Protein AF-A0A370D945-F1 (afdb_monomer)

Organism: NCBI:txid2200906

Radius of gyration: 26.47 Å; Cα contacts (8 Å, |Δi|>4): 921; chains: 1; bounding box: 64×105×71 Å

Mean predicted aligned error: 8.1 Å

pLDDT: mean 86.52, std 18.36, range [23.94, 98.56]

Solvent-accessible surface area (backbone atoms only — not comparable to full-atom values): 26646 Å² total; per-residue (Å²): 134,84,90,85,82,87,83,89,90,79,89,89,83,92,82,91,87,86,90,79,92,74,93,73,85,80,77,80,84,80,73,84,70,80,74,53,65,52,58,65,53,104,85,43,61,47,65,43,26,48,28,29,34,43,33,38,36,79,53,39,66,58,96,86,39,76,36,43,64,59,27,46,49,49,36,52,50,51,46,45,44,42,41,45,41,39,39,52,52,56,52,33,82,76,65,30,61,91,58,27,84,80,59,52,55,34,46,40,56,52,54,69,62,21,68,76,68,33,65,63,54,71,67,48,44,51,62,27,47,36,70,46,42,39,64,58,45,47,44,74,79,36,66,62,35,65,75,67,73,51,65,45,87,92,30,14,57,46,35,34,38,37,37,41,39,39,63,64,62,43,16,31,56,31,35,64,36,44,65,31,72,37,75,90,80,71,59,40,40,56,44,80,71,16,60,74,49,44,38,76,51,59,49,46,39,30,30,28,67,50,102,76,34,29,42,30,36,30,49,26,39,49,37,45,47,47,65,62,42,35,32,63,38,61,34,77,64,52,77,37,64,67,41,36,57,45,56,65,52,44,32,57,50,54,40,52,38,52,50,51,52,51,50,58,30,41,42,72,76,37,76,77,47,41,82,54,77,43,76,38,73,27,76,41,67,47,68,66,56,48,51,48,48,33,62,70,17,96,66,35,25,53,47,47,36,32,35,30,37,41,69,87,70,51,65,60,48,72,67,53,43,53,46,49,38,39,32,36,41,67,52,31,14,46,86,51,92,93,56,61,65,37,53,45,92,51,65,78,33,84,90,83,63,42,35,51,64,75,76,36,61,89,77,29,39,44,20,26,67,48,96,54,55,36,74,48,54,81,64,34,29,33,40,42,40,38,30,54,47,58,46,16,53,54,26,68,78,38,68,78,47,49,68,73,53,61,47,33,34,25,30,33,67,41,81,95,15,49,28,44,34,42,32,33,42,28,49,50,25,49,46,57,60,60,47,61,67,54,53,72,71,53,51,63,70,44,66,62,48,30,62,51,52,54,50,35,54,49,50,46,46,48,46,12,43,77,68,65,51,85,54,68,58,44,83,67,41,79,54,84,72,73,40,65,127

Foldseek 3Di:
DDDDDDDDDDDDDDDDDDDDDDDDPPPPPPDPDLQFQALDDVPHHDKAFQKWFFWKDWADDDPNHGPLVRRLVLLLVLQLLLLLLLQQHACCVVVHCVQPVPFGKHWFQADPCSRVPSDGDSVSSSLSWFFAFALDFSDCVPPCCVVPVDHDPVTGGFKIKIFIDGQVLLCQQCFNAALDDHPVVPPGHGLVNSVLLCQLDDWMWMWGDDPGIIIIMTRQQSLSCCQAVLCSSVDPCCVDPSSSVSVSVRRVSVNSNVSVSSCVSNCVSPVRMGTDTDGDFDMDRDSVLSQVLLCPFPQSHQKWKWKWAFPVLDFDDLVLLQLLLLLLQLQFAEPDPPGDQLDGPFQPDPVVSRGLQNQADPQQSKHWSHNGFGAHPQSKTKTFIHGSVVSNLQCVQPVSSCNLDDWIWIWHADPRRRIIMIMTRQLRSSCCRRVVVGDPVSCVVCVCVRVSVVSSSVSSSCSSVVPPSPTHIDDIDIDGDNSHD

Structure (mmCIF, N/CA/C/O backbone):
data_AF-A0A370D945-F1
#
_entry.id   AF-A0A370D945-F1
#
loop_
_atom_site.group_PDB
_atom_site.id
_atom_site.type_symbol
_atom_site.label_atom_id
_atom_site.label_alt_id
_atom_site.label_comp_id
_atom_site.label_asym_id
_atom_site.label_entity_id
_atom_site.label_seq_id
_atom_site.pdbx_PDB_ins_code
_atom_site.Cartn_x
_atom_site.Cartn_y
_atom_site.Cartn_z
_atom_site.occupancy
_atom_site.B_iso_or_equiv
_atom_site.auth_seq_id
_atom_site.auth_comp_id
_atom_site.auth_asym_id
_atom_site.auth_atom_id
_atom_site.pdbx_PDB_model_num
ATOM 1 N N . MET A 1 1 ? 19.484 -76.991 -4.078 1.00 32.69 1 MET A N 1
ATOM 2 C CA . MET A 1 1 ? 20.561 -77.921 -3.680 1.00 32.69 1 MET A CA 1
ATOM 3 C C . MET A 1 1 ? 21.602 -77.105 -2.918 1.00 32.69 1 MET A C 1
ATOM 5 O O . MET A 1 1 ? 22.149 -76.195 -3.512 1.00 32.69 1 MET A O 1
ATOM 9 N N . LYS A 1 2 ? 21.769 -77.413 -1.619 1.00 30.77 2 LYS A N 1
ATOM 10 C CA . LYS A 1 2 ? 22.811 -76.998 -0.643 1.00 30.77 2 LYS A CA 1
ATOM 11 C C . LYS A 1 2 ? 23.024 -75.483 -0.358 1.00 30.77 2 LYS A C 1
ATOM 13 O O . LYS A 1 2 ? 23.512 -74.782 -1.223 1.00 30.77 2 LYS A O 1
ATOM 18 N N . VAL A 1 3 ? 22.549 -74.922 0.779 1.00 27.91 3 VAL A N 1
ATOM 19 C CA . VAL A 1 3 ? 23.022 -75.041 2.206 1.00 27.91 3 VAL A CA 1
ATOM 20 C C . VAL A 1 3 ? 24.174 -74.054 2.462 1.00 27.91 3 VAL A C 1
ATOM 22 O O . VAL A 1 3 ? 25.086 -74.037 1.654 1.00 27.91 3 VAL A O 1
ATOM 25 N N . LYS A 1 4 ? 24.308 -73.270 3.543 1.00 29.72 4 LYS A N 1
ATOM 26 C CA . LYS A 1 4 ? 23.587 -72.899 4.790 1.00 29.72 4 LYS A CA 1
ATOM 27 C C . LYS A 1 4 ? 24.489 -71.835 5.465 1.00 29.72 4 LYS A C 1
ATOM 29 O O . LYS A 1 4 ? 25.694 -71.887 5.253 1.00 29.72 4 LYS A O 1
ATOM 34 N N . SER A 1 5 ? 23.947 -71.024 6.376 1.00 28.62 5 SER A N 1
ATOM 35 C CA . SER A 1 5 ? 24.459 -70.870 7.763 1.00 28.62 5 SER A CA 1
ATOM 36 C C . SER A 1 5 ? 23.546 -69.872 8.503 1.00 28.62 5 SER A C 1
ATOM 38 O O . SER A 1 5 ? 23.487 -68.721 8.096 1.00 28.62 5 SER A O 1
ATOM 40 N N . THR A 1 6 ? 22.560 -70.306 9.308 1.00 29.97 6 THR A N 1
ATOM 41 C CA . THR A 1 6 ? 22.585 -70.522 10.787 1.00 29.97 6 THR A CA 1
ATOM 42 C C . THR A 1 6 ? 23.001 -69.276 11.594 1.00 29.97 6 THR A C 1
ATOM 44 O O . THR A 1 6 ? 23.994 -68.662 11.250 1.00 29.97 6 THR A O 1
ATOM 47 N N . SER A 1 7 ? 22.327 -68.845 12.670 1.00 27.31 7 SER A N 1
ATOM 48 C CA . SER A 1 7 ? 21.519 -69.588 13.648 1.00 27.31 7 SER A CA 1
ATOM 49 C C . SER A 1 7 ? 20.488 -68.725 14.405 1.00 27.31 7 SER A C 1
ATOM 51 O O . SER A 1 7 ? 20.727 -67.569 14.731 1.00 27.31 7 SER A O 1
ATOM 53 N N . THR A 1 8 ? 19.381 -69.385 14.738 1.00 32.84 8 THR A N 1
ATOM 54 C CA . THR A 1 8 ? 18.352 -69.140 15.769 1.00 32.84 8 THR A CA 1
ATOM 55 C C . THR A 1 8 ? 18.872 -69.144 17.217 1.00 32.84 8 THR A C 1
ATOM 57 O O . THR A 1 8 ? 20.020 -69.531 17.421 1.00 32.84 8 THR A O 1
ATOM 60 N N . VAL A 1 9 ? 17.942 -68.886 18.172 1.00 30.09 9 VAL A N 1
ATOM 61 C 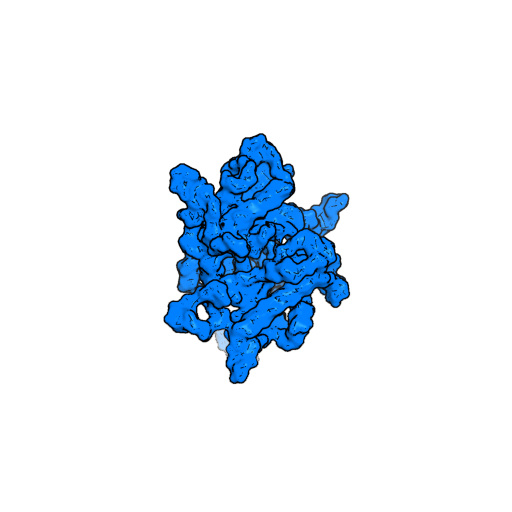CA . VAL A 1 9 ? 17.847 -69.316 19.607 1.00 30.09 9 VAL A CA 1
ATOM 62 C C . VAL A 1 9 ? 17.808 -68.088 20.538 1.00 30.09 9 VAL A C 1
ATOM 64 O O . VAL A 1 9 ? 18.641 -67.212 20.381 1.00 30.09 9 VAL A O 1
ATOM 67 N N . ASN A 1 10 ? 16.947 -67.891 21.545 1.00 25.19 10 ASN A N 1
ATOM 68 C CA . ASN A 1 10 ? 15.762 -68.518 22.166 1.00 25.19 10 ASN A CA 1
ATOM 69 C C . ASN A 1 10 ? 15.122 -67.376 23.014 1.00 25.19 10 ASN A C 1
ATOM 71 O O . ASN A 1 10 ? 15.846 -66.498 23.463 1.00 25.19 10 ASN A O 1
ATOM 75 N N . GLN A 1 11 ? 13.807 -67.189 23.159 1.00 27.64 11 GLN A N 1
ATOM 76 C CA . GLN A 1 11 ? 12.793 -68.003 23.848 1.00 27.64 11 GLN A CA 1
ATOM 77 C C . GLN A 1 11 ? 12.902 -67.966 25.401 1.00 27.64 11 GLN A C 1
ATOM 79 O O . GLN A 1 11 ? 13.972 -68.229 25.934 1.00 27.64 11 GLN A O 1
ATOM 84 N N . TRP A 1 12 ? 11.737 -67.780 26.064 1.00 25.83 12 TRP A N 1
ATOM 85 C CA . TRP A 1 12 ? 11.372 -68.006 27.495 1.00 25.83 12 TRP A CA 1
ATOM 86 C C . TRP A 1 12 ? 11.443 -66.796 28.457 1.00 25.83 12 TRP A C 1
ATOM 88 O O . TRP A 1 12 ? 12.347 -65.990 28.350 1.00 25.83 12 TRP A O 1
ATOM 98 N N . VAL A 1 13 ? 10.564 -66.588 29.456 1.00 30.17 13 VAL A N 1
ATOM 99 C CA . VAL A 1 13 ? 9.297 -67.218 29.889 1.00 30.17 13 VAL A CA 1
ATOM 100 C C . VAL A 1 13 ? 8.555 -66.279 30.872 1.00 30.17 13 VAL A C 1
ATOM 102 O O . VAL A 1 13 ? 9.160 -65.531 31.629 1.00 30.17 13 VAL A O 1
ATOM 105 N N . LYS A 1 14 ? 7.223 -66.402 30.846 1.00 29.66 14 LYS A N 1
ATOM 106 C CA . LYS A 1 14 ? 6.145 -65.990 31.775 1.00 29.66 14 LYS A CA 1
ATOM 107 C C . LYS A 1 14 ? 6.438 -65.917 33.293 1.00 29.66 14 LYS A C 1
ATOM 109 O O . LYS A 1 14 ? 7.054 -66.834 33.830 1.00 29.66 14 LYS A O 1
ATOM 114 N N . LYS A 1 15 ? 5.757 -64.970 33.975 1.00 27.83 15 LYS A N 1
ATOM 115 C CA . LYS A 1 15 ? 4.809 -65.119 35.133 1.00 27.83 15 LYS A CA 1
ATOM 116 C C . LYS A 1 15 ? 4.415 -63.711 35.657 1.00 27.83 15 LYS A C 1
ATOM 118 O O . LYS A 1 15 ? 5.305 -62.925 35.936 1.00 27.83 15 LYS A O 1
ATOM 123 N N . SER A 1 16 ? 3.161 -63.242 35.537 1.00 27.28 16 SER A N 1
ATOM 124 C CA . SER A 1 16 ? 1.999 -63.372 36.465 1.00 27.28 16 SER A CA 1
ATOM 125 C C . SER A 1 16 ? 2.267 -62.893 37.901 1.00 27.28 16 SER A C 1
ATOM 127 O O . SER A 1 16 ? 3.279 -63.294 38.451 1.00 27.28 16 SER A O 1
ATOM 129 N N . VAL A 1 17 ? 1.416 -62.175 38.648 1.00 26.61 17 VAL A N 1
ATOM 130 C CA . VAL A 1 17 ? 0.108 -61.482 38.527 1.00 26.61 17 VAL A CA 1
ATOM 131 C C . VAL A 1 17 ? -0.040 -60.709 39.870 1.00 26.61 17 VAL A C 1
ATOM 133 O O . VAL A 1 17 ? 0.394 -61.255 40.882 1.00 26.61 17 VAL A O 1
ATOM 136 N N . CYS A 1 18 ? -0.643 -59.505 39.872 1.00 23.98 18 CYS A N 1
ATOM 137 C CA . CYS A 1 18 ? -1.476 -58.867 40.931 1.00 23.98 18 CYS A CA 1
ATOM 138 C C . CYS A 1 18 ? -1.174 -57.380 41.208 1.00 23.98 18 CYS A C 1
ATOM 140 O O . CYS A 1 18 ? -0.149 -57.044 41.788 1.00 23.98 18 CYS A O 1
ATOM 142 N N . GLY A 1 19 ? -2.189 -56.542 40.953 1.00 23.94 19 GLY A N 1
ATOM 143 C CA . GLY A 1 19 ? -2.583 -55.455 41.857 1.00 23.94 19 GLY A CA 1
ATOM 144 C C . GLY A 1 19 ? -2.144 -54.043 41.478 1.00 23.94 19 GLY A C 1
ATOM 145 O O . GLY A 1 19 ? -1.075 -53.605 41.877 1.00 23.94 19 GLY A O 1
ATOM 146 N N . GLY A 1 20 ? -3.020 -53.294 40.804 1.00 25.78 20 GLY A N 1
ATOM 147 C CA . GLY A 1 20 ? -2.867 -51.844 40.669 1.00 25.78 20 GLY A CA 1
ATOM 148 C C . GLY A 1 20 ? -3.734 -51.259 39.566 1.00 25.78 20 GLY A C 1
ATOM 149 O O . GLY A 1 20 ? -3.288 -51.103 38.438 1.00 25.78 20 GLY A O 1
ATOM 150 N N . VAL A 1 21 ? -4.989 -50.969 39.896 1.00 26.50 21 VAL A N 1
ATOM 151 C CA . VAL A 1 21 ? -5.912 -50.181 39.074 1.00 26.50 21 VAL A CA 1
ATOM 152 C C . VAL A 1 21 ? -5.294 -48.811 38.794 1.00 26.50 21 VAL A C 1
ATOM 154 O O . VAL A 1 21 ? -5.031 -48.080 39.740 1.00 26.50 21 VAL A O 1
ATOM 157 N N . LEU A 1 22 ? -5.125 -48.459 37.519 1.00 24.84 22 LEU A N 1
ATOM 158 C CA . LEU A 1 22 ? -5.218 -47.087 37.013 1.00 24.84 22 LEU A CA 1
ATOM 159 C C . LEU A 1 22 ? -5.551 -47.154 35.516 1.00 24.84 22 LEU A C 1
ATOM 161 O O . LEU A 1 22 ? -4.718 -47.461 34.667 1.00 24.84 22 LEU A O 1
ATOM 165 N N . LEU A 1 23 ? -6.829 -46.918 35.226 1.00 26.38 23 LEU A N 1
ATOM 166 C CA . LEU A 1 23 ? -7.332 -46.561 33.908 1.00 26.38 23 LEU A CA 1
ATOM 167 C C . LEU A 1 23 ? -6.712 -45.219 33.508 1.00 26.38 23 LEU A C 1
ATOM 169 O O . LEU A 1 23 ? -7.059 -44.188 34.073 1.00 26.38 23 LEU A O 1
ATOM 173 N N . ALA A 1 24 ? -5.840 -45.236 32.509 1.00 24.67 24 ALA A N 1
ATOM 174 C CA . ALA A 1 24 ? -5.570 -44.076 31.675 1.00 24.67 24 ALA A CA 1
ATOM 175 C C . ALA A 1 24 ? -5.595 -44.559 30.223 1.00 24.67 24 ALA A C 1
ATOM 177 O O . ALA A 1 24 ? -4.615 -45.092 29.704 1.00 24.67 24 ALA A O 1
ATOM 178 N N . LEU A 1 25 ? -6.766 -44.437 29.591 1.00 26.16 25 LEU A N 1
ATOM 179 C CA . LEU A 1 25 ? -6.863 -44.435 28.138 1.00 26.16 25 LEU A CA 1
ATOM 180 C C . LEU A 1 25 ? -6.056 -43.232 27.642 1.00 26.16 25 LEU A C 1
ATOM 182 O O . LEU A 1 25 ? -6.512 -42.095 27.724 1.00 26.16 25 LEU A O 1
ATOM 186 N N . GLY A 1 26 ? -4.852 -43.491 27.140 1.00 24.55 26 GLY A N 1
ATOM 187 C CA . GLY A 1 26 ? -4.154 -42.554 26.273 1.00 24.55 26 GLY A CA 1
ATOM 188 C C . GLY A 1 26 ? -4.913 -42.468 24.956 1.00 24.55 26 GLY A C 1
ATOM 189 O O . GLY A 1 26 ? -4.700 -43.284 24.062 1.00 24.55 26 GLY A O 1
ATOM 190 N N . LEU A 1 27 ? -5.830 -41.508 24.859 1.00 26.75 27 LEU A N 1
ATOM 191 C CA . LEU A 1 27 ? -6.331 -41.025 23.581 1.00 26.75 27 LEU A CA 1
ATOM 192 C C . LEU A 1 27 ? -5.160 -40.348 22.869 1.00 26.75 27 LEU A C 1
ATOM 194 O O . LEU A 1 27 ? -4.758 -39.239 23.210 1.00 26.75 27 LEU A O 1
ATOM 198 N N . THR A 1 28 ? -4.596 -41.034 21.884 1.00 28.39 28 THR A N 1
ATOM 199 C CA . THR A 1 28 ? -3.753 -40.421 20.864 1.00 28.39 28 THR A CA 1
ATOM 200 C C . THR A 1 28 ? -4.635 -39.506 20.014 1.00 28.39 28 THR A C 1
ATOM 202 O O . THR A 1 28 ? -5.221 -39.949 19.028 1.00 28.39 28 THR A O 1
ATOM 205 N N . MET A 1 29 ? -4.766 -38.237 20.406 1.00 26.16 29 MET A N 1
ATOM 206 C CA . MET A 1 29 ? -5.229 -37.181 19.505 1.00 26.16 29 MET A CA 1
ATOM 207 C C . MET A 1 29 ? -4.068 -36.797 18.589 1.00 26.16 29 MET A C 1
ATOM 209 O O . MET A 1 29 ? -3.300 -35.885 18.865 1.00 26.16 29 MET A O 1
ATOM 213 N N . GLY A 1 30 ? -3.902 -37.582 17.528 1.00 30.22 30 GLY A N 1
ATOM 214 C CA . GLY A 1 30 ? -3.069 -37.255 16.380 1.00 30.22 30 GLY A CA 1
ATOM 215 C C . GLY A 1 30 ? -3.976 -36.943 15.201 1.00 30.22 30 GLY A C 1
ATOM 216 O O . GLY A 1 30 ? -4.177 -37.791 14.339 1.00 30.22 30 GLY A O 1
ATOM 217 N N . SER A 1 31 ? -4.557 -35.750 15.195 1.00 27.88 31 SER A N 1
ATOM 218 C CA . SER A 1 31 ? -5.142 -35.146 14.003 1.00 27.88 31 SER A CA 1
ATOM 219 C C . SER A 1 31 ? -4.344 -33.884 13.723 1.00 27.88 31 SER A C 1
ATOM 221 O O . SER A 1 31 ? -4.599 -32.841 14.316 1.00 27.88 31 SER A O 1
ATOM 223 N N . THR A 1 32 ? -3.346 -33.998 12.847 1.00 30.86 32 THR A N 1
ATOM 224 C CA . THR A 1 32 ? -2.859 -32.862 12.065 1.00 30.86 32 THR A CA 1
ATOM 225 C C . THR A 1 32 ? -4.069 -32.319 11.316 1.00 30.86 32 THR A C 1
ATOM 227 O O . THR A 1 32 ? -4.517 -32.931 10.343 1.00 30.86 32 THR A O 1
ATOM 230 N N . ALA A 1 33 ? -4.673 -31.250 11.832 1.00 32.34 33 ALA A N 1
ATOM 231 C CA . ALA A 1 33 ? -5.637 -30.484 11.068 1.00 32.34 33 ALA A CA 1
ATOM 232 C C . ALA A 1 33 ? -4.898 -30.004 9.816 1.00 32.34 33 ALA A C 1
ATOM 234 O O . ALA A 1 33 ? -3.855 -29.364 9.923 1.00 32.34 33 ALA A O 1
ATOM 235 N N . ALA A 1 34 ? -5.382 -30.398 8.640 1.00 35.91 34 ALA A N 1
ATOM 236 C CA . ALA A 1 34 ? -4.967 -29.761 7.403 1.00 35.91 34 ALA A CA 1
ATOM 237 C C . ALA A 1 34 ? -5.336 -28.284 7.550 1.00 35.91 34 ALA A C 1
ATOM 239 O O . ALA A 1 34 ? -6.516 -27.962 7.706 1.00 35.91 34 ALA A O 1
ATOM 240 N N . VAL A 1 35 ? -4.325 -27.423 7.642 1.00 40.62 35 VAL A N 1
ATOM 241 C CA . VAL A 1 35 ? -4.559 -26.005 7.874 1.00 40.62 35 VAL A CA 1
ATOM 242 C C . VAL A 1 35 ? -4.967 -25.367 6.561 1.00 40.62 35 VAL A C 1
ATOM 244 O O . VAL A 1 35 ? -4.315 -25.501 5.526 1.00 40.62 35 VAL A O 1
ATOM 247 N N . ALA A 1 36 ? -6.114 -24.725 6.629 1.00 40.28 36 ALA A N 1
ATOM 248 C CA . ALA A 1 36 ? -6.959 -24.419 5.511 1.00 40.28 36 ALA A CA 1
ATOM 249 C C . ALA A 1 36 ? -6.564 -23.027 4.968 1.00 40.28 36 ALA A C 1
ATOM 251 O O . ALA A 1 36 ? -6.928 -22.040 5.576 1.00 40.28 36 ALA A O 1
ATOM 252 N N . GLY A 1 37 ? -5.890 -22.899 3.812 1.00 40.25 37 GLY A N 1
ATOM 253 C CA . GLY A 1 37 ? -5.558 -21.575 3.227 1.00 40.25 37 GLY A CA 1
ATOM 254 C C . GLY A 1 37 ? -4.310 -21.504 2.374 1.00 40.25 37 GLY A C 1
ATOM 255 O O . GLY A 1 37 ? -4.157 -20.614 1.543 1.00 40.25 37 GLY A O 1
ATOM 256 N N . ALA A 1 38 ? -3.444 -22.492 2.534 1.00 42.44 38 ALA A N 1
ATOM 257 C CA . ALA A 1 38 ? -2.366 -22.740 1.606 1.00 42.44 38 ALA A CA 1
ATOM 258 C C . ALA A 1 38 ? -2.904 -22.936 0.183 1.00 42.44 38 ALA A C 1
ATOM 260 O O . ALA A 1 38 ? -3.992 -23.497 0.035 1.00 42.44 38 ALA A O 1
ATOM 261 N N . PRO A 1 39 ? -2.149 -22.608 -0.880 1.00 45.22 39 PRO A N 1
ATOM 262 C CA . PRO A 1 39 ? -2.529 -23.046 -2.210 1.00 45.22 39 PRO A CA 1
ATOM 263 C C . PRO A 1 39 ? -2.433 -24.578 -2.244 1.00 45.22 39 PRO A C 1
ATOM 265 O O . PRO A 1 39 ? -1.363 -25.144 -2.447 1.00 45.22 39 PRO A O 1
ATOM 268 N N . GLU A 1 40 ? -3.533 -25.272 -1.966 1.00 45.09 40 GLU A N 1
ATOM 269 C CA . GLU A 1 40 ? -3.543 -26.725 -1.888 1.00 45.09 40 GLU A CA 1
ATOM 270 C C . GLU A 1 40 ? -3.558 -27.319 -3.295 1.00 45.09 40 GLU A C 1
ATOM 272 O O . GLU A 1 40 ? -4.409 -27.030 -4.139 1.00 45.09 40 GLU A O 1
ATOM 277 N N . SER A 1 41 ? -2.603 -28.205 -3.556 1.00 44.75 41 SER A N 1
ATOM 278 C CA . SER A 1 41 ? -2.757 -29.205 -4.608 1.00 44.75 41 SER A CA 1
ATOM 279 C C . SER A 1 41 ? -3.345 -30.480 -4.000 1.00 44.75 41 SER A C 1
ATOM 281 O O . SER A 1 41 ? -3.391 -30.635 -2.782 1.00 44.75 41 SER A O 1
ATOM 283 N N . LYS A 1 42 ? -3.657 -31.485 -4.829 1.00 41.12 42 LYS A N 1
ATOM 284 C CA . LYS A 1 42 ? -3.919 -32.863 -4.357 1.00 41.12 42 LYS A CA 1
ATOM 285 C C . LYS A 1 42 ? -2.766 -33.463 -3.503 1.00 41.12 42 LYS A C 1
ATOM 287 O O . LYS A 1 42 ? -2.866 -34.621 -3.110 1.00 41.12 42 LYS A O 1
ATOM 292 N N . GLN A 1 43 ? -1.675 -32.716 -3.271 1.00 37.00 43 GLN A N 1
ATOM 293 C CA . GLN A 1 43 ? -0.451 -33.074 -2.549 1.00 37.00 43 GLN A CA 1
ATOM 294 C C . GLN A 1 43 ? -0.096 -32.135 -1.361 1.00 37.00 43 GLN A C 1
ATOM 296 O O . GLN A 1 43 ? 0.963 -32.340 -0.777 1.00 37.00 43 GLN A O 1
ATOM 301 N N . GLY A 1 44 ? -0.928 -31.150 -0.971 1.00 56.84 44 GLY A N 1
ATOM 302 C CA . GLY A 1 44 ? -0.674 -30.259 0.189 1.00 56.84 44 GLY A CA 1
ATOM 303 C C . GLY A 1 44 ? -0.287 -28.807 -0.154 1.00 56.84 44 GLY A C 1
ATOM 304 O O . GLY A 1 44 ? -0.475 -28.389 -1.303 1.00 56.84 44 GLY A O 1
ATOM 305 N N . PHE A 1 45 ? 0.217 -28.062 0.851 1.00 67.81 45 PHE A N 1
ATOM 306 C CA . PHE A 1 45 ? 0.637 -26.644 0.796 1.00 67.81 45 PHE A CA 1
ATOM 307 C C . PHE A 1 45 ? 1.597 -26.394 -0.374 1.00 67.81 45 PHE A C 1
ATOM 309 O O . PHE A 1 45 ? 2.618 -27.071 -0.504 1.00 67.81 45 PHE A O 1
ATOM 316 N N . LYS A 1 46 ? 1.289 -25.426 -1.244 1.00 77.56 46 LYS A N 1
ATOM 317 C CA . LYS A 1 46 ? 2.180 -25.024 -2.338 1.00 77.56 46 LYS A CA 1
ATOM 318 C C . LYS A 1 46 ? 3.026 -23.828 -1.905 1.00 77.56 46 LYS A C 1
ATOM 320 O O . LYS A 1 46 ? 2.451 -22.790 -1.580 1.00 77.56 46 LYS A O 1
ATOM 325 N N . PRO A 1 47 ? 4.359 -23.914 -2.029 1.00 86.25 47 PRO A N 1
ATOM 326 C CA . PRO A 1 47 ? 5.225 -22.795 -1.707 1.00 86.25 47 PRO A CA 1
ATOM 327 C C . PRO A 1 47 ? 4.861 -21.524 -2.470 1.00 86.25 47 PRO A C 1
ATOM 329 O O . PRO A 1 47 ? 4.589 -21.581 -3.682 1.00 86.25 47 PRO A O 1
ATOM 332 N N . PHE A 1 48 ? 4.920 -20.373 -1.812 1.00 89.75 48 PHE A N 1
ATOM 333 C CA . PHE A 1 48 ? 4.641 -19.073 -2.422 1.00 89.75 48 PHE A CA 1
ATOM 334 C C . PHE A 1 48 ? 5.663 -18.016 -2.010 1.00 89.75 48 PHE A C 1
ATOM 336 O O . PHE A 1 48 ? 6.421 -18.201 -1.064 1.00 89.75 48 PHE A O 1
ATOM 343 N N . THR A 1 49 ? 5.680 -16.915 -2.759 1.00 92.69 49 THR A N 1
ATOM 344 C CA . THR A 1 49 ? 6.405 -15.697 -2.396 1.00 92.69 49 THR A CA 1
ATOM 345 C C . THR A 1 49 ? 5.416 -14.534 -2.348 1.00 92.69 49 THR A C 1
ATOM 347 O O . THR A 1 49 ? 4.501 -14.515 -3.177 1.00 92.69 49 THR A O 1
ATOM 350 N N . PRO A 1 50 ? 5.580 -13.563 -1.436 1.00 92.50 50 PRO A N 1
ATOM 351 C CA . PRO A 1 50 ? 4.674 -12.418 -1.330 1.00 92.50 50 PRO A CA 1
ATOM 352 C C . PRO A 1 50 ? 4.639 -11.517 -2.563 1.00 92.50 50 PRO A C 1
ATOM 354 O O . PRO A 1 50 ? 3.668 -10.799 -2.771 1.00 92.50 50 PRO A O 1
ATOM 357 N N . VAL A 1 51 ? 5.685 -11.554 -3.393 1.00 94.00 51 VAL A N 1
ATOM 358 C CA . VAL A 1 51 ? 5.805 -10.714 -4.583 1.00 94.00 51 VAL A CA 1
ATOM 359 C C . VAL A 1 51 ? 5.988 -11.583 -5.826 1.00 94.00 51 VAL A C 1
ATOM 361 O O . VAL A 1 51 ? 6.694 -12.598 -5.822 1.00 94.00 51 VAL A O 1
ATOM 364 N N . SER A 1 52 ? 5.348 -11.170 -6.918 1.00 94.94 52 SER A N 1
ATOM 365 C CA . SER A 1 52 ? 5.494 -11.773 -8.240 1.00 94.94 52 SER A CA 1
ATOM 366 C C . SER A 1 52 ? 5.959 -10.736 -9.256 1.00 94.94 52 SER A C 1
ATOM 368 O O . SER A 1 52 ? 5.336 -9.692 -9.428 1.00 94.94 52 SER A O 1
ATOM 370 N N . ARG A 1 53 ? 7.017 -11.058 -10.001 1.00 96.75 53 ARG A N 1
ATOM 371 C CA . ARG A 1 53 ? 7.443 -10.313 -11.186 1.00 96.75 53 ARG A CA 1
ATOM 372 C C . ARG A 1 53 ? 6.619 -10.730 -12.389 1.00 96.75 53 ARG A C 1
ATOM 374 O O . ARG A 1 53 ? 6.792 -11.831 -12.921 1.00 96.75 53 ARG A O 1
ATOM 381 N N . ILE A 1 54 ? 5.745 -9.832 -12.818 1.00 97.50 54 ILE A N 1
ATOM 382 C CA . ILE A 1 54 ? 4.699 -10.087 -13.808 1.00 97.50 54 ILE A CA 1
ATOM 383 C C . ILE A 1 54 ? 5.153 -9.721 -15.217 1.00 97.50 54 ILE A C 1
ATOM 385 O O . ILE A 1 54 ? 4.794 -10.404 -16.174 1.00 97.50 54 ILE A O 1
ATOM 389 N N . ALA A 1 55 ? 5.984 -8.694 -15.374 1.00 97.94 55 ALA A N 1
ATOM 390 C CA . ALA A 1 55 ? 6.516 -8.331 -16.681 1.00 97.94 55 ALA A CA 1
ATOM 391 C C . ALA A 1 55 ? 7.898 -7.678 -16.594 1.00 97.94 55 ALA A C 1
ATOM 393 O O . ALA A 1 55 ? 8.378 -7.285 -15.530 1.00 97.94 55 ALA A O 1
ATOM 394 N N . SER A 1 56 ? 8.559 -7.578 -17.747 1.00 97.75 56 SER A N 1
ATOM 395 C CA . SER A 1 56 ? 9.764 -6.767 -17.905 1.00 97.75 56 SER A CA 1
ATOM 396 C C . SER A 1 56 ? 9.812 -6.095 -19.273 1.00 97.75 56 SER A C 1
ATOM 398 O O . SER A 1 56 ? 9.397 -6.673 -20.278 1.00 97.75 56 SER A O 1
ATOM 400 N N . MET A 1 57 ? 10.371 -4.891 -19.319 1.00 98.06 57 MET A N 1
ATOM 401 C CA . MET A 1 57 ? 10.603 -4.120 -20.539 1.00 98.06 57 MET A CA 1
ATOM 402 C C . MET A 1 57 ? 12.092 -3.823 -20.710 1.00 98.06 57 MET A C 1
ATOM 404 O O . MET A 1 57 ? 12.883 -3.825 -19.762 1.00 98.06 57 MET A O 1
ATOM 408 N N . ASN A 1 58 ? 12.492 -3.554 -21.952 1.00 97.19 58 ASN A N 1
ATOM 409 C CA . ASN A 1 58 ? 13.856 -3.129 -22.240 1.00 97.19 58 ASN A CA 1
ATOM 410 C C . ASN A 1 58 ? 14.061 -1.657 -21.868 1.00 97.19 58 ASN A C 1
ATOM 412 O O . ASN A 1 58 ? 13.231 -0.804 -22.197 1.00 97.19 58 ASN A O 1
ATOM 416 N N . VAL A 1 59 ? 15.215 -1.379 -21.264 1.00 96.06 59 VAL A N 1
ATOM 417 C CA . VAL A 1 59 ? 15.749 -0.026 -21.069 1.00 96.06 59 VAL A CA 1
ATOM 418 C C . VAL A 1 59 ? 16.040 0.668 -22.398 1.00 96.06 59 VAL A C 1
ATOM 420 O O . VAL A 1 59 ? 16.262 0.020 -23.428 1.00 96.06 59 VAL A O 1
ATOM 423 N N . VAL A 1 60 ? 16.072 1.997 -22.368 1.00 96.50 60 VAL A N 1
ATOM 424 C CA . VAL A 1 60 ? 16.453 2.826 -23.512 1.00 96.50 60 VAL A CA 1
ATOM 425 C C . VAL A 1 60 ? 17.975 2.832 -23.632 1.00 96.50 60 VAL A C 1
ATOM 427 O O . VAL A 1 60 ? 18.692 3.011 -22.646 1.00 96.50 60 VAL A O 1
ATOM 430 N N . ARG A 1 61 ? 18.490 2.621 -24.849 1.00 95.56 61 ARG A N 1
ATOM 431 C CA . ARG A 1 61 ? 19.932 2.612 -25.124 1.00 95.56 61 ARG A CA 1
ATOM 432 C C . ARG A 1 61 ? 20.306 3.603 -26.215 1.00 95.56 61 ARG A C 1
ATOM 434 O O . ARG A 1 61 ? 19.687 3.625 -27.275 1.00 95.56 61 ARG A O 1
ATOM 441 N N . VAL A 1 62 ? 21.391 4.342 -25.993 1.00 94.56 62 VAL A N 1
ATOM 442 C CA . VAL A 1 62 ? 22.002 5.254 -26.967 1.00 94.56 62 VAL A CA 1
ATOM 443 C C . VAL A 1 62 ? 23.446 4.816 -27.187 1.00 94.56 62 VAL A C 1
ATOM 445 O O . VAL A 1 62 ? 24.247 4.766 -26.258 1.00 94.56 62 VAL A O 1
ATOM 448 N N . LYS A 1 63 ? 23.790 4.452 -28.432 1.00 93.06 63 LYS A N 1
ATOM 449 C CA . LYS A 1 63 ? 25.125 3.930 -28.804 1.00 93.06 63 LYS A CA 1
ATOM 450 C C . LYS A 1 63 ? 25.579 2.734 -27.939 1.00 93.06 63 LYS A C 1
ATOM 452 O O . LYS A 1 63 ? 26.747 2.622 -27.584 1.00 93.06 63 LYS A O 1
ATOM 457 N N . GLY A 1 64 ? 24.645 1.848 -27.585 1.00 91.31 64 GLY A N 1
ATOM 458 C CA . GLY A 1 64 ? 24.901 0.640 -26.786 1.00 91.31 64 GLY A CA 1
ATOM 459 C C . GLY A 1 64 ? 24.932 0.855 -25.267 1.00 91.31 64 GLY A C 1
ATOM 460 O O . GLY A 1 64 ? 24.763 -0.112 -24.524 1.00 91.31 64 GLY A O 1
ATOM 461 N N . GLN A 1 65 ? 25.058 2.100 -24.803 1.00 92.31 65 GLN A N 1
ATOM 462 C CA . GLN A 1 65 ? 24.998 2.464 -23.386 1.00 92.31 65 GLN A CA 1
ATOM 463 C C . GLN A 1 65 ? 23.557 2.719 -22.947 1.00 92.31 65 GLN A C 1
ATOM 465 O O . GLN A 1 65 ? 22.718 3.089 -23.768 1.00 92.31 65 GLN A O 1
ATOM 470 N N . ILE A 1 66 ? 23.269 2.502 -21.666 1.00 92.88 66 ILE A N 1
ATOM 471 C CA . ILE A 1 66 ? 21.950 2.781 -21.091 1.00 92.88 66 ILE A CA 1
ATOM 472 C C . ILE A 1 66 ? 21.780 4.292 -20.968 1.00 92.88 66 ILE A C 1
ATOM 474 O O . ILE A 1 66 ? 22.637 4.980 -20.415 1.00 92.88 66 ILE A O 1
ATOM 478 N N . ASP A 1 67 ? 20.661 4.794 -21.474 1.00 94.25 67 ASP A N 1
ATOM 479 C CA . ASP A 1 67 ? 20.197 6.137 -21.163 1.00 94.25 67 ASP A CA 1
ATOM 480 C C . ASP A 1 67 ? 19.297 6.041 -19.930 1.00 94.25 67 ASP A C 1
ATOM 482 O O . ASP A 1 67 ? 18.127 5.667 -20.023 1.00 94.25 67 ASP A O 1
ATOM 486 N N . TYR A 1 68 ? 19.871 6.295 -18.755 1.00 91.06 68 TYR A N 1
ATOM 487 C CA . TYR A 1 68 ? 19.174 6.142 -17.479 1.00 91.06 68 TYR A CA 1
ATOM 488 C C . TYR A 1 68 ? 17.981 7.089 -17.344 1.00 91.06 68 TYR A C 1
ATOM 490 O O . TYR A 1 68 ? 16.911 6.673 -16.899 1.00 91.06 68 TYR A O 1
ATOM 498 N N . THR A 1 69 ? 18.135 8.339 -17.783 1.00 90.44 69 THR A N 1
ATOM 499 C CA . THR A 1 69 ? 17.065 9.340 -17.737 1.00 90.44 69 THR A CA 1
ATOM 500 C C . THR A 1 69 ? 15.908 8.931 -18.645 1.00 90.44 69 THR A C 1
ATOM 502 O O . THR A 1 69 ? 14.761 8.926 -18.201 1.00 90.44 69 THR A O 1
ATOM 505 N N . ALA A 1 70 ? 16.193 8.518 -19.885 1.00 94.31 70 ALA A N 1
ATOM 506 C CA . ALA A 1 70 ? 15.155 8.058 -20.807 1.00 94.31 70 ALA A CA 1
ATOM 507 C C . ALA A 1 70 ? 14.531 6.721 -20.373 1.00 94.31 70 ALA A C 1
ATOM 509 O O . ALA A 1 70 ? 13.336 6.507 -20.555 1.00 94.31 70 ALA A O 1
ATOM 510 N N . SER A 1 71 ? 15.308 5.822 -19.763 1.00 94.75 71 SER A N 1
ATOM 511 C CA . SER A 1 71 ? 14.795 4.550 -19.235 1.00 94.75 71 SER A CA 1
ATOM 512 C C . SER A 1 71 ? 13.852 4.764 -18.057 1.00 94.75 71 SER A C 1
ATOM 514 O O . SER A 1 71 ? 12.821 4.104 -17.967 1.00 94.75 71 SER A O 1
ATOM 516 N N . TYR A 1 72 ? 14.165 5.720 -17.183 1.00 91.31 72 TYR A N 1
ATOM 517 C CA . TYR A 1 72 ? 13.260 6.108 -16.111 1.00 91.31 72 TYR A CA 1
ATOM 518 C C . TYR A 1 72 ? 12.004 6.813 -16.641 1.00 91.31 72 TYR A C 1
ATOM 520 O O . TYR A 1 72 ? 10.902 6.486 -16.206 1.00 91.31 72 TYR A O 1
ATOM 528 N N . ALA A 1 73 ? 12.142 7.718 -17.616 1.00 93.56 73 ALA A N 1
ATOM 529 C CA . ALA A 1 73 ? 10.990 8.333 -18.277 1.00 93.56 73 ALA A CA 1
ATOM 530 C C . ALA A 1 73 ? 10.064 7.265 -18.881 1.00 93.56 73 ALA A C 1
ATOM 532 O O . ALA A 1 73 ? 8.865 7.290 -18.629 1.00 93.56 73 ALA A O 1
ATOM 533 N N . LYS A 1 74 ? 10.628 6.250 -19.546 1.00 96.75 74 LYS A N 1
ATOM 534 C CA . LYS A 1 74 ? 9.873 5.098 -20.051 1.00 96.75 74 LYS A CA 1
ATOM 535 C C . LYS A 1 74 ? 9.176 4.307 -18.938 1.00 96.75 74 LYS A C 1
ATOM 537 O O . LYS A 1 74 ? 8.026 3.920 -19.106 1.00 96.75 74 LYS A O 1
ATOM 542 N N . ALA A 1 75 ? 9.837 4.058 -17.804 1.00 96.19 75 ALA A N 1
ATOM 543 C CA . ALA A 1 75 ? 9.209 3.380 -16.663 1.00 96.19 75 ALA A CA 1
ATOM 544 C C . ALA A 1 75 ? 8.024 4.189 -16.107 1.00 96.19 75 ALA A C 1
ATOM 546 O O . ALA A 1 75 ? 6.969 3.632 -15.792 1.00 96.19 75 ALA A O 1
ATOM 547 N N . ARG A 1 76 ? 8.173 5.518 -16.043 1.00 95.50 76 ARG A N 1
ATOM 548 C CA . ARG A 1 76 ? 7.096 6.429 -15.653 1.00 95.50 76 ARG A CA 1
ATOM 549 C C . ARG A 1 76 ? 5.947 6.410 -16.662 1.00 95.50 76 ARG A C 1
ATOM 551 O O . ARG A 1 76 ? 4.801 6.282 -16.248 1.00 95.50 76 ARG A O 1
ATOM 558 N N . GLU A 1 77 ? 6.233 6.493 -17.956 1.00 97.50 77 GLU A N 1
ATOM 559 C CA . GLU A 1 77 ? 5.228 6.422 -19.024 1.00 97.50 77 GLU A CA 1
ATOM 560 C C . GLU A 1 77 ? 4.474 5.088 -19.010 1.00 97.50 77 GLU A C 1
ATOM 562 O O . GLU A 1 77 ? 3.251 5.091 -19.099 1.00 97.50 77 GLU A O 1
ATOM 567 N N . ALA A 1 78 ? 5.167 3.965 -18.792 1.00 98.31 78 ALA A N 1
ATOM 568 C CA . ALA A 1 78 ? 4.538 2.653 -18.634 1.00 98.31 78 ALA A CA 1
ATOM 569 C C . ALA A 1 78 ? 3.580 2.613 -17.432 1.00 98.31 78 ALA A C 1
ATOM 571 O O . ALA A 1 78 ? 2.487 2.055 -17.515 1.00 98.31 78 ALA A O 1
ATOM 572 N N . SER A 1 79 ? 3.973 3.247 -16.323 1.00 98.25 79 SER A N 1
ATOM 573 C CA . SER A 1 79 ? 3.126 3.372 -15.130 1.00 98.25 79 SER A CA 1
ATOM 574 C C . SER A 1 79 ? 1.876 4.190 -15.431 1.00 98.25 79 SER A C 1
ATOM 576 O O . SER A 1 79 ? 0.771 3.780 -15.099 1.00 98.25 79 SER A O 1
ATOM 578 N N . VAL A 1 80 ? 2.027 5.322 -16.118 1.00 98.06 80 VAL A N 1
ATOM 579 C CA . VAL A 1 80 ? 0.896 6.165 -16.523 1.00 98.06 80 VAL A CA 1
ATOM 580 C C . VAL A 1 80 ? 0.004 5.450 -17.539 1.00 98.06 80 VAL A C 1
ATOM 582 O O . VAL A 1 80 ? -1.213 5.587 -17.459 1.00 98.06 80 VAL A O 1
ATOM 585 N N . ALA A 1 81 ? 0.561 4.649 -18.449 1.00 98.19 81 ALA A N 1
ATOM 586 C CA . ALA A 1 81 ? -0.207 3.842 -19.394 1.00 98.19 81 ALA A CA 1
ATOM 587 C C . ALA A 1 81 ? -1.068 2.796 -18.669 1.00 98.19 81 ALA A C 1
ATOM 589 O O . ALA A 1 81 ? -2.272 2.716 -18.914 1.00 98.19 81 ALA A O 1
ATOM 590 N N . LEU A 1 82 ? -0.484 2.066 -17.713 1.00 98.44 82 LEU A N 1
ATOM 591 C CA . LEU A 1 82 ? -1.218 1.118 -16.877 1.00 98.44 82 LEU A CA 1
ATOM 592 C C . LEU A 1 82 ? -2.298 1.816 -16.035 1.00 98.44 82 LEU A C 1
ATOM 594 O O . LEU A 1 82 ? -3.449 1.385 -16.037 1.00 98.44 82 LEU A O 1
ATOM 598 N N . ALA A 1 83 ? -1.964 2.932 -15.385 1.00 97.75 83 ALA A N 1
ATOM 599 C CA . ALA A 1 83 ? -2.927 3.739 -14.637 1.00 97.75 83 ALA A CA 1
ATOM 600 C C . ALA A 1 83 ? -4.079 4.222 -15.530 1.00 97.75 83 ALA A C 1
ATOM 602 O O . ALA A 1 83 ? -5.242 4.150 -15.148 1.00 97.75 83 ALA A O 1
ATOM 603 N N . THR A 1 84 ? -3.767 4.680 -16.743 1.00 97.44 84 THR A N 1
ATOM 604 C CA . THR A 1 84 ? -4.757 5.154 -17.717 1.00 97.44 84 THR A CA 1
ATOM 605 C C . THR A 1 84 ? -5.695 4.033 -18.136 1.00 97.44 84 THR A C 1
ATOM 607 O O . THR A 1 84 ? -6.907 4.253 -18.187 1.00 97.44 84 THR A O 1
ATOM 610 N N . TYR A 1 85 ? -5.151 2.841 -18.394 1.00 96.44 85 TYR A N 1
ATOM 611 C CA . TYR A 1 85 ? -5.939 1.659 -18.720 1.00 96.44 85 TYR A CA 1
ATOM 612 C C . TYR A 1 85 ? -6.926 1.350 -17.590 1.00 96.44 85 TYR A C 1
ATOM 614 O O . TYR A 1 85 ? -8.133 1.376 -17.821 1.00 96.44 85 TYR A O 1
ATOM 622 N N . VAL A 1 86 ? -6.433 1.199 -16.357 1.00 95.75 86 VAL A N 1
ATOM 623 C CA . VAL A 1 86 ? -7.274 0.896 -15.185 1.00 95.75 86 VAL A CA 1
ATOM 624 C C . VAL A 1 86 ? -8.257 2.021 -14.872 1.00 95.75 86 VAL A C 1
ATOM 626 O O . VAL A 1 86 ? -9.338 1.766 -14.362 1.00 95.75 86 VAL A O 1
ATOM 629 N N . ALA A 1 87 ? -7.933 3.283 -15.152 1.00 95.00 87 ALA 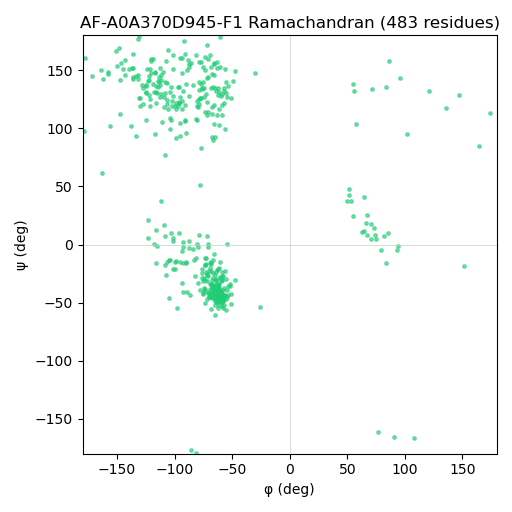A N 1
ATOM 630 C CA . ALA A 1 87 ? -8.824 4.405 -14.871 1.00 95.00 87 ALA A CA 1
ATOM 631 C C . ALA A 1 87 ? -9.986 4.504 -15.870 1.00 95.00 87 ALA A C 1
ATOM 633 O O . ALA A 1 87 ? -11.118 4.777 -15.463 1.00 95.00 87 ALA A O 1
ATOM 634 N N . ARG A 1 88 ? -9.715 4.294 -17.165 1.00 93.94 88 ARG A N 1
ATOM 635 C CA . ARG A 1 88 ? -10.638 4.638 -18.263 1.00 93.94 88 ARG A CA 1
ATOM 636 C C . ARG A 1 88 ? -11.292 3.435 -18.932 1.00 93.94 88 ARG A C 1
ATOM 638 O O . ARG A 1 88 ? -12.379 3.583 -19.491 1.00 93.94 88 ARG A O 1
ATOM 645 N N . MET A 1 89 ? -10.660 2.267 -18.895 1.00 90.38 89 MET A N 1
ATOM 646 C CA . MET A 1 89 ? -11.173 1.083 -19.576 1.00 90.38 89 MET A CA 1
ATOM 647 C C . MET A 1 89 ? -12.174 0.326 -18.701 1.00 90.38 89 MET A C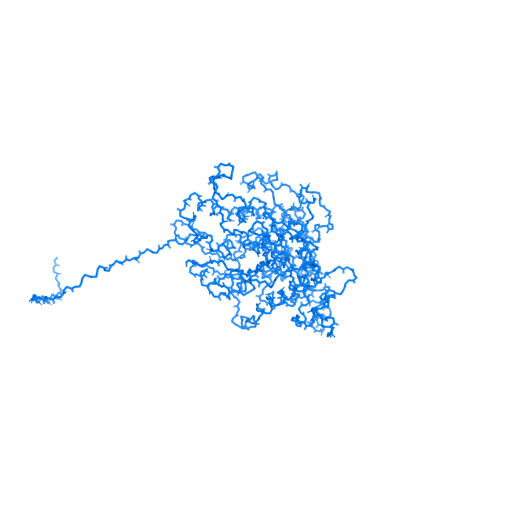 1
ATOM 649 O O . MET A 1 89 ? -12.199 0.440 -17.476 1.00 90.38 89 MET A O 1
ATOM 653 N N . LYS A 1 90 ? -13.044 -0.429 -19.370 1.00 87.81 90 LYS A N 1
ATOM 654 C CA . LYS A 1 90 ? -13.880 -1.460 -18.757 1.00 87.81 90 LYS A CA 1
ATOM 655 C C . LYS A 1 90 ? -13.272 -2.801 -19.116 1.00 87.81 90 LYS A C 1
ATOM 657 O O . LYS A 1 90 ? -13.410 -3.260 -20.249 1.00 87.81 90 LYS A O 1
ATOM 662 N N . GLU A 1 91 ? -12.515 -3.377 -18.198 1.00 87.00 91 GLU A N 1
ATOM 663 C CA . GLU A 1 91 ? -11.730 -4.577 -18.447 1.00 87.00 91 GLU A CA 1
ATOM 664 C C . GLU A 1 91 ? -12.620 -5.763 -18.821 1.00 87.00 91 GLU A C 1
ATOM 666 O O . GLU A 1 91 ? -12.234 -6.541 -19.689 1.00 87.00 91 GLU A O 1
ATOM 671 N N . ALA A 1 92 ? -13.835 -5.861 -18.270 1.00 85.88 92 ALA A N 1
ATOM 672 C CA . ALA A 1 92 ? -14.786 -6.901 -18.662 1.00 85.88 92 ALA A CA 1
ATOM 673 C C . ALA A 1 92 ? -15.208 -6.803 -20.141 1.00 85.88 92 ALA A C 1
ATOM 675 O O . ALA A 1 92 ? -15.365 -7.833 -20.798 1.00 85.88 92 ALA A O 1
ATOM 676 N N . ASP A 1 93 ? -15.322 -5.588 -20.690 1.00 86.44 93 ASP A N 1
ATOM 677 C CA . ASP A 1 93 ? -15.666 -5.371 -22.104 1.00 86.44 93 ASP A CA 1
ATOM 678 C C . ASP A 1 93 ? -14.485 -5.699 -23.038 1.00 86.44 93 ASP A C 1
ATOM 680 O O . ASP A 1 93 ? -14.693 -6.106 -24.180 1.00 86.44 93 ASP A O 1
ATOM 684 N N . GLN A 1 94 ? -13.246 -5.505 -22.569 1.00 86.06 94 GLN A N 1
ATOM 685 C CA . GLN A 1 94 ? -12.029 -5.708 -23.370 1.00 86.06 94 GLN A CA 1
ATOM 686 C C . GLN A 1 94 ? -11.494 -7.142 -23.301 1.00 86.06 94 GLN A C 1
ATOM 688 O O . GLN A 1 94 ? -11.038 -7.686 -24.305 1.00 86.06 94 GLN A O 1
ATOM 693 N N . LEU A 1 95 ? -11.523 -7.744 -22.112 1.00 89.75 95 LEU A N 1
ATOM 694 C CA . LEU A 1 95 ? -10.907 -9.040 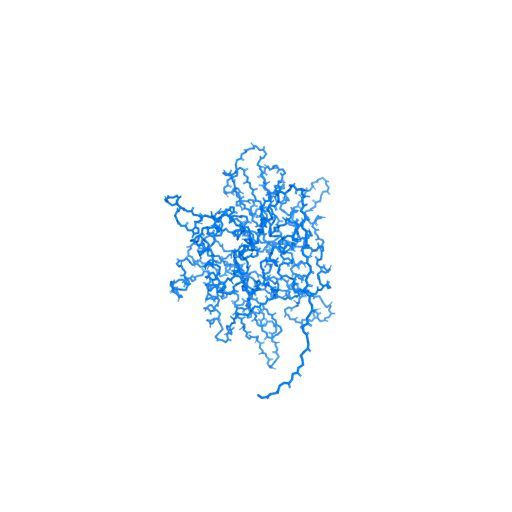-21.812 1.00 89.75 95 LEU A CA 1
ATOM 695 C C . LEU A 1 95 ? -11.936 -10.173 -21.718 1.00 89.75 95 LEU A C 1
ATOM 697 O O . LEU A 1 95 ? -11.563 -11.343 -21.768 1.00 89.75 95 LEU A O 1
ATOM 701 N N . GLY A 1 96 ? -13.225 -9.834 -21.638 1.00 87.12 96 GLY A N 1
ATOM 702 C CA . GLY A 1 96 ? -14.328 -10.783 -21.545 1.00 87.12 96 GLY A CA 1
ATOM 703 C C . GLY A 1 96 ? -14.638 -11.224 -20.113 1.00 87.12 96 GLY A C 1
ATOM 704 O O . GLY A 1 96 ? -13.796 -11.181 -19.213 1.00 87.12 96 GLY A O 1
ATOM 705 N N . SER A 1 97 ? -15.870 -11.699 -19.917 1.00 84.62 97 SER A N 1
ATOM 706 C CA . SER A 1 97 ? -16.392 -12.141 -18.616 1.00 84.62 97 SER A CA 1
ATOM 707 C C . SER A 1 97 ? -15.751 -13.422 -18.076 1.00 84.62 97 SER A C 1
ATOM 709 O O . SER A 1 97 ? -15.886 -13.724 -16.894 1.00 84.62 97 SER A O 1
ATOM 711 N N . ASP A 1 98 ? -15.074 -14.180 -18.941 1.00 84.25 98 ASP A N 1
ATOM 712 C CA . ASP A 1 98 ? -14.326 -15.381 -18.556 1.00 84.25 98 ASP A CA 1
ATOM 713 C C . ASP A 1 98 ? -12.994 -15.027 -17.876 1.00 84.25 98 ASP A C 1
ATOM 715 O O . ASP A 1 98 ? -12.427 -15.852 -17.164 1.00 84.25 98 ASP A O 1
ATOM 719 N N . VAL A 1 99 ? -12.497 -13.804 -18.100 1.00 86.69 99 VAL A N 1
ATOM 720 C CA . VAL A 1 99 ? -11.288 -13.271 -17.463 1.00 86.69 99 VAL A CA 1
ATOM 721 C C . VAL A 1 99 ? -11.675 -12.392 -16.282 1.00 86.69 99 VAL A C 1
ATOM 723 O O . VAL A 1 99 ? -11.231 -12.658 -15.174 1.00 86.69 99 VAL A O 1
ATOM 726 N N . ILE A 1 100 ? -12.529 -11.385 -16.498 1.00 89.81 100 ILE A N 1
ATOM 727 C CA . ILE A 1 100 ? -12.969 -10.437 -15.464 1.00 89.81 100 ILE A CA 1
ATOM 728 C C . ILE A 1 100 ? -14.379 -10.807 -15.003 1.00 89.81 100 ILE A C 1
ATOM 730 O O . ILE A 1 100 ? -15.318 -10.740 -15.796 1.00 89.81 100 ILE A O 1
ATOM 734 N N . GLN A 1 101 ? -14.577 -11.132 -13.720 1.00 85.50 101 GLN A N 1
ATOM 735 C CA . GLN A 1 101 ? -15.883 -11.588 -13.208 1.00 85.50 101 GLN A CA 1
ATOM 736 C C . GLN A 1 101 ? -16.917 -10.461 -12.984 1.00 85.50 101 GLN A C 1
ATOM 738 O O . GLN A 1 101 ? -17.536 -10.362 -11.918 1.00 85.50 101 GLN A O 1
ATOM 743 N N . GLY A 1 102 ? -17.130 -9.628 -14.006 1.00 66.88 102 GLY A N 1
ATOM 744 C CA . GLY A 1 102 ? -18.265 -8.707 -14.142 1.00 66.88 102 GLY A CA 1
ATOM 745 C C . GLY A 1 102 ? -18.190 -7.401 -13.347 1.00 66.88 102 GLY A C 1
ATOM 746 O O . GLY A 1 102 ? -19.070 -6.558 -13.508 1.00 66.88 102 GLY A O 1
ATOM 747 N N . ILE A 1 103 ? -17.164 -7.206 -12.516 1.00 82.56 103 ILE A N 1
ATOM 748 C CA . ILE A 1 103 ? -16.879 -5.928 -11.855 1.00 82.56 103 ILE A CA 1
ATOM 749 C C . ILE A 1 103 ? -15.477 -5.499 -12.256 1.00 82.56 103 ILE A C 1
ATOM 751 O O . ILE A 1 103 ? -14.523 -6.254 -12.098 1.00 82.56 103 ILE A O 1
ATOM 755 N N . ASP A 1 104 ? -15.381 -4.288 -12.789 1.00 84.50 104 ASP A N 1
ATOM 756 C CA . ASP A 1 104 ? -14.134 -3.745 -13.299 1.00 84.50 104 ASP A CA 1
ATOM 757 C C . ASP A 1 104 ? -13.206 -3.222 -12.181 1.00 84.50 104 ASP A C 1
ATOM 759 O O . ASP A 1 104 ? -13.654 -2.803 -11.106 1.00 84.50 104 ASP A O 1
ATOM 763 N N . TRP A 1 105 ? -11.907 -3.163 -12.479 1.00 92.44 105 TRP A N 1
ATOM 764 C CA . TRP A 1 105 ? -10.865 -2.681 -11.572 1.00 92.44 105 TRP A CA 1
ATOM 765 C C . TRP A 1 105 ? -10.812 -1.153 -11.517 1.00 92.44 105 TRP A C 1
ATOM 767 O O . TRP A 1 105 ? -10.956 -0.471 -12.529 1.00 92.44 105 TRP A O 1
ATOM 777 N N . LYS A 1 106 ? -10.613 -0.579 -10.330 1.00 91.69 106 LYS A N 1
ATOM 778 C CA . LYS A 1 106 ? -10.568 0.874 -10.113 1.00 91.69 106 LYS A CA 1
ATOM 779 C C . LYS A 1 106 ? -9.180 1.317 -9.680 1.00 91.69 106 LYS A C 1
ATOM 781 O O . LYS A 1 106 ? -8.555 0.664 -8.848 1.00 91.69 106 LYS A O 1
ATOM 786 N N . LEU A 1 107 ? -8.741 2.456 -10.217 1.00 93.44 107 LEU A N 1
ATOM 787 C CA . LEU A 1 107 ? -7.475 3.085 -9.859 1.00 93.44 107 LEU A CA 1
ATOM 788 C C . LEU A 1 107 ? -7.620 3.856 -8.539 1.00 93.44 107 LEU A C 1
ATOM 790 O O . LEU A 1 107 ? -8.401 4.809 -8.445 1.00 93.44 107 LEU A O 1
ATOM 794 N N . GLY A 1 108 ? -6.849 3.450 -7.536 1.00 90.50 108 GLY A N 1
ATOM 795 C CA . GLY A 1 108 ? -6.728 4.113 -6.246 1.00 90.50 108 GLY A CA 1
ATOM 796 C C . GLY A 1 108 ? -6.195 5.542 -6.365 1.00 90.50 108 GLY A C 1
ATOM 797 O O . GLY A 1 108 ? -5.502 5.905 -7.314 1.00 90.50 108 GLY A O 1
ATOM 798 N N . GLY A 1 109 ? -6.568 6.389 -5.406 1.00 86.06 109 GLY A N 1
ATOM 799 C CA . GLY A 1 109 ? -6.144 7.792 -5.358 1.00 86.06 109 GLY A CA 1
ATOM 800 C C . GLY A 1 109 ? -6.826 8.722 -6.366 1.00 86.06 109 GLY A C 1
ATOM 801 O O . GLY A 1 109 ? -6.481 9.902 -6.419 1.00 86.06 109 GLY A O 1
ATOM 802 N N . THR A 1 110 ? -7.801 8.227 -7.133 1.00 89.81 110 THR A N 1
ATOM 803 C CA . THR A 1 110 ? -8.647 9.047 -8.009 1.00 89.81 110 THR A CA 1
ATOM 804 C C . THR A 1 110 ? -9.948 9.468 -7.314 1.00 89.81 110 THR A C 1
ATOM 806 O O . THR A 1 110 ? -10.370 8.908 -6.300 1.00 89.81 110 THR A O 1
ATOM 809 N N . SER A 1 111 ? -10.588 10.514 -7.827 1.00 88.25 111 SER A N 1
ATOM 810 C CA . SER A 1 111 ? -11.851 11.047 -7.331 1.00 88.25 111 SER A CA 1
ATOM 811 C C . SER A 1 111 ? -13.000 10.060 -7.520 1.00 88.25 111 SER A C 1
ATOM 813 O O . SER A 1 111 ? -13.025 9.241 -8.440 1.00 88.25 111 SER A O 1
ATOM 815 N N . LYS A 1 112 ? -14.038 10.213 -6.690 1.00 86.12 112 LYS A N 1
ATOM 816 C CA . LYS A 1 112 ? -15.275 9.437 -6.827 1.00 86.12 112 LYS A CA 1
ATOM 817 C C . LYS A 1 112 ? -15.882 9.555 -8.230 1.00 86.12 112 LYS A C 1
ATOM 819 O O . LYS A 1 112 ? -16.353 8.561 -8.768 1.00 86.12 112 LYS A O 1
ATOM 824 N N . THR A 1 113 ? -15.843 10.743 -8.834 1.00 89.81 113 THR A N 1
ATOM 825 C CA . THR A 1 113 ? -16.366 10.958 -10.188 1.00 89.81 113 THR A CA 1
ATOM 826 C C . THR A 1 113 ? -15.595 10.138 -11.220 1.00 89.81 113 THR A C 1
ATOM 828 O O . THR A 1 113 ? -16.228 9.473 -12.039 1.00 89.81 113 THR A O 1
ATOM 831 N N . CYS A 1 114 ? -14.260 10.128 -11.162 1.00 91.00 114 CYS A N 1
ATOM 832 C CA . CYS A 1 114 ? -13.428 9.287 -12.026 1.00 91.00 114 CYS A CA 1
ATOM 833 C C . CYS A 1 114 ? -13.762 7.799 -11.839 1.00 91.00 114 CYS A C 1
ATOM 835 O O . CYS A 1 114 ? -14.067 7.110 -12.813 1.00 91.00 114 CYS A O 1
ATOM 837 N N . ILE A 1 115 ? -13.813 7.320 -10.592 1.00 88.44 115 ILE A N 1
ATOM 838 C CA . ILE A 1 115 ? -14.127 5.921 -10.264 1.00 88.44 115 ILE A CA 1
ATOM 839 C C . ILE A 1 115 ? -15.504 5.509 -10.805 1.00 88.44 115 ILE A C 1
ATOM 841 O O . ILE A 1 115 ? -15.625 4.464 -11.452 1.00 88.44 115 ILE A O 1
ATOM 845 N N . ASP A 1 116 ? -16.535 6.322 -10.565 1.00 87.50 116 ASP A N 1
ATOM 846 C CA . ASP A 1 116 ? -17.921 5.998 -10.915 1.00 87.50 116 ASP A CA 1
ATOM 847 C C . ASP A 1 116 ? -18.172 6.090 -12.431 1.00 87.50 116 ASP A C 1
ATOM 849 O O . ASP A 1 116 ? -18.910 5.278 -12.988 1.00 87.50 116 ASP A O 1
ATOM 853 N N . THR A 1 117 ? -17.566 7.071 -13.111 1.00 90.06 117 THR A N 1
ATOM 854 C CA . THR A 1 117 ? -17.885 7.388 -14.518 1.00 90.06 117 THR A CA 1
ATOM 855 C C . THR A 1 117 ? -16.842 6.924 -15.528 1.00 90.06 117 THR A C 1
ATOM 857 O O . THR A 1 117 ? -17.140 6.928 -16.720 1.00 90.06 117 THR A O 1
ATOM 860 N N . ARG A 1 118 ? -15.636 6.541 -15.081 1.00 89.56 118 ARG A N 1
ATOM 861 C CA . ARG A 1 118 ? -14.448 6.295 -15.925 1.00 89.56 118 ARG A CA 1
ATOM 862 C C . ARG A 1 118 ? -13.941 7.531 -16.682 1.00 89.56 118 ARG A C 1
ATOM 864 O O . ARG A 1 118 ? -13.081 7.418 -17.554 1.00 89.56 118 ARG A O 1
ATOM 871 N N . VAL A 1 119 ? -14.448 8.720 -16.355 1.00 92.62 119 VAL A N 1
ATOM 872 C CA . VAL A 1 119 ? -14.003 9.991 -16.938 1.00 92.62 119 VAL A CA 1
ATOM 873 C C . VAL A 1 119 ? -13.021 10.651 -15.974 1.00 92.62 119 VAL A C 1
ATOM 875 O O . VAL A 1 119 ? -13.413 11.378 -15.067 1.00 92.62 119 VAL A O 1
ATOM 878 N N . CYS A 1 120 ? -11.737 10.362 -16.176 1.00 93.75 120 CYS A N 1
ATOM 879 C CA . CYS A 1 120 ? -10.632 10.824 -15.333 1.00 93.75 120 CYS A CA 1
ATOM 880 C C . CYS A 1 120 ? -9.728 11.771 -16.124 1.00 93.75 120 CYS A C 1
ATOM 882 O O . CYS A 1 120 ? -9.459 11.515 -17.306 1.00 93.75 120 CYS A O 1
ATOM 884 N N . THR A 1 121 ? -9.235 12.841 -15.500 1.00 94.94 121 THR A N 1
ATOM 885 C CA . THR A 1 121 ? -8.282 13.749 -16.162 1.00 94.94 121 THR A CA 1
ATOM 886 C C . THR A 1 121 ? -6.881 13.138 -16.195 1.00 94.94 121 THR A C 1
ATOM 888 O O . THR A 1 121 ? -6.551 12.269 -15.387 1.00 94.94 121 THR A O 1
ATOM 891 N N . ASP A 1 122 ? -6.036 13.580 -17.130 1.00 95.12 122 ASP A N 1
ATOM 892 C CA . ASP A 1 122 ? -4.641 13.121 -17.170 1.00 95.12 122 ASP A CA 1
ATOM 893 C C . ASP A 1 122 ? -3.878 13.531 -15.901 1.00 95.12 122 ASP A C 1
ATOM 895 O O . ASP A 1 122 ? -3.061 12.760 -15.407 1.00 95.12 122 ASP A O 1
ATOM 899 N N . ASP A 1 123 ? -4.168 14.706 -15.333 1.00 92.38 123 ASP A N 1
ATOM 900 C CA . ASP A 1 123 ? -3.556 15.165 -14.079 1.00 92.38 123 ASP A CA 1
ATOM 901 C C . ASP A 1 123 ? -3.936 14.265 -12.901 1.00 92.38 123 ASP A C 1
ATOM 903 O O . ASP A 1 123 ? -3.094 13.918 -12.076 1.00 92.38 123 ASP A O 1
ATOM 907 N N . GLU A 1 124 ? -5.201 13.860 -12.822 1.00 91.69 124 GLU A N 1
ATOM 908 C CA . GLU A 1 124 ? -5.693 12.957 -11.785 1.00 91.69 124 GLU A CA 1
ATOM 909 C C . GLU A 1 124 ? -5.037 11.574 -11.886 1.00 91.69 124 GLU A C 1
ATOM 911 O O . GLU A 1 124 ? -4.550 11.052 -10.88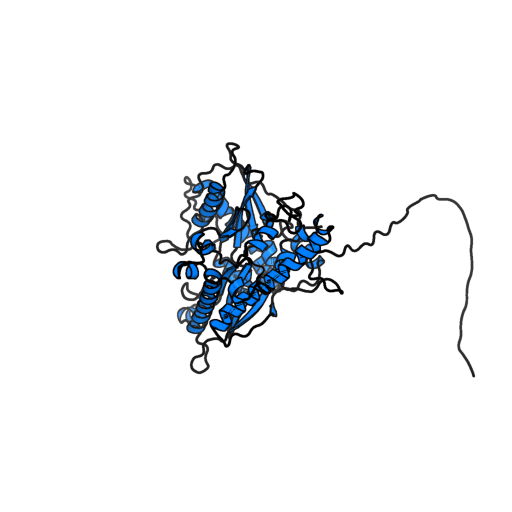6 1.00 91.69 124 GLU A O 1
ATOM 916 N N . ILE A 1 125 ? -4.937 11.016 -13.097 1.00 95.00 125 ILE A N 1
ATOM 917 C CA . ILE A 1 125 ? -4.253 9.738 -13.345 1.00 95.00 125 ILE A CA 1
ATOM 918 C C . ILE A 1 125 ? -2.756 9.847 -13.025 1.00 95.00 125 ILE A C 1
ATOM 920 O O . ILE A 1 125 ? -2.187 8.961 -12.390 1.00 95.00 125 ILE A O 1
ATOM 924 N N . ASN A 1 126 ? -2.100 10.937 -13.426 1.00 92.88 126 ASN A N 1
ATOM 925 C CA . ASN A 1 126 ? -0.679 11.141 -13.152 1.00 92.88 126 ASN A CA 1
ATOM 926 C C . ASN A 1 126 ? -0.387 11.253 -11.652 1.00 92.88 126 ASN A C 1
ATOM 928 O O . ASN A 1 126 ? 0.585 10.660 -11.180 1.00 92.88 126 ASN A O 1
ATOM 932 N N . HIS A 1 127 ? -1.218 11.979 -10.900 1.00 89.38 127 HIS A N 1
ATOM 933 C CA . HIS A 1 127 ? -1.108 12.039 -9.441 1.00 89.38 127 HIS A CA 1
ATOM 934 C C . HIS A 1 127 ? -1.430 10.700 -8.775 1.00 89.38 127 HIS A C 1
ATOM 936 O O . HIS A 1 127 ? -0.934 10.433 -7.682 1.00 89.38 127 HIS A O 1
ATOM 942 N N . ALA A 1 128 ? -2.218 9.846 -9.433 1.00 91.62 128 ALA A N 1
ATOM 943 C CA . ALA A 1 128 ? -2.515 8.519 -8.929 1.00 91.62 128 ALA A CA 1
ATOM 944 C C . ALA A 1 128 ? -1.328 7.534 -9.028 1.00 91.62 128 ALA A C 1
ATOM 946 O O . ALA A 1 128 ? -1.329 6.516 -8.338 1.00 91.62 128 ALA A O 1
ATOM 947 N N . VAL A 1 129 ? -0.303 7.837 -9.832 1.00 94.44 129 VAL A N 1
ATOM 948 C CA . VAL A 1 129 ? 0.939 7.051 -9.891 1.00 94.44 129 VAL A CA 1
ATOM 949 C C . VAL A 1 129 ? 1.954 7.610 -8.896 1.00 94.44 129 VAL A C 1
ATOM 951 O O . VAL A 1 129 ? 2.572 8.657 -9.136 1.00 94.44 129 VAL A O 1
ATOM 954 N N . LEU A 1 130 ? 2.174 6.882 -7.805 1.00 91.50 130 LEU A N 1
ATOM 955 C CA . LEU A 1 130 ? 3.046 7.289 -6.709 1.00 91.50 130 LEU A CA 1
ATOM 956 C C . LEU A 1 130 ? 4.507 7.094 -7.078 1.00 91.50 130 LEU A C 1
ATOM 958 O O . LEU A 1 130 ? 4.912 5.996 -7.425 1.00 91.50 130 LEU A O 1
ATOM 962 N N . ALA A 1 131 ? 5.321 8.139 -6.967 1.00 90.06 131 ALA A N 1
ATOM 963 C CA . ALA A 1 131 ? 6.754 8.051 -7.227 1.00 90.06 131 ALA A CA 1
ATOM 964 C C . ALA A 1 131 ? 7.536 8.027 -5.903 1.00 90.06 131 ALA A C 1
ATOM 966 O O . ALA A 1 131 ? 7.655 9.060 -5.229 1.00 90.06 131 ALA A O 1
ATOM 967 N N . ILE A 1 132 ? 8.078 6.860 -5.546 1.00 90.56 132 ILE A N 1
ATOM 968 C CA . ILE A 1 132 ? 8.740 6.616 -4.258 1.00 90.56 132 ILE A CA 1
ATOM 969 C C . ILE A 1 132 ? 10.256 6.871 -4.381 1.00 90.56 132 ILE A C 1
ATOM 971 O O . ILE A 1 132 ? 10.894 6.425 -5.341 1.00 90.56 132 ILE A O 1
ATOM 975 N N . PRO A 1 133 ? 10.866 7.623 -3.442 1.00 88.75 133 PRO A N 1
ATOM 976 C CA . PRO A 1 133 ? 12.298 7.907 -3.464 1.00 88.75 133 PRO A CA 1
ATOM 9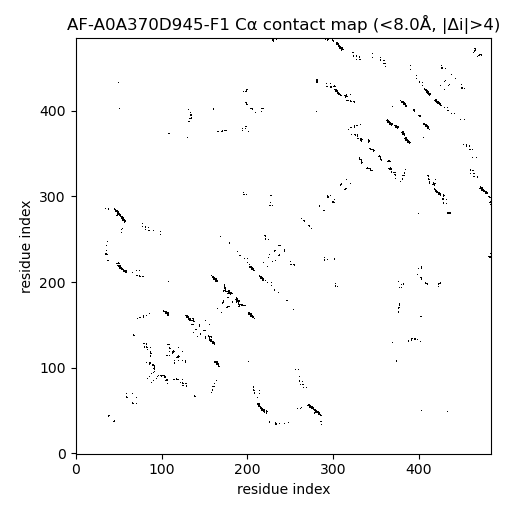77 C C . PRO A 1 133 ? 13.143 6.670 -3.111 1.00 88.75 133 PRO A C 1
ATOM 979 O O . PRO A 1 133 ? 13.032 6.141 -2.011 1.00 88.75 133 PRO A O 1
ATOM 982 N N . SER A 1 134 ? 14.040 6.268 -4.010 1.00 88.69 134 SER A N 1
ATOM 983 C CA . SER A 1 134 ? 15.017 5.186 -3.866 1.00 88.69 134 SER A CA 1
ATOM 984 C C . SER A 1 134 ? 16.342 5.647 -3.245 1.00 88.69 134 SER A C 1
ATOM 986 O O . SER A 1 134 ? 16.660 6.848 -3.271 1.00 88.69 134 SER A O 1
ATOM 988 N N . PRO A 1 135 ? 17.127 4.709 -2.676 1.00 87.25 135 PRO A N 1
ATOM 989 C CA . PRO A 1 135 ? 18.486 4.985 -2.212 1.00 87.25 135 PRO A CA 1
ATOM 990 C C . PRO A 1 135 ? 19.436 5.289 -3.376 1.00 87.25 135 PRO A C 1
ATOM 992 O O . PRO A 1 135 ? 20.342 6.101 -3.213 1.00 87.25 135 PRO A O 1
ATOM 995 N N . ASP A 1 136 ? 19.184 4.705 -4.550 1.00 86.44 136 ASP A N 1
ATOM 996 C CA . ASP A 1 136 ? 19.993 4.910 -5.750 1.00 86.44 136 ASP A CA 1
ATOM 997 C C . ASP A 1 136 ? 19.502 6.095 -6.584 1.00 86.44 136 ASP A C 1
ATOM 999 O O . ASP A 1 136 ? 18.294 6.370 -6.616 1.00 86.44 136 ASP A O 1
ATOM 1003 N N . PRO A 1 137 ? 20.403 6.771 -7.317 1.00 86.25 137 PRO A N 1
ATOM 1004 C CA . PRO A 1 137 ? 20.026 7.832 -8.236 1.00 86.25 137 PRO A CA 1
ATOM 1005 C C . PRO A 1 137 ? 19.359 7.294 -9.509 1.00 86.25 137 PRO A C 1
ATOM 1007 O O . PRO A 1 137 ? 19.704 6.208 -9.988 1.00 86.25 137 PRO A O 1
ATOM 1010 N N . ILE A 1 138 ? 18.456 8.079 -10.109 1.00 85.38 138 ILE A N 1
ATOM 1011 C CA . ILE A 1 138 ? 17.911 7.831 -11.454 1.00 85.38 138 ILE A CA 1
ATOM 1012 C C . ILE A 1 138 ? 19.070 7.717 -12.446 1.00 85.38 138 ILE A C 1
ATOM 1014 O O . ILE A 1 138 ? 19.212 6.684 -13.091 1.00 85.38 138 ILE A O 1
ATOM 1018 N N . ASN A 1 139 ? 19.922 8.742 -12.513 1.00 87.38 139 ASN A N 1
ATOM 1019 C CA . ASN A 1 139 ? 21.152 8.749 -13.291 1.00 87.38 139 ASN A CA 1
ATOM 1020 C C . ASN A 1 139 ? 22.372 8.572 -12.365 1.00 87.38 139 ASN A C 1
ATOM 1022 O O . ASN A 1 139 ? 22.728 9.522 -11.658 1.00 87.38 139 ASN A O 1
ATOM 1026 N N . PRO A 1 140 ? 23.054 7.411 -12.391 1.00 87.81 140 PRO A N 1
ATOM 1027 C CA . PRO A 1 140 ? 24.272 7.184 -11.611 1.00 87.81 140 PRO A CA 1
ATOM 1028 C C . PRO A 1 140 ? 25.467 8.015 -12.098 1.00 87.81 140 PRO A C 1
ATOM 1030 O O . PRO A 1 140 ? 26.441 8.160 -11.371 1.00 87.81 140 PRO A O 1
ATOM 1033 N N . ASN A 1 141 ? 25.384 8.594 -13.300 1.00 89.00 141 ASN A N 1
ATOM 1034 C CA . ASN A 1 141 ? 26.399 9.489 -13.857 1.00 89.00 141 ASN A CA 1
ATOM 1035 C C . ASN A 1 141 ? 26.068 10.974 -13.634 1.00 89.00 141 ASN A C 1
ATOM 1037 O O . ASN A 1 141 ? 26.687 11.839 -14.255 1.00 89.00 141 ASN A O 1
ATOM 1041 N N . ASP A 1 142 ? 25.055 11.288 -12.823 1.00 88.62 142 ASP A N 1
ATOM 1042 C CA . ASP A 1 142 ? 24.759 12.666 -12.443 1.00 88.62 142 ASP A CA 1
ATOM 1043 C C . ASP A 1 142 ? 25.976 13.296 -11.752 1.00 88.62 142 ASP A C 1
ATOM 1045 O O . ASP A 1 142 ? 26.542 12.710 -10.831 1.00 88.62 142 ASP A O 1
ATOM 1049 N N . ALA A 1 143 ? 26.390 14.484 -12.200 1.00 89.00 143 ALA A N 1
ATOM 1050 C CA . ALA A 1 143 ? 27.645 15.089 -11.756 1.00 89.00 143 ALA A CA 1
ATOM 1051 C C . ALA A 1 143 ? 27.673 15.319 -10.239 1.00 89.00 143 ALA A C 1
ATOM 1053 O O . ALA A 1 143 ? 28.681 15.033 -9.598 1.00 89.00 143 ALA A O 1
ATOM 1054 N N . THR A 1 144 ? 26.556 15.767 -9.656 1.00 88.06 144 THR A N 1
ATOM 1055 C CA . THR A 1 144 ? 26.453 15.979 -8.209 1.00 88.06 144 THR A CA 1
ATOM 1056 C C . THR A 1 144 ? 26.549 14.659 -7.455 1.00 88.06 144 THR A C 1
ATOM 1058 O O . THR A 1 144 ? 27.270 14.586 -6.459 1.00 88.06 144 THR A O 1
ATOM 1061 N N . TYR A 1 145 ? 25.875 13.607 -7.924 1.00 88.44 145 TYR A N 1
ATOM 1062 C CA . TYR A 1 145 ? 25.988 12.286 -7.306 1.00 88.44 145 TYR A CA 1
ATOM 1063 C C . TYR A 1 145 ? 27.409 11.716 -7.409 1.00 88.44 145 TYR A C 1
ATOM 1065 O O . TYR A 1 145 ? 27.939 11.234 -6.415 1.00 88.44 145 TYR A O 1
ATOM 1073 N N . VAL A 1 146 ? 28.059 11.822 -8.570 1.00 91.06 146 VAL A N 1
ATOM 1074 C CA . VAL A 1 146 ? 29.438 11.344 -8.769 1.00 91.06 146 VAL A CA 1
ATOM 1075 C C . VAL A 1 146 ? 30.433 12.106 -7.888 1.00 91.06 146 VAL A C 1
ATOM 1077 O O . VAL A 1 146 ? 31.357 11.505 -7.347 1.00 91.06 146 VAL A O 1
ATOM 1080 N N . GLU A 1 147 ? 30.250 13.417 -7.723 1.00 92.00 147 GLU A N 1
ATOM 1081 C CA . GLU A 1 147 ? 31.132 14.259 -6.908 1.00 92.00 147 GLU A CA 1
ATOM 1082 C C . GLU A 1 147 ? 30.931 14.046 -5.400 1.00 92.00 147 GLU A C 1
ATOM 1084 O O . GLU A 1 147 ? 31.899 14.034 -4.642 1.00 92.00 147 GLU A O 1
ATOM 1089 N N . THR A 1 148 ? 29.681 13.891 -4.952 1.00 88.81 148 THR A N 1
ATOM 1090 C CA . THR A 1 148 ? 29.330 13.986 -3.521 1.00 88.81 148 THR A CA 1
ATOM 1091 C C . THR A 1 148 ? 28.781 12.699 -2.908 1.00 88.81 148 THR A C 1
ATOM 1093 O O . THR A 1 148 ? 28.691 12.596 -1.687 1.00 88.81 148 THR A O 1
ATOM 1096 N N . GLY A 1 149 ? 28.358 11.735 -3.728 1.00 84.00 149 GLY A N 1
ATOM 1097 C CA . GLY A 1 149 ? 27.586 10.562 -3.305 1.00 84.00 149 GLY A CA 1
ATOM 1098 C C . GLY A 1 149 ? 26.144 10.874 -2.882 1.00 84.00 149 GLY A C 1
ATOM 1099 O O . GLY A 1 149 ? 25.434 9.983 -2.418 1.00 84.00 149 GLY A O 1
ATOM 1100 N N . VAL A 1 150 ? 25.684 12.126 -3.011 1.00 83.38 150 VAL A N 1
ATOM 1101 C CA . VAL A 1 150 ? 24.362 12.558 -2.536 1.00 83.38 150 VAL A CA 1
ATOM 1102 C C . VAL A 1 150 ? 23.324 12.468 -3.651 1.00 83.38 150 VAL A C 1
ATOM 1104 O O . VAL A 1 150 ? 23.446 13.103 -4.697 1.00 83.38 150 VAL A O 1
ATOM 1107 N N . VAL A 1 151 ? 22.244 11.722 -3.404 1.00 81.69 151 VAL A N 1
ATOM 1108 C CA . VAL A 1 151 ? 21.089 11.656 -4.310 1.00 81.69 151 VAL A CA 1
ATOM 1109 C C . VAL A 1 151 ? 20.181 12.872 -4.105 1.00 81.69 151 VAL A C 1
ATOM 1111 O O . VAL A 1 151 ? 19.623 13.077 -3.024 1.00 81.69 151 VAL A O 1
ATOM 1114 N N . THR A 1 152 ? 20.005 13.675 -5.155 1.00 80.12 152 THR A N 1
ATOM 1115 C CA . THR A 1 152 ? 19.186 14.900 -5.129 1.00 80.12 152 THR A CA 1
ATOM 1116 C C . THR A 1 152 ? 17.687 14.610 -5.289 1.00 80.12 152 THR A C 1
ATOM 1118 O O . THR A 1 152 ? 17.293 13.552 -5.778 1.00 80.12 152 THR A O 1
ATOM 1121 N N . LYS A 1 153 ? 16.813 15.573 -4.939 1.00 76.81 153 LYS A N 1
ATOM 1122 C CA . LYS A 1 153 ? 15.347 15.433 -5.103 1.00 76.81 153 LYS A CA 1
ATOM 1123 C C . LYS A 1 153 ? 14.942 15.131 -6.555 1.00 76.81 153 LYS A C 1
ATOM 1125 O O . LYS A 1 153 ? 14.031 14.339 -6.773 1.00 76.81 153 LYS A O 1
ATOM 1130 N N . ALA A 1 154 ? 15.622 15.732 -7.530 1.00 77.81 154 ALA A N 1
ATOM 1131 C CA . ALA A 1 154 ? 15.360 15.506 -8.953 1.00 77.81 154 ALA A CA 1
ATOM 1132 C C . ALA A 1 154 ? 15.855 14.135 -9.448 1.00 77.81 154 ALA A C 1
ATOM 1134 O O . ALA A 1 154 ? 15.414 13.672 -10.493 1.00 77.81 154 ALA A O 1
ATOM 1135 N N . ASN A 1 155 ? 16.744 13.483 -8.693 1.00 79.19 155 ASN A N 1
ATOM 1136 C CA . ASN A 1 155 ? 17.436 12.264 -9.094 1.00 79.19 155 ASN A CA 1
ATOM 1137 C C . ASN A 1 155 ? 17.084 11.059 -8.200 1.00 79.19 155 ASN A C 1
ATOM 1139 O O . ASN A 1 155 ? 17.791 10.068 -8.246 1.00 79.19 155 ASN A O 1
ATOM 1143 N N . THR A 1 156 ? 16.046 11.119 -7.353 1.00 81.06 156 THR A N 1
ATOM 1144 C CA . THR A 1 156 ? 15.817 10.090 -6.312 1.00 81.06 156 THR A CA 1
ATOM 1145 C C . THR A 1 156 ? 14.635 9.164 -6.553 1.00 81.06 156 THR A C 1
ATOM 1147 O O . THR A 1 156 ? 14.555 8.159 -5.873 1.00 81.06 156 THR A O 1
ATOM 1150 N N . LYS A 1 157 ? 13.670 9.485 -7.416 1.00 79.94 157 LYS A N 1
ATOM 1151 C CA . LYS A 1 157 ? 12.422 8.708 -7.516 1.00 79.94 157 LYS A CA 1
ATOM 1152 C C . LYS A 1 157 ? 12.560 7.679 -8.635 1.00 79.94 157 LYS A C 1
ATOM 1154 O O . LYS A 1 157 ? 12.347 8.062 -9.766 1.00 79.94 157 LYS A O 1
ATOM 1159 N N . LYS A 1 158 ? 12.974 6.433 -8.370 1.00 82.81 158 LYS A N 1
ATOM 1160 C CA . LYS A 1 158 ? 13.161 5.396 -9.421 1.00 82.81 158 LYS A CA 1
ATOM 1161 C C . LYS A 1 158 ? 12.009 4.404 -9.550 1.00 82.81 158 LYS A C 1
ATOM 1163 O O . LYS A 1 158 ? 11.948 3.688 -10.549 1.00 82.81 158 LYS A O 1
ATOM 1168 N N . ALA A 1 159 ? 11.129 4.352 -8.557 1.00 91.62 159 ALA A N 1
ATOM 1169 C CA . ALA A 1 159 ? 10.056 3.377 -8.493 1.00 91.62 159 ALA A CA 1
ATOM 1170 C C . ALA A 1 159 ? 8.692 4.068 -8.489 1.00 91.62 159 ALA A C 1
ATOM 1172 O O . ALA A 1 159 ? 8.506 5.099 -7.836 1.00 91.62 159 ALA A O 1
ATOM 1173 N N . ASN A 1 160 ? 7.761 3.495 -9.246 1.00 95.12 160 ASN A N 1
ATOM 1174 C CA . ASN A 1 160 ? 6.378 3.933 -9.321 1.00 95.12 160 ASN A CA 1
ATOM 1175 C C . ASN A 1 160 ? 5.479 2.856 -8.714 1.00 95.12 160 ASN A C 1
ATOM 1177 O O . ASN A 1 160 ? 5.696 1.685 -9.007 1.00 95.12 160 ASN A O 1
ATOM 1181 N N . VAL A 1 161 ? 4.484 3.246 -7.923 1.00 95.75 161 VAL A N 1
ATOM 1182 C CA . VAL A 1 161 ? 3.486 2.349 -7.322 1.00 95.75 161 VAL A CA 1
ATOM 1183 C C . VAL A 1 161 ? 2.088 2.785 -7.749 1.00 95.75 161 VAL A C 1
ATOM 1185 O O . VAL A 1 161 ? 1.808 3.981 -7.902 1.00 95.75 161 VAL A O 1
ATOM 1188 N N . LEU A 1 162 ? 1.242 1.796 -8.008 1.00 95.88 162 LEU A N 1
ATOM 1189 C CA . LEU A 1 162 ? -0.147 1.939 -8.396 1.00 95.88 162 LEU A CA 1
ATOM 1190 C C . LEU A 1 162 ? -1.019 1.025 -7.548 1.00 95.88 162 LEU A C 1
ATOM 1192 O O . LEU A 1 162 ? -0.648 -0.112 -7.274 1.00 95.88 162 LEU A O 1
ATOM 1196 N N . ASP A 1 163 ? -2.223 1.510 -7.279 1.00 94.25 163 ASP A N 1
ATOM 1197 C CA . ASP A 1 163 ? -3.194 0.859 -6.416 1.00 94.25 163 ASP A CA 1
ATOM 1198 C C . ASP A 1 163 ? -4.431 0.465 -7.203 1.00 94.25 163 ASP A C 1
ATOM 1200 O O . ASP A 1 163 ? -5.092 1.324 -7.796 1.00 94.25 163 ASP A O 1
ATOM 1204 N N . PHE A 1 164 ? -4.761 -0.823 -7.210 1.00 92.38 164 PHE A N 1
ATOM 1205 C CA . PHE A 1 164 ? -5.910 -1.369 -7.925 1.00 92.38 164 PHE A CA 1
ATOM 1206 C C . PHE A 1 164 ? -6.897 -1.998 -6.951 1.00 92.38 164 PHE A C 1
ATOM 1208 O O . PHE A 1 164 ? -6.541 -2.819 -6.109 1.00 92.38 164 PHE A O 1
ATOM 1215 N N . CYS A 1 165 ? -8.174 -1.657 -7.091 1.00 93.06 165 CYS A N 1
ATOM 1216 C CA . CYS A 1 165 ? -9.229 -2.228 -6.264 1.00 93.06 165 CYS A CA 1
ATOM 1217 C C . CYS A 1 165 ? -10.389 -2.723 -7.121 1.00 93.06 165 CYS A C 1
ATOM 1219 O O . CYS A 1 165 ? -10.968 -1.968 -7.904 1.00 93.06 165 CYS A O 1
ATOM 1221 N N . ASN A 1 166 ? -10.761 -3.987 -6.938 1.00 93.56 166 ASN A N 1
ATOM 1222 C CA . ASN A 1 166 ? -12.005 -4.531 -7.457 1.00 93.56 166 ASN A CA 1
ATOM 1223 C C . ASN A 1 166 ? -13.061 -4.501 -6.347 1.00 93.56 166 ASN A C 1
ATOM 1225 O O . ASN A 1 166 ? -12.903 -5.152 -5.312 1.00 93.56 166 ASN A O 1
ATOM 1229 N N . GLY A 1 167 ? -14.154 -3.766 -6.570 1.00 91.50 167 GLY A N 1
ATOM 1230 C CA . GLY A 1 167 ? -15.202 -3.579 -5.565 1.00 91.50 167 GLY A CA 1
ATOM 1231 C C . GLY A 1 167 ? -15.840 -4.886 -5.083 1.00 91.50 167 GLY A C 1
ATOM 1232 O O . GLY A 1 167 ? -16.207 -4.965 -3.916 1.00 91.50 167 GLY A O 1
ATOM 1233 N N . LYS A 1 168 ? -15.907 -5.917 -5.939 1.00 93.19 168 LYS A N 1
ATOM 1234 C CA . LYS A 1 168 ? -16.422 -7.246 -5.580 1.00 93.19 168 LYS A CA 1
ATOM 1235 C C . LYS A 1 168 ? -15.535 -7.903 -4.531 1.00 93.19 168 LYS A C 1
ATOM 1237 O O . LYS A 1 168 ? -15.976 -8.189 -3.426 1.00 93.19 168 LYS A O 1
ATOM 1242 N N . TYR A 1 169 ? -14.268 -8.120 -4.878 1.00 95.12 169 TYR A N 1
ATOM 1243 C CA . TYR A 1 169 ? -13.332 -8.849 -4.027 1.00 95.12 169 TYR A CA 1
ATOM 1244 C C . TYR A 1 169 ? -13.031 -8.082 -2.742 1.00 95.12 169 TYR A C 1
ATOM 1246 O O . TYR A 1 169 ? -12.946 -8.687 -1.679 1.00 95.12 169 TYR A O 1
ATOM 1254 N N . ALA A 1 170 ? -12.968 -6.751 -2.807 1.00 94.94 170 ALA A N 1
ATOM 1255 C CA . ALA A 1 170 ? -12.821 -5.938 -1.610 1.00 94.94 170 ALA A CA 1
ATOM 1256 C C . ALA A 1 170 ? -14.068 -6.003 -0.707 1.00 94.94 170 ALA A C 1
ATOM 1258 O O . ALA A 1 170 ? -13.921 -6.054 0.508 1.00 94.94 170 ALA A O 1
ATOM 1259 N N . ALA A 1 171 ? -15.293 -6.054 -1.247 1.00 95.31 171 ALA A N 1
ATOM 1260 C CA . ALA A 1 171 ? -16.496 -6.220 -0.424 1.00 95.31 171 ALA A CA 1
ATOM 1261 C C . ALA A 1 171 ? -16.532 -7.583 0.283 1.00 95.31 171 ALA A C 1
ATOM 1263 O O . ALA A 1 171 ? -16.860 -7.642 1.469 1.00 95.31 171 ALA A O 1
ATOM 1264 N N . LEU A 1 172 ? -16.119 -8.645 -0.412 1.00 95.38 172 LEU A N 1
ATOM 1265 C CA . LEU A 1 172 ? -15.947 -9.980 0.162 1.00 95.38 172 LEU A CA 1
ATOM 1266 C C . LEU A 1 172 ? -14.889 -9.986 1.279 1.00 95.38 172 LEU A C 1
ATOM 1268 O O . LEU A 1 172 ? -15.174 -10.400 2.402 1.00 95.38 172 LEU A O 1
ATOM 1272 N N . ALA A 1 173 ? -13.693 -9.455 0.997 1.00 94.88 173 ALA A N 1
ATOM 1273 C CA . ALA A 1 173 ? -12.577 -9.381 1.941 1.00 94.88 173 ALA A CA 1
ATOM 1274 C C . ALA A 1 173 ? -12.917 -8.561 3.200 1.00 94.88 173 ALA A C 1
ATOM 1276 O O . ALA A 1 173 ? -12.547 -8.927 4.312 1.00 94.88 173 ALA A O 1
ATOM 1277 N N . MET A 1 174 ? -13.658 -7.461 3.036 1.00 95.06 174 MET A N 1
ATOM 1278 C CA . MET A 1 174 ? -14.050 -6.572 4.135 1.00 95.06 174 MET A CA 1
ATOM 1279 C C . MET A 1 174 ? -15.257 -7.073 4.940 1.00 95.06 174 MET A C 1
ATOM 1281 O O . MET A 1 174 ? -15.678 -6.389 5.876 1.00 95.06 174 MET A O 1
ATOM 1285 N N . GLY A 1 175 ? -15.824 -8.238 4.598 1.00 94.62 175 GLY A N 1
ATOM 1286 C CA . GLY A 1 175 ? -17.016 -8.780 5.258 1.00 94.62 175 GLY A CA 1
ATOM 1287 C C . GLY A 1 175 ? -18.276 -7.942 5.014 1.00 94.62 175 GLY A C 1
ATOM 1288 O O . GLY A 1 175 ? -19.179 -7.919 5.847 1.00 94.62 175 GLY A O 1
ATOM 1289 N N . VAL A 1 176 ? -18.316 -7.207 3.901 1.00 95.12 176 VAL A N 1
ATOM 1290 C CA . VAL A 1 176 ? -19.460 -6.384 3.475 1.00 95.12 176 VAL A CA 1
ATOM 1291 C C . VAL A 1 176 ? -20.442 -7.229 2.679 1.00 95.12 176 VAL A C 1
ATOM 1293 O O . VAL A 1 176 ? -21.643 -7.158 2.924 1.00 95.12 176 VAL A O 1
ATOM 1296 N N . ASP A 1 177 ? -19.903 -8.049 1.778 1.00 95.69 177 ASP A N 1
ATOM 1297 C CA . ASP A 1 177 ? -20.653 -9.012 0.983 1.00 95.69 177 ASP A CA 1
ATOM 1298 C C . ASP A 1 177 ? -20.309 -10.439 1.438 1.00 95.69 177 ASP A C 1
ATOM 1300 O O . ASP A 1 177 ? -19.186 -10.694 1.891 1.00 95.69 177 ASP A O 1
ATOM 1304 N N . PRO A 1 178 ? -21.258 -11.385 1.339 1.00 96.31 178 PRO A N 1
ATOM 1305 C CA . PRO A 1 178 ? -21.021 -12.752 1.766 1.00 96.31 178 PRO A CA 1
ATOM 1306 C C . PRO A 1 178 ? -20.147 -13.511 0.758 1.00 96.31 178 PRO A C 1
ATOM 1308 O O . PRO A 1 178 ? -20.352 -13.426 -0.450 1.00 96.31 178 PRO A O 1
ATOM 1311 N N . ILE A 1 179 ? -19.219 -14.326 1.264 1.00 95.81 179 ILE A N 1
ATOM 1312 C CA . ILE A 1 179 ? -18.412 -15.271 0.475 1.00 95.81 179 ILE A CA 1
ATOM 1313 C C . ILE A 1 179 ? -19.308 -16.330 -0.179 1.00 95.81 179 ILE A C 1
ATOM 1315 O O . ILE A 1 179 ? -19.093 -16.712 -1.327 1.00 95.81 179 ILE A O 1
ATOM 1319 N N . THR A 1 180 ? -20.329 -16.793 0.547 1.00 95.38 180 THR A N 1
ATOM 1320 C CA . THR A 1 180 ? -21.354 -17.728 0.059 1.00 95.38 180 THR A CA 1
ATOM 1321 C C . THR A 1 180 ? -22.728 -17.402 0.630 1.00 95.38 180 THR A C 1
ATOM 1323 O O . THR A 1 180 ? -22.840 -16.760 1.672 1.00 95.38 180 THR A O 1
ATOM 1326 N N . GLY A 1 181 ? -23.784 -17.874 -0.036 1.00 92.62 181 GLY A N 1
ATOM 1327 C CA . GLY A 1 181 ? -25.164 -17.540 0.320 1.00 92.62 181 GLY A CA 1
ATOM 1328 C C . GLY A 1 181 ? -25.552 -16.135 -0.142 1.00 92.62 181 GLY A C 1
ATOM 1329 O O . GLY A 1 181 ? -24.911 -15.564 -1.025 1.00 92.62 181 GLY A O 1
ATOM 1330 N N . SER A 1 182 ? -26.618 -15.583 0.435 1.00 92.25 182 SER A N 1
ATOM 1331 C CA . SER A 1 182 ? -27.109 -14.245 0.099 1.00 92.25 182 SER A CA 1
ATOM 1332 C C . SER A 1 182 ? -27.375 -13.405 1.344 1.00 92.25 182 SER A C 1
ATOM 1334 O O . SER A 1 182 ? -27.867 -13.880 2.369 1.00 92.25 182 SER A O 1
ATOM 1336 N N . ALA A 1 183 ? -27.059 -12.115 1.248 1.00 90.31 183 ALA A N 1
ATOM 1337 C CA . ALA A 1 183 ? -27.447 -11.142 2.260 1.00 90.31 183 ALA A CA 1
ATOM 1338 C C . ALA A 1 183 ? -28.976 -10.977 2.319 1.00 90.31 183 ALA A C 1
ATOM 1340 O O . ALA A 1 183 ? -29.535 -10.789 3.397 1.00 90.31 183 ALA A O 1
ATOM 1341 N N . GLU A 1 184 ? -29.655 -11.076 1.172 1.00 91.94 184 GLU A N 1
ATOM 1342 C CA . GLU A 1 184 ? -31.087 -10.781 1.035 1.00 91.94 184 GLU A CA 1
ATOM 1343 C C . GLU A 1 184 ? -31.985 -11.808 1.734 1.00 91.94 184 GLU A C 1
ATOM 1345 O O . GLU A 1 184 ? -33.036 -11.449 2.263 1.00 91.94 184 GLU A O 1
ATOM 1350 N N . ASP A 1 185 ? -31.576 -13.078 1.756 1.00 93.06 185 ASP A N 1
ATOM 1351 C CA . ASP A 1 185 ? -32.332 -14.173 2.377 1.00 93.06 185 ASP A CA 1
ATOM 1352 C C . ASP A 1 185 ? -31.792 -14.583 3.759 1.00 93.06 185 ASP A C 1
ATOM 1354 O O . ASP A 1 185 ? -32.321 -15.502 4.386 1.00 93.06 185 ASP A O 1
ATOM 1358 N N . GLY A 1 186 ? -30.763 -13.885 4.253 1.00 90.62 186 GLY A N 1
ATOM 1359 C CA . GLY A 1 186 ? -30.152 -14.133 5.557 1.00 90.62 186 GLY A CA 1
ATOM 1360 C C . GLY A 1 186 ? -29.287 -15.395 5.628 1.00 90.62 186 GLY A C 1
ATOM 1361 O O . GLY A 1 186 ? -28.956 -15.827 6.731 1.00 90.62 186 GLY A O 1
ATOM 1362 N N . THR A 1 187 ? -28.920 -15.994 4.489 1.00 93.44 187 THR A N 1
ATOM 1363 C CA . THR A 1 187 ? -28.044 -17.182 4.433 1.00 93.44 187 THR A CA 1
ATOM 1364 C C . THR A 1 187 ? -26.562 -16.848 4.256 1.00 93.44 187 THR A C 1
ATOM 1366 O O . THR A 1 187 ? -25.724 -17.750 4.278 1.00 93.44 187 THR A O 1
ATOM 1369 N N . GLY A 1 188 ? -26.239 -15.567 4.066 1.00 94.94 188 GLY A N 1
ATOM 1370 C CA . GLY A 1 188 ? -24.890 -15.086 3.800 1.00 94.94 188 GLY A CA 1
ATOM 1371 C C . GLY A 1 188 ? -23.877 -15.476 4.878 1.00 94.94 188 GLY A C 1
ATOM 1372 O O . GLY A 1 188 ? -24.108 -15.272 6.071 1.00 94.94 188 GLY A O 1
ATOM 1373 N N . LYS A 1 189 ? -22.728 -15.989 4.437 1.00 95.75 189 LYS A N 1
ATOM 1374 C CA . LYS A 1 189 ? -21.552 -16.261 5.269 1.00 95.75 189 LYS A CA 1
ATOM 1375 C C . LYS A 1 189 ? -20.449 -15.273 4.934 1.00 95.75 189 LYS A C 1
ATOM 1377 O O . LYS A 1 189 ? -20.079 -15.139 3.771 1.00 95.75 189 LYS A O 1
ATOM 1382 N N . TYR A 1 190 ? -19.925 -14.597 5.945 1.00 95.69 190 TYR A N 1
ATOM 1383 C CA . TYR A 1 190 ? -19.028 -13.453 5.791 1.00 95.69 190 TYR A CA 1
ATOM 1384 C C . TYR A 1 190 ? -17.674 -13.740 6.424 1.00 95.69 190 TYR A C 1
ATOM 1386 O O . TYR A 1 190 ? -17.569 -14.566 7.327 1.00 95.69 190 TYR A O 1
ATOM 1394 N N . ILE A 1 191 ? -16.659 -12.992 5.999 1.00 94.62 191 ILE A N 1
ATOM 1395 C CA . ILE A 1 191 ? -15.434 -12.861 6.782 1.00 94.62 191 ILE A CA 1
ATOM 1396 C C . ILE A 1 191 ? -15.753 -12.018 8.019 1.00 94.62 191 ILE A C 1
ATOM 1398 O O . ILE A 1 191 ? -16.092 -10.833 7.918 1.00 94.62 191 ILE A O 1
ATOM 1402 N N . VAL A 1 192 ? -15.668 -12.636 9.195 1.00 91.50 192 VAL A N 1
ATOM 1403 C CA . VAL A 1 192 ? -15.908 -11.963 10.474 1.00 91.50 192 VAL A CA 1
ATOM 1404 C C . VAL A 1 192 ? -14.838 -10.898 10.692 1.00 91.50 192 VAL A C 1
ATOM 1406 O O . VAL A 1 192 ? -13.660 -11.133 10.465 1.00 91.50 192 VAL A O 1
ATOM 1409 N N . ASN A 1 193 ? -15.255 -9.704 11.122 1.00 90.81 193 ASN A N 1
ATOM 1410 C CA . ASN A 1 193 ? -14.372 -8.548 11.304 1.00 90.81 193 ASN A CA 1
ATOM 1411 C C . ASN A 1 193 ? -13.550 -8.167 10.061 1.00 90.81 193 ASN A C 1
ATOM 1413 O O . ASN A 1 193 ? -12.553 -7.482 10.220 1.00 90.81 193 ASN A O 1
ATOM 1417 N N . GLY A 1 194 ? -13.981 -8.505 8.837 1.00 93.31 194 GLY A N 1
ATOM 1418 C CA . GLY A 1 194 ? -13.186 -8.303 7.615 1.00 93.31 194 GLY A CA 1
ATOM 1419 C C . GLY A 1 194 ? -12.544 -6.914 7.458 1.00 93.31 194 GLY A C 1
ATOM 1420 O O . GLY A 1 194 ? -11.438 -6.808 6.943 1.00 93.31 194 GLY A O 1
ATOM 1421 N N . TYR A 1 195 ? -13.164 -5.853 7.985 1.00 93.38 195 TYR A N 1
ATOM 1422 C CA . TYR A 1 195 ? -12.591 -4.501 8.029 1.00 93.38 195 TYR A CA 1
ATOM 1423 C C . TYR A 1 195 ? -11.222 -4.382 8.734 1.00 93.38 195 TYR A C 1
ATOM 1425 O O . TYR A 1 195 ? -10.506 -3.414 8.476 1.00 93.38 195 TYR A O 1
ATOM 1433 N N . SER A 1 196 ? -10.849 -5.302 9.634 1.00 94.00 196 SER A N 1
ATOM 1434 C CA . SER A 1 196 ? -9.526 -5.308 10.280 1.00 94.00 196 SER A CA 1
ATOM 1435 C C . SER A 1 196 ? -8.404 -5.452 9.254 1.00 94.00 196 SER A C 1
ATOM 1437 O O . SER A 1 196 ? -7.333 -4.888 9.449 1.00 94.00 196 SER A O 1
ATOM 1439 N N . HIS A 1 197 ? -8.687 -6.103 8.128 1.00 94.75 197 HIS A N 1
ATOM 1440 C CA . HIS A 1 197 ? -7.740 -6.369 7.051 1.00 94.75 197 HIS A CA 1
ATOM 1441 C C . HIS A 1 197 ? -7.583 -5.224 6.054 1.00 94.75 197 HIS A C 1
ATOM 1443 O O . HIS A 1 197 ? -6.783 -5.316 5.127 1.00 94.75 197 HIS A O 1
ATOM 1449 N N . ALA A 1 198 ? -8.364 -4.152 6.211 1.00 95.00 198 ALA A N 1
ATOM 1450 C CA . ALA A 1 198 ? -8.362 -3.021 5.293 1.00 95.00 198 ALA A CA 1
ATOM 1451 C C . ALA A 1 198 ? -6.965 -2.423 5.017 1.00 95.00 198 ALA A C 1
ATOM 1453 O O . ALA A 1 198 ? -6.751 -2.077 3.864 1.00 95.00 198 ALA A O 1
ATOM 1454 N N . PRO A 1 199 ? -6.006 -2.360 5.973 1.00 94.44 199 PRO A N 1
ATOM 1455 C CA . PRO A 1 199 ? -4.638 -1.905 5.696 1.00 94.44 199 PRO A CA 1
ATOM 1456 C C . PRO A 1 199 ? -3.767 -2.869 4.873 1.00 94.44 199 PRO A C 1
ATOM 1458 O O . PRO A 1 199 ? -2.561 -2.682 4.841 1.00 94.44 199 PRO A O 1
ATOM 1461 N N . ALA A 1 200 ? -4.307 -3.967 4.342 1.00 93.50 200 ALA A N 1
ATOM 1462 C CA . ALA A 1 200 ? -3.620 -4.814 3.360 1.00 93.50 200 ALA A CA 1
ATOM 1463 C C . ALA A 1 200 ? -4.259 -4.682 1.963 1.00 93.50 200 ALA A C 1
ATOM 1465 O O . ALA A 1 200 ? -4.119 -5.567 1.116 1.00 93.50 200 ALA A O 1
ATOM 1466 N N . LEU A 1 201 ? -5.050 -3.625 1.762 1.00 92.50 201 LEU A N 1
ATOM 1467 C CA . LEU A 1 201 ? -5.763 -3.305 0.535 1.00 92.50 201 LEU A CA 1
ATOM 1468 C C . LEU A 1 201 ? -5.597 -1.807 0.259 1.00 92.50 201 LEU A C 1
ATOM 1470 O O . LEU A 1 201 ? -5.766 -1.000 1.173 1.00 92.50 201 LEU A O 1
ATOM 1474 N N . PRO A 1 202 ? -5.478 -1.389 -1.010 1.00 92.94 202 PRO A N 1
ATOM 1475 C CA . PRO A 1 202 ? -5.774 -2.128 -2.246 1.00 92.94 202 PRO A CA 1
ATOM 1476 C C . PRO A 1 202 ? -4.620 -3.009 -2.769 1.00 92.94 202 PRO A C 1
ATOM 1478 O O . PRO A 1 202 ? -3.599 -3.178 -2.123 1.00 92.94 202 PRO A O 1
ATOM 1481 N N . CYS A 1 203 ? -4.802 -3.651 -3.929 1.00 93.38 203 CYS A N 1
ATOM 1482 C CA . CYS A 1 203 ? -3.734 -4.440 -4.544 1.00 93.38 203 CYS A CA 1
ATOM 1483 C C . CYS A 1 203 ? -2.679 -3.519 -5.169 1.00 93.38 203 CYS A C 1
ATOM 1485 O O . CYS A 1 203 ? -3.013 -2.712 -6.039 1.00 93.38 203 CYS A O 1
ATOM 1487 N N . GLU A 1 204 ? -1.412 -3.708 -4.805 1.00 94.38 204 GLU A N 1
ATOM 1488 C CA . GLU A 1 204 ? -0.309 -2.871 -5.278 1.00 94.38 204 GLU A CA 1
ATOM 1489 C C . GLU A 1 204 ? 0.454 -3.477 -6.466 1.00 94.38 204 GLU A C 1
ATOM 1491 O O . GLU A 1 204 ? 0.860 -4.649 -6.470 1.00 94.38 204 GLU A O 1
ATOM 1496 N N . VAL A 1 205 ? 0.735 -2.631 -7.459 1.00 97.25 205 VAL A N 1
ATOM 1497 C CA . VAL A 1 205 ? 1.618 -2.922 -8.593 1.00 97.25 205 VAL A CA 1
ATOM 1498 C C . VAL A 1 205 ? 2.706 -1.864 -8.666 1.00 97.25 205 VAL A C 1
ATOM 1500 O O . VAL A 1 205 ? 2.429 -0.667 -8.660 1.00 97.25 205 VAL A O 1
ATOM 1503 N N . SER A 1 206 ? 3.953 -2.301 -8.793 1.00 97.19 206 SER A N 1
ATOM 1504 C CA . SER A 1 206 ? 5.107 -1.426 -8.915 1.00 97.19 206 SER A CA 1
ATOM 1505 C C . SER A 1 206 ? 5.760 -1.543 -10.289 1.00 97.19 206 SER A C 1
ATOM 1507 O O . SER A 1 206 ? 5.823 -2.619 -10.887 1.00 97.19 206 SER A O 1
ATOM 1509 N N . ILE A 1 207 ? 6.261 -0.419 -10.801 1.00 97.69 207 ILE A N 1
ATOM 1510 C CA . ILE A 1 207 ? 7.067 -0.353 -12.020 1.00 97.69 207 ILE A CA 1
ATOM 1511 C C . ILE A 1 207 ? 8.329 0.447 -11.734 1.00 97.69 207 ILE A C 1
ATOM 1513 O O . ILE A 1 207 ? 8.281 1.634 -11.391 1.00 97.69 207 ILE A O 1
ATOM 1517 N N . TRP A 1 208 ? 9.479 -0.197 -11.889 1.00 94.50 208 TRP A N 1
ATOM 1518 C CA . TRP A 1 208 ? 10.753 0.370 -11.467 1.00 94.50 208 TRP A CA 1
ATOM 1519 C C . TRP A 1 208 ? 11.905 -0.046 -12.380 1.00 94.50 208 TRP A C 1
ATOM 1521 O O . TRP A 1 208 ? 11.839 -1.042 -13.101 1.00 94.50 208 TRP A O 1
ATOM 1531 N N . LEU A 1 209 ? 12.955 0.775 -12.387 1.00 89.88 209 LEU A N 1
ATOM 1532 C CA . LEU A 1 209 ? 14.152 0.574 -13.199 1.00 89.88 209 LEU A CA 1
ATOM 1533 C C . LEU A 1 209 ? 15.244 -0.128 -12.386 1.00 89.88 209 LEU A C 1
ATOM 1535 O O . LEU A 1 209 ? 15.721 0.431 -11.398 1.00 89.88 209 LEU A O 1
ATOM 1539 N N . ASP A 1 210 ? 15.684 -1.282 -12.873 1.00 85.56 210 ASP A N 1
ATOM 1540 C CA . ASP A 1 210 ? 16.926 -1.951 -12.490 1.00 85.56 210 ASP A CA 1
ATOM 1541 C C . ASP A 1 210 ? 17.947 -1.837 -13.625 1.00 85.56 210 ASP A C 1
ATOM 1543 O O . ASP A 1 210 ? 17.560 -1.656 -14.778 1.00 85.56 210 ASP A O 1
ATOM 1547 N N . GLU A 1 211 ? 19.234 -1.970 -13.315 1.00 78.75 211 GLU A N 1
ATOM 1548 C CA . GLU A 1 211 ? 20.390 -1.746 -14.198 1.00 78.75 211 GLU A CA 1
ATOM 1549 C C . GLU A 1 211 ? 20.120 -1.933 -15.706 1.00 78.75 211 GLU A C 1
ATOM 1551 O O . GLU A 1 211 ? 20.368 -1.018 -16.491 1.00 78.75 211 GLU A O 1
ATOM 1556 N N . ASP A 1 212 ? 19.580 -3.078 -16.139 1.00 87.75 212 ASP A N 1
ATOM 1557 C CA . ASP A 1 212 ? 19.350 -3.394 -17.552 1.00 87.75 212 ASP A CA 1
ATOM 1558 C C . ASP A 1 212 ? 17.879 -3.616 -17.966 1.00 87.75 212 ASP A C 1
ATOM 1560 O O . ASP A 1 212 ? 17.612 -3.881 -19.155 1.00 87.75 212 ASP A O 1
ATOM 1564 N N . LYS A 1 213 ? 16.922 -3.493 -17.033 1.00 94.38 213 LYS A N 1
ATOM 1565 C CA . LYS A 1 213 ? 15.490 -3.761 -17.254 1.00 94.38 213 LYS A CA 1
ATOM 1566 C C . LYS A 1 213 ? 14.579 -2.830 -16.470 1.00 94.38 213 LYS A C 1
ATOM 1568 O O . LYS A 1 213 ? 14.875 -2.404 -15.366 1.00 94.38 213 LYS A O 1
ATOM 1573 N N . ILE A 1 214 ? 13.398 -2.594 -17.029 1.00 96.81 214 ILE A N 1
ATOM 1574 C CA . ILE A 1 214 ? 12.274 -2.044 -16.271 1.00 96.81 214 ILE A CA 1
ATOM 1575 C C . ILE A 1 214 ? 11.419 -3.233 -15.842 1.00 96.81 214 ILE A C 1
ATOM 1577 O O . ILE A 1 214 ? 10.983 -4.004 -16.702 1.00 96.81 214 ILE A O 1
ATOM 1581 N N . TYR A 1 215 ? 11.215 -3.405 -14.543 1.00 97.25 215 TYR A N 1
ATOM 1582 C CA . TYR A 1 215 ? 10.427 -4.492 -13.976 1.00 97.25 215 TYR A CA 1
ATOM 1583 C C . TYR A 1 215 ? 9.039 -4.027 -13.579 1.00 97.25 215 TYR A C 1
ATOM 1585 O O . TYR A 1 215 ? 8.832 -2.858 -13.260 1.00 97.25 215 TYR A O 1
ATOM 1593 N N . VAL A 1 216 ? 8.105 -4.971 -13.637 1.00 97.94 216 VAL A N 1
ATOM 1594 C CA . VAL A 1 216 ? 6.727 -4.808 -13.190 1.00 97.94 216 VAL A CA 1
ATOM 1595 C C . VAL A 1 216 ? 6.457 -5.916 -12.194 1.00 97.94 216 VAL A C 1
ATOM 1597 O O . VAL A 1 216 ? 6.364 -7.088 -12.579 1.00 97.94 216 VAL A O 1
ATOM 1600 N N . ASP A 1 217 ? 6.374 -5.535 -10.930 1.00 96.88 217 ASP A N 1
ATOM 1601 C CA . ASP A 1 217 ? 6.220 -6.444 -9.805 1.00 96.88 217 ASP A CA 1
ATOM 1602 C C . ASP A 1 217 ? 4.876 -6.157 -9.117 1.00 96.88 217 ASP A C 1
ATOM 1604 O O . ASP A 1 217 ? 4.377 -5.034 -9.118 1.00 96.88 217 ASP A O 1
ATOM 1608 N N . MET A 1 218 ? 4.251 -7.179 -8.552 1.00 95.38 218 MET A N 1
ATOM 1609 C CA . MET A 1 218 ? 2.938 -7.093 -7.914 1.00 95.38 218 MET A CA 1
ATOM 1610 C C . MET A 1 218 ? 2.973 -7.856 -6.596 1.00 95.38 218 MET A C 1
ATOM 1612 O O . MET A 1 218 ? 3.570 -8.938 -6.537 1.00 95.38 218 MET A O 1
ATOM 1616 N N . LEU A 1 219 ? 2.298 -7.329 -5.575 1.00 93.12 219 LEU A N 1
ATOM 1617 C CA . LEU A 1 219 ? 1.976 -8.106 -4.382 1.00 93.12 219 LEU A CA 1
ATOM 1618 C C . LEU A 1 219 ? 1.080 -9.285 -4.774 1.00 93.12 219 LEU A C 1
ATOM 1620 O O . LEU A 1 219 ? -0.020 -9.083 -5.279 1.00 93.12 219 LEU A O 1
ATOM 1624 N N . ASP A 1 220 ? 1.556 -10.517 -4.595 1.00 92.94 220 ASP A N 1
ATOM 1625 C CA . ASP A 1 220 ? 0.838 -11.717 -5.020 1.00 92.94 220 ASP A CA 1
ATOM 1626 C C . ASP A 1 220 ? -0.433 -11.894 -4.172 1.00 92.94 220 ASP A C 1
ATOM 1628 O O . ASP A 1 220 ? -0.324 -12.209 -2.984 1.00 92.94 220 ASP A O 1
ATOM 1632 N N . PRO A 1 221 ? -1.642 -11.750 -4.749 1.00 92.69 221 PRO A N 1
ATOM 1633 C CA . PRO A 1 221 ? -2.874 -11.776 -3.966 1.00 92.69 221 PRO A CA 1
ATOM 1634 C C . PRO A 1 221 ? -3.078 -13.077 -3.189 1.00 92.69 221 PRO A C 1
ATOM 1636 O O . PRO A 1 221 ? -3.662 -13.053 -2.112 1.00 92.69 221 PRO A O 1
ATOM 1639 N N . SER A 1 222 ? -2.576 -14.212 -3.692 1.00 89.62 222 SER A N 1
ATOM 1640 C CA . SER A 1 222 ? -2.677 -15.490 -2.977 1.00 89.62 222 SER A CA 1
ATOM 1641 C C . SER A 1 222 ? -1.764 -15.520 -1.754 1.00 89.62 222 SER A C 1
ATOM 1643 O O . SER A 1 222 ? -2.177 -15.966 -0.685 1.00 89.62 222 SER A O 1
ATOM 1645 N N . ALA A 1 223 ? -0.540 -15.011 -1.887 1.00 90.50 223 ALA A N 1
ATOM 1646 C CA . ALA A 1 223 ? 0.389 -14.915 -0.769 1.00 90.50 223 ALA A CA 1
ATOM 1647 C C . ALA A 1 223 ? -0.085 -13.904 0.284 1.00 90.50 223 ALA A C 1
ATOM 1649 O O . ALA A 1 223 ? -0.103 -14.223 1.471 1.00 90.50 223 ALA A O 1
ATOM 1650 N N . ILE A 1 224 ? -0.519 -12.717 -0.152 1.00 91.31 224 ILE A N 1
ATOM 1651 C CA . ILE A 1 224 ? -1.018 -11.667 0.741 1.00 91.31 224 ILE A CA 1
ATOM 1652 C C . ILE A 1 224 ? -2.263 -12.131 1.481 1.00 91.31 224 ILE A C 1
ATOM 1654 O O . ILE A 1 224 ? -2.325 -11.991 2.696 1.00 91.31 224 ILE A O 1
ATOM 1658 N N . PHE A 1 225 ? -3.217 -12.768 0.801 1.00 91.38 225 PHE A N 1
ATOM 1659 C CA . PHE A 1 225 ? -4.379 -13.313 1.494 1.00 91.38 225 PHE A CA 1
ATOM 1660 C C . PHE A 1 225 ? -3.963 -14.298 2.596 1.00 91.38 225 PHE A C 1
ATOM 1662 O O . PHE A 1 225 ? -4.433 -14.206 3.722 1.00 91.38 225 PHE A O 1
ATOM 1669 N N . THR A 1 226 ? -3.005 -15.183 2.316 1.00 88.88 226 THR A N 1
ATOM 1670 C CA . THR A 1 226 ? -2.576 -16.188 3.298 1.00 88.88 226 THR A CA 1
ATOM 1671 C C . THR A 1 226 ? -1.825 -15.581 4.493 1.00 88.88 226 THR A C 1
ATOM 1673 O O . THR A 1 226 ? -2.008 -16.029 5.620 1.00 88.88 226 THR A O 1
ATOM 1676 N N . LEU A 1 227 ? -0.990 -14.563 4.262 1.00 90.81 227 LEU A N 1
ATOM 1677 C CA . LEU A 1 227 ? -0.195 -13.911 5.310 1.00 90.81 227 LEU A CA 1
ATOM 1678 C C . LEU A 1 227 ? -1.010 -12.934 6.162 1.00 90.81 227 LEU A C 1
ATOM 1680 O O . LEU A 1 227 ? -0.793 -12.841 7.367 1.00 90.81 227 LEU A O 1
ATOM 1684 N N . PHE A 1 228 ? -1.914 -12.186 5.533 1.00 93.00 228 PHE A N 1
ATOM 1685 C CA . PHE A 1 228 ? -2.584 -11.051 6.160 1.00 93.00 228 PHE A CA 1
ATOM 1686 C C . PHE A 1 228 ? -3.991 -11.386 6.670 1.00 93.00 228 PHE A C 1
ATOM 1688 O O . PHE A 1 228 ? -4.459 -10.715 7.580 1.00 93.00 228 PHE A O 1
ATOM 1695 N N . PHE A 1 229 ? -4.633 -12.444 6.158 1.00 93.00 229 PHE A N 1
ATOM 1696 C CA . PHE A 1 229 ? -5.970 -12.910 6.566 1.00 93.00 229 PHE A CA 1
ATOM 1697 C C . PHE A 1 229 ? -5.893 -14.268 7.286 1.00 93.00 229 PHE A C 1
ATOM 1699 O O . PHE A 1 229 ? -6.721 -15.157 7.073 1.00 93.00 229 PHE A O 1
ATOM 1706 N N . SER A 1 230 ? -4.849 -14.479 8.095 1.00 88.19 230 SER A N 1
ATOM 1707 C CA . SER A 1 230 ? -4.591 -15.770 8.746 1.00 88.19 230 SER A CA 1
ATOM 1708 C C . SER A 1 230 ? -5.683 -16.179 9.741 1.00 88.19 230 SER A C 1
ATOM 1710 O O . SER A 1 230 ? -5.944 -17.371 9.884 1.00 88.19 230 SER A O 1
ATOM 1712 N N . ASP A 1 231 ? -6.367 -15.222 10.373 1.00 89.75 231 ASP A N 1
ATOM 1713 C CA . ASP A 1 231 ? -7.561 -15.445 11.202 1.00 89.75 231 ASP A CA 1
ATOM 1714 C C . ASP A 1 231 ? -8.705 -16.086 10.408 1.00 89.75 231 ASP A C 1
ATOM 1716 O O . ASP A 1 231 ? -9.350 -17.016 10.889 1.00 89.75 231 ASP A O 1
ATOM 1720 N N . VAL A 1 232 ? -8.931 -15.637 9.171 1.00 90.94 232 VAL A N 1
ATOM 1721 C CA . VAL A 1 232 ? -9.964 -16.182 8.282 1.00 90.94 232 VAL A CA 1
ATOM 1722 C C . VAL A 1 232 ? -9.669 -17.640 7.964 1.00 90.94 232 VAL A C 1
ATOM 1724 O O . VAL A 1 232 ? -10.571 -18.467 7.931 1.00 90.94 232 VAL A O 1
ATOM 1727 N N . LEU A 1 233 ? -8.395 -17.972 7.773 1.00 86.06 233 LEU A N 1
ATOM 1728 C CA . LEU A 1 233 ? -7.943 -19.324 7.454 1.00 86.06 233 LEU A CA 1
ATOM 1729 C C . LEU A 1 233 ? -8.125 -20.319 8.610 1.00 86.06 233 LEU A C 1
ATOM 1731 O O . LEU A 1 233 ? -8.229 -21.526 8.379 1.00 86.06 233 LEU A O 1
ATOM 1735 N N . VAL A 1 234 ? -8.200 -19.821 9.845 1.00 84.38 234 VAL A N 1
ATOM 1736 C CA . VAL A 1 234 ? -8.413 -20.625 11.058 1.00 84.38 234 VAL A CA 1
ATOM 1737 C C . VAL A 1 234 ? -9.809 -20.434 11.661 1.00 84.38 234 VAL A C 1
ATOM 1739 O O . VAL A 1 234 ? -10.083 -20.952 12.744 1.00 84.38 234 VAL A O 1
ATOM 1742 N N . SER A 1 235 ? -10.700 -19.709 10.977 1.00 88.06 235 SER A N 1
ATOM 1743 C CA . SER A 1 235 ? -12.030 -19.378 11.490 1.00 88.06 235 SER A CA 1
ATOM 1744 C C . SER A 1 235 ? -12.986 -20.576 11.480 1.00 88.06 235 SER A C 1
ATOM 1746 O O . SER A 1 235 ? -12.792 -21.568 10.770 1.00 88.06 235 SER A O 1
ATOM 1748 N N . GLU A 1 236 ? -14.070 -20.485 12.255 1.00 90.00 236 GLU A N 1
ATOM 1749 C CA . GLU A 1 236 ? -15.098 -21.531 12.297 1.00 90.00 236 GLU A CA 1
ATOM 1750 C C . GLU A 1 236 ? -15.820 -21.693 10.947 1.00 90.00 236 GLU A C 1
ATOM 1752 O O . GLU A 1 236 ? -16.213 -22.803 10.581 1.00 90.00 236 GLU A O 1
ATOM 1757 N N . GLU A 1 237 ? -15.959 -20.614 10.168 1.00 90.06 237 GLU A N 1
ATOM 1758 C CA . GLU A 1 237 ? -16.576 -20.627 8.837 1.00 90.06 237 GLU A CA 1
ATOM 1759 C C . GLU A 1 237 ? -15.841 -21.547 7.859 1.00 90.06 237 GLU A C 1
ATOM 1761 O O . GLU A 1 237 ? -16.478 -22.127 6.978 1.00 90.06 237 GLU A O 1
ATOM 1766 N N . MET A 1 238 ? -14.536 -21.765 8.047 1.00 89.19 238 MET A N 1
ATOM 1767 C CA . MET A 1 238 ? -13.735 -22.680 7.226 1.00 89.19 238 MET A CA 1
ATOM 1768 C C . MET A 1 238 ? -14.128 -24.155 7.386 1.00 89.19 238 MET A C 1
ATOM 1770 O O . MET A 1 238 ? -13.745 -24.992 6.559 1.00 89.19 238 MET A O 1
ATOM 1774 N N . ALA A 1 239 ? -14.926 -24.495 8.407 1.00 90.75 239 ALA A N 1
ATOM 1775 C CA . ALA A 1 239 ? -15.552 -25.811 8.527 1.00 90.75 239 ALA A CA 1
ATOM 1776 C C . ALA A 1 239 ? -16.658 -26.034 7.478 1.00 90.75 239 ALA A C 1
ATOM 1778 O O . ALA A 1 239 ? -16.978 -27.182 7.153 1.00 90.75 239 ALA A O 1
ATOM 1779 N N . ASP A 1 240 ? -17.235 -24.959 6.931 1.00 92.69 240 ASP A N 1
ATOM 1780 C CA . ASP A 1 240 ? -18.159 -25.041 5.810 1.00 92.69 240 ASP A CA 1
ATOM 1781 C C . ASP A 1 240 ? -17.399 -25.193 4.490 1.00 92.69 240 ASP A C 1
ATOM 1783 O O . ASP A 1 240 ? -16.554 -24.378 4.117 1.00 92.69 240 ASP A O 1
ATOM 1787 N N . ARG A 1 241 ? -17.725 -26.261 3.760 1.00 93.44 241 ARG A N 1
ATOM 1788 C CA . ARG A 1 241 ? -17.058 -26.586 2.503 1.00 93.44 241 ARG A CA 1
ATOM 1789 C C . ARG A 1 241 ? -17.275 -25.524 1.428 1.00 93.44 241 ARG A C 1
ATOM 1791 O O . ARG A 1 241 ? -16.322 -25.220 0.722 1.00 93.44 241 ARG A O 1
ATOM 1798 N N . ASP A 1 242 ? -18.488 -25.011 1.274 1.00 94.50 242 ASP A N 1
ATOM 1799 C CA . ASP A 1 242 ? -18.801 -24.079 0.194 1.00 94.50 242 ASP A CA 1
ATOM 1800 C C . ASP A 1 242 ? -18.129 -22.731 0.467 1.00 94.50 242 ASP A C 1
ATOM 1802 O O . ASP A 1 242 ? -17.536 -22.148 -0.441 1.00 94.50 242 ASP A O 1
ATOM 1806 N N . PHE A 1 243 ? -18.145 -22.273 1.726 1.00 94.62 243 PHE A N 1
ATOM 1807 C CA . PHE A 1 243 ? -17.406 -21.084 2.154 1.00 94.62 243 PHE A CA 1
ATOM 1808 C C . PHE A 1 243 ? -15.914 -21.225 1.859 1.00 94.62 243 PHE A C 1
ATOM 1810 O O . PHE A 1 243 ? -15.338 -20.373 1.187 1.00 94.62 243 PHE A O 1
ATOM 1817 N N . ARG A 1 244 ? -15.302 -22.326 2.306 1.00 92.81 244 ARG A N 1
ATOM 1818 C CA . ARG A 1 244 ? -13.878 -22.597 2.094 1.00 92.81 244 ARG A CA 1
ATOM 1819 C C . ARG A 1 244 ? -13.517 -22.667 0.609 1.00 92.81 244 ARG A C 1
ATOM 1821 O O . ARG A 1 244 ? -12.557 -22.030 0.181 1.00 92.81 244 ARG A O 1
ATOM 1828 N N . ASP A 1 245 ? -14.268 -23.441 -0.173 1.00 92.75 245 ASP A N 1
ATOM 1829 C CA . ASP A 1 245 ? -13.992 -23.649 -1.596 1.00 92.75 245 ASP A CA 1
ATOM 1830 C C . ASP A 1 245 ? -14.124 -22.309 -2.368 1.00 92.75 245 ASP A C 1
ATOM 1832 O O . ASP A 1 245 ? -13.301 -22.014 -3.238 1.00 92.75 245 ASP A O 1
ATOM 1836 N N . ALA A 1 246 ? -15.095 -21.455 -2.009 1.00 93.19 246 ALA A N 1
ATOM 1837 C CA . ALA A 1 246 ? -15.248 -20.111 -2.575 1.00 93.19 246 ALA A CA 1
ATOM 1838 C C . ALA A 1 246 ? -14.132 -19.146 -2.140 1.00 93.19 246 ALA A C 1
ATOM 1840 O O . ALA A 1 246 ? -13.593 -18.416 -2.976 1.00 93.19 246 ALA A O 1
ATOM 1841 N N . LEU A 1 247 ? -13.745 -19.169 -0.861 1.00 92.00 247 LEU A N 1
ATOM 1842 C CA . LEU A 1 247 ? -12.664 -18.339 -0.333 1.00 92.00 247 LEU A CA 1
ATOM 1843 C C . LEU A 1 247 ? -11.338 -18.639 -1.045 1.00 92.00 247 LEU A C 1
ATOM 1845 O O . LEU A 1 247 ? -10.631 -17.715 -1.430 1.00 92.00 247 LEU A O 1
ATOM 1849 N N . TYR A 1 248 ? -11.022 -19.912 -1.303 1.00 88.81 248 TYR A N 1
ATOM 1850 C CA . TYR A 1 248 ? -9.795 -20.296 -2.018 1.00 88.81 248 TYR A CA 1
ATOM 1851 C C . TYR A 1 248 ? -9.792 -19.971 -3.499 1.00 88.81 248 TYR A C 1
ATOM 1853 O O . TYR A 1 248 ? -8.721 -19.797 -4.081 1.00 88.81 248 TYR A O 1
ATOM 1861 N N . ALA A 1 249 ? -10.961 -19.898 -4.127 1.00 91.62 249 ALA A N 1
ATOM 1862 C CA . ALA A 1 249 ? -11.050 -19.507 -5.525 1.00 91.62 249 ALA A CA 1
ATOM 1863 C C . ALA A 1 249 ? -10.753 -18.010 -5.722 1.00 91.62 249 ALA A C 1
ATOM 1865 O O . ALA A 1 249 ? -10.309 -17.613 -6.799 1.00 91.62 249 ALA A O 1
ATOM 1866 N N . MET A 1 250 ? -10.974 -17.184 -4.693 1.00 92.00 250 MET A N 1
ATOM 1867 C CA . MET A 1 250 ? -10.901 -15.729 -4.808 1.00 92.00 250 MET A CA 1
ATOM 1868 C C . MET A 1 250 ? -9.472 -15.197 -5.051 1.00 92.00 250 MET A C 1
ATOM 1870 O O . MET A 1 250 ? -9.287 -14.523 -6.064 1.00 92.00 250 MET A O 1
ATOM 1874 N N . PRO A 1 251 ? -8.438 -15.474 -4.230 1.00 92.44 251 PRO A N 1
ATOM 1875 C CA . PRO A 1 251 ? -7.111 -14.887 -4.445 1.00 92.44 251 PRO A CA 1
ATOM 1876 C C . PRO A 1 251 ? -6.432 -15.258 -5.780 1.00 92.44 251 PRO A C 1
ATOM 1878 O O . PRO A 1 251 ? -5.855 -14.368 -6.411 1.00 92.44 251 PRO A O 1
ATOM 1881 N N . PRO A 1 252 ? -6.502 -16.512 -6.277 1.00 92.06 252 PRO A N 1
ATOM 1882 C CA . PRO A 1 252 ? -5.986 -16.847 -7.605 1.00 92.06 252 PRO A CA 1
ATOM 1883 C C . PRO A 1 252 ? -6.712 -16.099 -8.726 1.00 92.06 252 PRO A C 1
ATOM 1885 O O . PRO A 1 252 ? -6.061 -15.589 -9.634 1.00 92.06 252 PRO A O 1
ATOM 1888 N N . GLN A 1 253 ? -8.040 -15.965 -8.631 1.00 93.62 253 GLN A N 1
ATOM 1889 C CA . GLN A 1 253 ? -8.823 -15.185 -9.588 1.00 93.62 253 GLN A CA 1
ATOM 1890 C C . GLN A 1 253 ? -8.396 -13.711 -9.578 1.00 93.62 253 GLN A C 1
ATOM 1892 O O . GLN A 1 253 ? -8.156 -13.133 -10.634 1.00 93.62 253 GLN A O 1
ATOM 1897 N N . VAL A 1 254 ? -8.231 -13.117 -8.392 1.00 94.62 254 VAL A N 1
ATOM 1898 C CA . VAL A 1 254 ? -7.722 -11.747 -8.236 1.00 94.62 254 VAL A CA 1
ATOM 1899 C C . VAL A 1 254 ? -6.362 -11.588 -8.927 1.00 94.62 254 VAL A C 1
ATOM 1901 O O . VAL A 1 254 ? -6.166 -10.651 -9.701 1.00 94.62 254 VAL A O 1
ATOM 1904 N N . LYS A 1 255 ? -5.436 -12.529 -8.698 1.00 94.31 255 LYS A N 1
ATOM 1905 C CA . LYS A 1 255 ? -4.113 -12.538 -9.341 1.00 94.31 255 LYS A CA 1
ATOM 1906 C C . LYS A 1 255 ? -4.219 -12.569 -10.865 1.00 94.31 255 LYS A C 1
ATOM 1908 O O . LYS A 1 255 ? -3.531 -11.800 -11.539 1.00 94.31 255 LYS A O 1
ATOM 1913 N N . ASP A 1 256 ? -5.043 -13.459 -11.406 1.00 94.12 256 ASP A N 1
ATOM 1914 C CA . ASP A 1 256 ? -5.174 -13.640 -12.850 1.00 94.12 256 ASP A CA 1
ATOM 1915 C C . ASP A 1 256 ? -5.807 -12.417 -13.531 1.00 94.12 256 ASP A C 1
ATOM 1917 O O . ASP A 1 256 ? -5.337 -12.003 -14.594 1.00 94.12 256 ASP A O 1
ATOM 1921 N N . GLU A 1 257 ? -6.783 -11.767 -12.892 1.00 95.94 257 GLU A N 1
ATOM 1922 C CA . GLU A 1 257 ? -7.380 -10.528 -13.402 1.00 95.94 257 GLU A CA 1
ATOM 1923 C C . GLU A 1 257 ? -6.385 -9.359 -13.443 1.00 95.94 257 GLU A C 1
ATOM 1925 O O . GLU A 1 257 ? -6.302 -8.650 -14.454 1.00 95.94 257 GLU A O 1
ATOM 1930 N N . ILE A 1 258 ? -5.587 -9.167 -12.383 1.00 95.62 258 ILE A N 1
ATOM 1931 C CA . ILE A 1 258 ? -4.576 -8.099 -12.366 1.00 95.62 258 ILE A CA 1
ATOM 1932 C C . ILE A 1 258 ? -3.500 -8.378 -13.420 1.00 95.62 258 ILE A C 1
ATOM 1934 O O . ILE A 1 258 ? -3.121 -7.476 -14.167 1.00 95.62 258 ILE A O 1
ATOM 1938 N N . LYS A 1 259 ? -3.041 -9.630 -13.553 1.00 96.25 259 LYS A N 1
ATOM 1939 C CA . LYS A 1 259 ? -2.086 -10.017 -14.604 1.00 96.25 259 LYS A CA 1
ATOM 1940 C C . LYS A 1 259 ? -2.625 -9.710 -15.995 1.00 96.25 259 LYS A C 1
ATOM 1942 O O . LYS A 1 259 ? -1.913 -9.107 -16.794 1.00 96.25 259 LYS A O 1
ATOM 1947 N N . ALA A 1 260 ? -3.870 -10.088 -16.279 1.00 95.69 260 ALA A N 1
ATOM 1948 C CA . ALA A 1 260 ? -4.492 -9.823 -17.571 1.00 95.69 260 ALA A CA 1
ATOM 1949 C C . ALA A 1 260 ? -4.573 -8.315 -17.863 1.00 95.69 260 ALA A C 1
ATOM 1951 O O . ALA A 1 260 ? -4.238 -7.883 -18.966 1.00 95.69 260 ALA A O 1
ATOM 1952 N N . THR A 1 261 ? -4.920 -7.516 -16.852 1.00 95.88 261 THR A N 1
ATOM 1953 C CA . THR A 1 261 ? -4.949 -6.047 -16.920 1.00 95.88 261 THR A CA 1
ATOM 1954 C C . THR A 1 261 ? -3.564 -5.461 -17.214 1.00 95.88 261 THR A C 1
ATOM 1956 O O . THR A 1 261 ? -3.414 -4.660 -18.138 1.00 95.88 261 THR A O 1
ATOM 1959 N N . ILE A 1 262 ? -2.530 -5.910 -16.493 1.00 97.38 262 ILE A N 1
ATOM 1960 C CA . ILE A 1 262 ? -1.137 -5.497 -16.716 1.00 97.38 262 ILE A CA 1
ATOM 1961 C C . ILE A 1 262 ? -0.692 -5.848 -18.138 1.00 97.38 262 ILE A C 1
ATOM 1963 O O . ILE A 1 262 ? -0.111 -5.012 -18.829 1.00 97.38 262 ILE A O 1
ATOM 1967 N N . TYR A 1 263 ? -0.954 -7.074 -18.593 1.00 96.88 263 TYR A N 1
ATOM 1968 C CA . TYR A 1 263 ? -0.541 -7.517 -19.923 1.00 96.88 263 TYR A CA 1
ATOM 1969 C C . TYR A 1 263 ? -1.228 -6.717 -21.022 1.00 96.88 263 TYR A C 1
ATOM 1971 O O . TYR A 1 263 ? -0.551 -6.282 -21.949 1.00 96.88 263 TYR A O 1
ATOM 1979 N N . ALA A 1 264 ? -2.535 -6.482 -20.903 1.00 95.88 264 ALA A N 1
ATOM 1980 C CA . ALA A 1 264 ? -3.286 -5.696 -21.872 1.00 95.88 264 ALA A CA 1
ATOM 1981 C C . ALA A 1 264 ? -2.722 -4.275 -22.008 1.00 95.88 264 ALA A C 1
ATOM 1983 O O . ALA A 1 264 ? -2.431 -3.836 -23.118 1.00 95.88 264 ALA A O 1
ATOM 1984 N N . ALA A 1 265 ? -2.488 -3.591 -20.885 1.00 97.50 265 ALA A N 1
ATOM 1985 C CA . ALA A 1 265 ? -1.971 -2.227 -20.897 1.00 97.50 265 ALA A CA 1
ATOM 1986 C C . ALA A 1 265 ? -0.525 -2.142 -21.414 1.00 97.50 265 ALA A C 1
ATOM 1988 O O . ALA A 1 265 ? -0.190 -1.272 -22.217 1.00 97.50 265 ALA A O 1
ATOM 1989 N N . LEU A 1 266 ? 0.355 -3.038 -20.956 1.00 98.19 266 LEU A N 1
ATOM 1990 C CA . LEU A 1 266 ? 1.786 -2.925 -21.243 1.00 98.19 266 LEU A CA 1
ATOM 1991 C C . LEU A 1 266 ? 2.190 -3.478 -22.609 1.00 98.19 266 LEU A C 1
ATOM 1993 O O . LEU A 1 266 ? 3.174 -3.002 -23.169 1.00 98.19 266 LEU A O 1
ATOM 1997 N N . LEU A 1 267 ? 1.460 -4.452 -23.160 1.00 97.69 267 LEU A N 1
ATOM 1998 C CA . LEU A 1 267 ? 1.694 -4.916 -24.533 1.00 97.69 267 LEU A CA 1
ATOM 1999 C C . LEU A 1 267 ? 1.242 -3.883 -25.570 1.00 97.69 267 LEU A C 1
ATOM 2001 O O . LEU A 1 267 ? 1.847 -3.810 -26.637 1.00 97.69 267 LEU A O 1
ATOM 2005 N N . ASP A 1 268 ? 0.211 -3.094 -25.257 1.00 97.25 268 ASP A N 1
ATOM 2006 C CA . ASP A 1 268 ? -0.198 -1.954 -26.083 1.00 97.25 268 ASP A CA 1
ATOM 2007 C C . ASP A 1 268 ? 0.834 -0.815 -26.000 1.00 97.25 268 ASP A C 1
ATOM 2009 O O . ASP A 1 268 ? 1.272 -0.291 -27.023 1.00 97.25 268 ASP A O 1
ATOM 2013 N N . PHE A 1 269 ? 1.307 -0.497 -24.788 1.00 98.12 269 PHE A N 1
ATOM 2014 C CA . PHE A 1 269 ? 2.339 0.520 -24.561 1.00 98.12 269 PHE A CA 1
ATOM 2015 C C . PHE A 1 269 ? 3.701 0.167 -25.191 1.00 98.12 269 PHE A C 1
ATOM 2017 O O . PHE A 1 269 ? 4.317 0.992 -25.867 1.00 98.12 269 PHE A O 1
ATOM 2024 N N . ASP A 1 270 ? 4.195 -1.051 -24.959 1.00 98.06 270 ASP A N 1
ATOM 2025 C CA . ASP A 1 270 ? 5.446 -1.567 -25.515 1.00 98.06 270 ASP A CA 1
ATOM 2026 C C . ASP A 1 270 ? 5.244 -3.022 -25.975 1.00 98.06 270 ASP A C 1
ATOM 2028 O O . ASP A 1 270 ? 5.305 -3.947 -25.157 1.00 98.06 270 ASP A O 1
ATOM 2032 N N . PRO A 1 271 ? 5.082 -3.269 -27.289 1.00 97.25 271 PRO A N 1
ATOM 2033 C CA . PRO A 1 271 ? 4.928 -4.619 -27.834 1.00 97.25 271 PRO A CA 1
ATOM 2034 C C . PRO A 1 271 ? 6.123 -5.550 -27.579 1.00 97.25 271 PRO A C 1
ATOM 2036 O O . PRO A 1 271 ? 6.013 -6.762 -27.764 1.00 97.25 271 PRO A O 1
ATOM 2039 N N . ALA A 1 272 ? 7.283 -5.012 -27.179 1.00 97.06 272 ALA A N 1
ATOM 2040 C CA . ALA A 1 272 ? 8.447 -5.797 -26.777 1.00 97.06 272 ALA A CA 1
ATOM 2041 C C . ALA A 1 272 ? 8.436 -6.179 -25.284 1.00 97.06 272 ALA A C 1
ATOM 2043 O O . ALA A 1 272 ? 9.399 -6.800 -24.813 1.00 97.06 272 ALA A O 1
ATOM 2044 N N . THR A 1 273 ? 7.381 -5.823 -24.542 1.00 98.19 273 THR A N 1
ATOM 2045 C CA . THR A 1 273 ? 7.162 -6.258 -23.160 1.00 98.19 273 THR A CA 1
ATOM 2046 C C . THR A 1 273 ? 7.211 -7.777 -23.078 1.00 98.19 273 THR A C 1
ATOM 2048 O O . THR A 1 273 ? 6.512 -8.499 -23.789 1.00 98.19 273 THR A O 1
ATOM 2051 N N . LYS A 1 274 ? 8.049 -8.284 -22.176 1.00 97.81 274 LYS A N 1
ATOM 2052 C CA . LYS A 1 274 ? 8.130 -9.708 -21.870 1.00 97.81 274 LYS A CA 1
ATOM 2053 C C . LYS A 1 274 ? 7.227 -10.014 -20.693 1.00 97.81 274 LYS A C 1
ATOM 2055 O O . LYS A 1 274 ? 7.491 -9.557 -19.581 1.00 97.81 274 LYS A O 1
ATOM 2060 N N . ILE A 1 275 ? 6.216 -10.831 -20.946 1.00 96.62 275 ILE A N 1
ATOM 2061 C CA . ILE A 1 275 ? 5.372 -11.415 -19.910 1.00 96.62 275 ILE A CA 1
ATOM 2062 C C . ILE A 1 275 ? 6.187 -12.423 -19.095 1.00 96.62 275 ILE A C 1
ATOM 2064 O O . ILE A 1 275 ? 6.920 -13.246 -19.648 1.00 96.62 275 ILE A O 1
ATOM 2068 N N . LEU A 1 276 ? 6.050 -12.340 -17.779 1.00 93.81 276 LEU A N 1
ATOM 2069 C CA . LEU A 1 276 ? 6.662 -13.205 -16.780 1.00 93.81 276 LEU A CA 1
ATOM 2070 C C . LEU A 1 276 ? 5.579 -13.676 -15.788 1.00 93.81 276 LEU A C 1
ATOM 2072 O O . LEU A 1 276 ? 4.407 -13.331 -15.910 1.00 93.81 276 LEU A O 1
ATOM 2076 N N . ASP A 1 277 ? 5.985 -14.482 -14.813 1.00 92.25 277 ASP A N 1
ATOM 2077 C CA . ASP A 1 277 ? 5.261 -14.768 -13.562 1.00 92.25 277 ASP A CA 1
ATOM 2078 C C . ASP A 1 277 ? 6.282 -15.390 -12.600 1.00 92.25 277 ASP A C 1
ATOM 2080 O O . ASP A 1 277 ? 6.267 -16.586 -12.294 1.00 92.25 277 ASP A O 1
ATOM 2084 N N . LYS A 1 278 ? 7.318 -14.608 -12.282 1.00 94.25 278 LYS A N 1
ATOM 2085 C CA . LYS A 1 278 ? 8.465 -15.085 -11.509 1.00 94.25 278 LYS A CA 1
ATOM 2086 C C . LYS A 1 278 ? 8.266 -14.729 -10.041 1.00 94.25 278 LYS A C 1
ATOM 2088 O O . LYS A 1 278 ? 8.186 -13.557 -9.699 1.00 94.25 278 LYS A O 1
ATOM 2093 N N . LYS A 1 279 ? 8.279 -15.745 -9.184 1.00 92.38 279 LYS A N 1
ATOM 2094 C CA . LYS A 1 279 ? 8.333 -15.599 -7.726 1.00 92.38 279 LYS A CA 1
ATOM 2095 C C . LYS A 1 279 ? 9.600 -14.852 -7.296 1.00 92.38 279 LYS A C 1
ATOM 2097 O O . LYS A 1 279 ? 10.693 -15.236 -7.728 1.00 92.38 279 LYS A O 1
ATOM 2102 N N . ILE A 1 280 ? 9.454 -13.804 -6.489 1.00 91.56 280 ILE A N 1
ATOM 2103 C CA . ILE A 1 280 ? 10.563 -13.028 -5.916 1.00 91.56 280 ILE A CA 1
ATOM 2104 C C . ILE A 1 280 ? 10.289 -12.725 -4.438 1.00 91.56 280 ILE A C 1
ATOM 2106 O O . ILE A 1 280 ? 9.132 -12.627 -4.035 1.00 91.56 280 ILE A O 1
ATOM 2110 N N . GLY A 1 281 ? 11.351 -12.561 -3.651 1.00 89.88 281 GLY A N 1
ATOM 2111 C CA . GLY A 1 281 ? 11.259 -12.361 -2.205 1.00 89.88 281 GLY A CA 1
ATOM 2112 C C . GLY A 1 281 ? 11.299 -13.674 -1.410 1.00 89.88 281 GLY A C 1
ATOM 2113 O O . GLY A 1 281 ? 11.642 -14.727 -1.971 1.00 89.88 281 GLY A O 1
ATOM 2114 N N . PRO A 1 282 ? 10.931 -13.629 -0.117 1.00 91.94 282 PRO A N 1
ATOM 2115 C CA . PRO A 1 282 ? 10.994 -14.784 0.766 1.00 91.94 282 PRO A CA 1
ATOM 2116 C C . PRO A 1 282 ? 10.013 -15.876 0.347 1.00 91.94 282 PRO A C 1
ATOM 2118 O O . PRO A 1 282 ? 8.923 -15.601 -0.159 1.00 91.94 282 PRO A O 1
ATOM 2121 N N . VAL A 1 283 ? 10.418 -17.129 0.555 1.00 92.31 283 VAL A N 1
ATOM 2122 C CA . VAL A 1 283 ? 9.614 -18.312 0.242 1.00 92.31 283 VAL A CA 1
ATOM 2123 C C . VAL A 1 283 ? 8.994 -18.841 1.527 1.00 92.31 283 VAL A C 1
ATOM 2125 O O . VAL A 1 283 ? 9.708 -19.097 2.491 1.00 92.31 283 VAL A O 1
ATOM 2128 N N . TYR A 1 284 ? 7.678 -19.023 1.500 1.00 91.00 284 TYR A N 1
ATOM 2129 C CA . TYR A 1 284 ? 6.916 -19.729 2.525 1.00 91.00 284 TYR A CA 1
ATOM 2130 C C . TYR A 1 284 ? 6.591 -21.115 1.995 1.00 91.00 284 TYR A C 1
ATOM 2132 O O . TYR A 1 284 ? 5.997 -21.225 0.918 1.00 91.00 284 TYR A O 1
ATOM 2140 N N . ASP A 1 285 ? 6.988 -22.154 2.722 1.00 90.06 285 ASP A N 1
ATOM 2141 C CA . ASP A 1 285 ? 6.858 -23.554 2.315 1.00 90.06 285 ASP A CA 1
ATOM 2142 C C . ASP A 1 285 ? 5.752 -24.287 3.088 1.00 90.06 285 ASP A C 1
ATOM 2144 O O . ASP A 1 285 ? 5.313 -25.362 2.665 1.00 90.06 285 ASP A O 1
ATOM 2148 N N . SER A 1 286 ? 5.287 -23.711 4.197 1.00 87.50 286 SER A N 1
ATOM 2149 C CA . SER A 1 286 ? 4.283 -24.307 5.073 1.00 87.50 286 SER A CA 1
ATOM 2150 C C . SER A 1 286 ? 3.393 -23.271 5.764 1.00 87.50 286 SER A C 1
ATOM 2152 O O . SER A 1 286 ? 3.653 -22.068 5.740 1.00 87.50 286 SER A O 1
ATOM 2154 N N . MET A 1 287 ? 2.318 -23.747 6.398 1.00 83.12 287 MET A N 1
ATOM 2155 C CA . MET A 1 287 ? 1.478 -22.892 7.237 1.00 83.12 287 MET A CA 1
ATOM 2156 C C . MET A 1 287 ? 2.164 -22.579 8.567 1.00 83.12 287 MET A C 1
ATOM 2158 O O . MET A 1 287 ? 1.944 -21.521 9.145 1.00 83.12 287 MET A O 1
ATOM 2162 N N . GLU A 1 288 ? 3.016 -23.480 9.046 1.00 87.75 288 GLU A N 1
ATOM 2163 C CA . GLU A 1 288 ? 3.848 -23.255 10.218 1.00 87.75 288 GLU A CA 1
ATOM 2164 C C . GLU A 1 288 ? 4.739 -22.019 10.035 1.00 87.75 288 GLU A C 1
ATOM 2166 O O . GLU A 1 288 ? 4.822 -21.218 10.961 1.00 87.75 288 GLU A O 1
ATOM 2171 N N . ASP A 1 289 ? 5.287 -21.789 8.835 1.00 90.00 289 ASP A N 1
ATOM 2172 C CA . ASP A 1 289 ? 6.058 -20.572 8.525 1.00 90.00 289 ASP A CA 1
ATOM 2173 C C . ASP A 1 289 ? 5.201 -19.297 8.669 1.00 90.00 289 ASP A C 1
ATOM 2175 O O . ASP A 1 289 ? 5.675 -18.250 9.114 1.00 90.00 289 ASP A O 1
ATOM 2179 N N . ILE A 1 290 ? 3.917 -19.383 8.302 1.00 87.69 290 ILE A N 1
ATOM 2180 C CA . ILE A 1 290 ? 2.951 -18.277 8.392 1.00 87.69 290 ILE A CA 1
ATOM 2181 C C . ILE A 1 290 ? 2.586 -18.007 9.852 1.00 87.69 290 ILE A C 1
ATOM 2183 O O . ILE A 1 290 ? 2.605 -16.867 10.314 1.00 87.69 290 ILE A O 1
ATOM 2187 N N . ILE A 1 291 ? 2.293 -19.067 10.601 1.00 89.31 291 ILE A N 1
ATOM 2188 C CA . ILE A 1 291 ? 2.019 -18.987 12.036 1.00 89.31 291 ILE A CA 1
ATOM 2189 C C . ILE A 1 291 ? 3.233 -18.410 12.765 1.00 89.31 291 ILE A C 1
ATOM 2191 O O . ILE A 1 291 ? 3.062 -17.554 13.625 1.00 89.31 291 ILE A O 1
ATOM 2195 N N . GLU A 1 292 ? 4.450 -18.831 12.419 1.00 92.06 292 GLU A N 1
ATOM 2196 C CA . GLU A 1 292 ? 5.679 -18.333 13.034 1.00 92.06 292 GLU A CA 1
ATOM 2197 C C . GLU A 1 292 ? 5.884 -16.841 12.757 1.00 92.06 292 GLU A C 1
ATOM 2199 O O . GLU A 1 292 ? 6.148 -16.077 13.691 1.00 92.06 292 GLU A O 1
ATOM 2204 N N . VAL A 1 293 ? 5.700 -16.387 11.510 1.00 91.81 293 VAL A N 1
ATOM 2205 C CA . VAL A 1 293 ? 5.866 -14.962 11.195 1.00 91.81 293 VAL A CA 1
ATOM 2206 C C . VAL A 1 293 ? 4.818 -14.101 11.903 1.00 91.81 293 VAL A C 1
ATOM 2208 O O . VAL A 1 293 ? 5.190 -13.089 12.498 1.00 91.81 293 VAL A O 1
ATOM 2211 N N . VAL A 1 294 ? 3.548 -14.528 11.946 1.00 91.88 294 VAL A N 1
ATOM 2212 C CA . VAL A 1 294 ? 2.488 -13.820 12.686 1.00 91.88 294 VAL A CA 1
ATOM 2213 C C . VAL A 1 294 ? 2.776 -13.844 14.189 1.00 91.88 294 VAL A C 1
ATOM 2215 O O . VAL A 1 294 ? 2.773 -12.797 14.825 1.00 91.88 294 VAL A O 1
ATOM 2218 N N . ALA A 1 295 ? 3.091 -15.004 14.770 1.00 92.19 295 ALA A N 1
ATOM 2219 C CA . ALA A 1 295 ? 3.342 -15.150 16.206 1.00 92.19 295 ALA A CA 1
ATOM 2220 C C . ALA A 1 295 ? 4.586 -14.395 16.687 1.00 92.19 295 ALA A C 1
ATOM 2222 O O . ALA A 1 295 ? 4.670 -14.027 17.862 1.00 92.19 295 ALA A O 1
ATOM 2223 N N . SER A 1 296 ? 5.549 -14.169 15.795 1.00 90.69 296 SER A N 1
ATOM 2224 C CA . SER A 1 296 ? 6.754 -13.404 16.095 1.00 90.69 296 SER A CA 1
ATOM 2225 C C . SER A 1 296 ? 6.557 -11.888 16.018 1.00 90.69 296 SER A C 1
ATOM 2227 O O . SER A 1 296 ? 7.461 -11.168 16.450 1.00 90.69 296 SER A O 1
ATOM 2229 N N . SER A 1 297 ? 5.437 -11.382 15.479 1.00 89.94 297 SER A N 1
ATOM 2230 C CA . SER A 1 297 ? 5.168 -9.940 15.431 1.00 89.94 297 SER A CA 1
ATOM 2231 C C . SER A 1 297 ? 4.751 -9.388 16.798 1.00 89.94 297 SER A C 1
ATOM 2233 O O . SER A 1 297 ? 4.189 -10.104 17.629 1.00 89.94 297 SER A O 1
ATOM 2235 N N . ASP A 1 298 ? 5.021 -8.103 17.046 1.00 84.25 298 ASP A N 1
ATOM 2236 C CA . ASP A 1 298 ? 4.762 -7.442 18.340 1.00 84.25 298 ASP A CA 1
ATOM 2237 C C . ASP A 1 298 ? 3.306 -7.604 18.823 1.00 84.25 298 ASP A C 1
ATOM 2239 O O . ASP A 1 298 ? 3.036 -7.782 20.013 1.00 84.25 298 ASP A O 1
ATOM 2243 N N . GLN A 1 299 ? 2.351 -7.591 17.889 1.00 86.56 299 GLN A N 1
ATOM 2244 C CA . GLN A 1 299 ? 0.926 -7.727 18.195 1.00 86.56 299 GLN A CA 1
ATOM 2245 C C . GLN A 1 299 ? 0.356 -9.121 17.935 1.00 86.56 299 GLN A C 1
ATOM 2247 O O . GLN A 1 299 ? -0.853 -9.297 18.093 1.00 86.56 299 GLN A O 1
ATOM 2252 N N . GLN A 1 300 ? 1.199 -10.095 17.569 1.00 91.75 300 GLN A N 1
ATOM 2253 C CA . GLN A 1 300 ? 0.770 -11.405 17.062 1.00 91.75 300 GLN A CA 1
ATOM 2254 C C . GLN A 1 300 ? -0.269 -11.266 15.941 1.00 91.75 300 GLN A C 1
ATOM 2256 O O . GLN A 1 300 ? -1.278 -11.965 15.891 1.00 91.75 300 GLN A O 1
ATOM 2261 N N . SER A 1 301 ? -0.059 -10.252 15.110 1.00 93.56 301 SER A N 1
ATOM 2262 C CA . SER A 1 301 ? -1.001 -9.750 14.125 1.00 93.56 301 SER A CA 1
ATOM 2263 C C . SER A 1 301 ? -0.234 -8.985 13.042 1.00 93.56 301 SER A C 1
ATOM 2265 O O . SER A 1 301 ? 0.751 -8.312 13.368 1.00 93.56 301 SER A O 1
ATOM 2267 N N . PRO A 1 302 ? -0.689 -9.022 11.778 1.00 94.94 302 PRO A N 1
ATOM 2268 C CA . PRO A 1 302 ? -0.230 -8.115 10.725 1.00 94.94 302 PRO A CA 1
ATOM 2269 C C . PRO A 1 302 ? -0.602 -6.647 10.964 1.00 94.94 302 PRO A C 1
ATOM 2271 O O . PRO A 1 302 ? -0.174 -5.761 10.226 1.00 94.94 302 PRO A O 1
ATOM 2274 N N . TYR A 1 303 ? -1.430 -6.387 11.976 1.00 96.19 303 TYR A N 1
ATOM 2275 C CA . TYR A 1 303 ? -2.075 -5.104 12.192 1.00 96.19 303 TYR A CA 1
ATOM 2276 C C . TYR A 1 303 ? -2.039 -4.657 13.647 1.00 96.19 303 TYR A C 1
ATOM 2278 O O . TYR A 1 303 ? -2.144 -5.459 14.583 1.00 96.19 303 TYR A O 1
ATOM 2286 N N . LYS A 1 304 ? -2.054 -3.336 13.824 1.00 96.81 304 LYS A N 1
ATOM 2287 C CA . LYS A 1 304 ? -2.369 -2.680 15.095 1.00 96.81 304 LYS A CA 1
ATOM 2288 C C . LYS A 1 304 ? -3.682 -1.916 14.968 1.00 96.81 304 LYS A C 1
ATOM 2290 O O . LYS A 1 304 ? -3.803 -1.064 14.095 1.00 96.81 304 LYS A O 1
ATOM 2295 N N . HIS A 1 305 ? -4.635 -2.158 15.866 1.00 97.44 305 HIS A N 1
ATOM 2296 C CA . HIS A 1 305 ? -5.919 -1.448 15.887 1.00 97.44 305 HIS A CA 1
ATOM 2297 C C . HIS A 1 305 ? -6.063 -0.605 17.147 1.00 97.44 305 HIS A C 1
ATOM 2299 O O . HIS A 1 305 ? -5.811 -1.082 18.256 1.00 97.44 305 HIS A O 1
ATOM 2305 N N . VAL A 1 306 ? -6.527 0.631 16.990 1.00 98.31 306 VAL A N 1
ATOM 2306 C CA . VAL A 1 306 ? -6.839 1.530 18.103 1.00 98.31 306 VAL A CA 1
ATOM 2307 C C . VAL A 1 306 ? -8.256 2.060 17.930 1.00 98.31 306 VAL A C 1
ATOM 2309 O O . VAL A 1 306 ? -8.579 2.666 16.912 1.00 98.31 306 VAL A O 1
ATOM 2312 N N . GLY A 1 307 ? -9.114 1.798 18.912 1.00 98.06 307 GLY A N 1
ATOM 2313 C CA . GLY A 1 307 ? -10.492 2.265 18.963 1.00 98.06 307 GLY A CA 1
ATOM 2314 C C . GLY A 1 307 ? -10.636 3.531 19.798 1.00 98.06 307 GLY A C 1
ATOM 2315 O O . GLY A 1 307 ? -10.126 3.610 20.912 1.00 98.06 307 GLY A O 1
ATOM 2316 N N . TYR A 1 308 ? -11.395 4.488 19.283 1.00 98.50 308 TYR A N 1
ATOM 2317 C CA . TYR A 1 308 ? -11.687 5.772 19.906 1.00 98.50 308 TYR A CA 1
ATOM 2318 C C . TYR A 1 308 ? -13.193 5.921 20.109 1.00 98.50 308 TYR A C 1
ATOM 2320 O O . TYR A 1 308 ? -13.994 5.442 19.305 1.00 98.50 308 TYR A O 1
ATOM 2328 N N . THR A 1 309 ? -13.578 6.612 21.179 1.00 98.44 309 THR A N 1
ATOM 2329 C CA . THR A 1 309 ? -14.969 6.984 21.484 1.00 98.44 309 THR A CA 1
ATOM 2330 C C . THR A 1 309 ? -15.052 8.493 21.662 1.00 98.44 309 THR A C 1
ATOM 2332 O O . THR A 1 309 ? -14.070 9.117 22.068 1.00 98.44 309 THR A O 1
ATOM 2335 N N . LYS A 1 310 ? -16.203 9.102 21.369 1.00 97.94 310 LYS A N 1
ATOM 2336 C CA . LYS A 1 310 ? -16.397 10.531 21.634 1.00 97.94 310 LYS A CA 1
ATOM 2337 C C . LYS A 1 310 ? -16.507 10.796 23.136 1.00 97.94 310 LYS A C 1
ATOM 2339 O O . LYS A 1 310 ? -17.108 10.006 23.865 1.00 97.94 310 LYS A O 1
ATOM 2344 N N . VAL A 1 311 ? -15.976 11.932 23.588 1.00 97.62 311 VAL A N 1
ATOM 2345 C CA . VAL A 1 311 ? -16.060 12.359 25.001 1.00 97.62 311 VAL A CA 1
ATOM 2346 C C . VAL A 1 311 ? -17.513 12.569 25.440 1.00 97.62 311 VAL A C 1
ATOM 2348 O O . VAL A 1 311 ? -17.867 12.276 26.578 1.00 97.62 311 VAL A O 1
ATOM 2351 N N . ASP A 1 312 ? -18.371 13.034 24.532 1.00 96.31 312 ASP A N 1
ATOM 2352 C CA . ASP A 1 312 ? -19.795 13.273 24.790 1.00 96.31 312 ASP A CA 1
ATOM 2353 C C . ASP A 1 312 ? -20.662 11.998 24.755 1.00 96.31 312 ASP A C 1
ATOM 2355 O O . ASP A 1 312 ? -21.868 12.067 24.996 1.00 96.31 312 ASP A O 1
ATOM 2359 N N . GLY A 1 313 ? -20.068 10.834 24.461 1.00 95.88 313 GLY A N 1
ATOM 2360 C CA . GLY A 1 313 ? -20.774 9.559 24.314 1.00 95.88 313 GLY A CA 1
ATOM 2361 C C . GLY A 1 313 ? -21.589 9.423 23.021 1.00 95.88 313 GLY A C 1
ATOM 2362 O O . GLY A 1 313 ? -22.343 8.459 22.878 1.00 95.88 313 GLY A O 1
ATOM 2363 N N . GLY A 1 314 ? -21.467 10.368 22.085 1.00 96.81 314 GLY A N 1
ATOM 2364 C CA . GLY A 1 314 ? -22.127 10.324 20.786 1.00 96.81 314 GLY A CA 1
ATOM 2365 C C . GLY A 1 314 ? -21.537 9.278 19.835 1.00 96.81 314 GLY A C 1
ATOM 2366 O O . GLY A 1 314 ? -20.480 8.693 20.073 1.00 96.81 314 GLY A O 1
ATOM 2367 N N . VAL A 1 315 ? -22.218 9.073 18.705 1.00 97.81 315 VAL A N 1
ATOM 2368 C CA . VAL A 1 315 ? -21.746 8.201 17.617 1.00 97.81 315 VAL A CA 1
ATOM 2369 C C . VAL A 1 315 ? -20.983 8.997 16.561 1.00 97.81 315 VAL A C 1
ATOM 2371 O O . VAL A 1 315 ? -21.287 10.164 16.299 1.00 97.81 315 VAL A O 1
ATOM 2374 N N . PHE A 1 316 ? -19.998 8.361 15.939 1.00 98.25 316 PHE A N 1
ATOM 2375 C CA . PHE A 1 316 ? -19.336 8.843 14.737 1.00 98.25 316 PHE A CA 1
ATOM 2376 C C . PHE A 1 316 ? -20.218 8.616 13.512 1.00 98.25 316 PHE A C 1
ATOM 2378 O O . PHE A 1 316 ? -20.774 7.537 13.299 1.00 98.25 316 PHE A O 1
ATOM 2385 N N . THR A 1 317 ? -20.307 9.641 12.679 1.00 97.25 317 THR A N 1
ATOM 2386 C CA . THR A 1 317 ? -20.939 9.586 11.363 1.00 97.25 317 THR A CA 1
ATOM 2387 C C . THR A 1 317 ? -19.920 9.219 10.286 1.00 97.25 317 THR A C 1
ATOM 2389 O O . THR A 1 317 ? -18.711 9.347 10.467 1.00 97.25 317 THR A O 1
ATOM 2392 N N . GLU A 1 318 ? -20.407 8.810 9.117 1.00 95.06 318 GLU A N 1
ATOM 2393 C CA . GLU A 1 318 ? -19.548 8.540 7.956 1.00 95.06 318 GLU A CA 1
ATOM 2394 C C . GLU A 1 318 ? -18.799 9.781 7.469 1.00 95.06 318 GLU A C 1
ATOM 2396 O O . GLU A 1 318 ? -17.656 9.707 7.022 1.00 95.06 318 GLU A O 1
ATOM 2401 N N . THR A 1 319 ? -19.448 10.944 7.550 1.00 95.62 319 THR A N 1
ATOM 2402 C CA . THR A 1 319 ? -18.807 12.214 7.214 1.00 95.62 319 THR A CA 1
ATOM 2403 C C . THR A 1 319 ? -17.647 12.472 8.164 1.00 95.62 319 THR A C 1
ATOM 2405 O O . THR A 1 319 ? -16.563 12.809 7.707 1.00 95.62 319 THR A O 1
ATOM 2408 N N . GLU A 1 320 ? -17.840 12.257 9.467 1.00 97.31 320 GLU A N 1
ATOM 2409 C CA . GLU A 1 320 ? -16.771 12.416 10.455 1.00 97.31 320 GLU A CA 1
ATOM 2410 C C . GLU A 1 320 ? -15.631 11.422 10.236 1.00 97.31 320 GLU A C 1
ATOM 2412 O O . GLU A 1 320 ? -14.479 11.834 10.297 1.00 97.31 320 GLU A O 1
ATOM 2417 N N . SER A 1 321 ? -15.903 10.151 9.917 1.00 97.12 321 SER A N 1
ATOM 2418 C CA . SER A 1 321 ? -14.829 9.181 9.659 1.00 97.12 321 SER A CA 1
ATOM 2419 C C . SER A 1 321 ? -13.991 9.549 8.441 1.00 97.12 321 SER A C 1
ATOM 2421 O O . SER A 1 321 ? -12.763 9.455 8.478 1.00 97.12 321 SER A O 1
ATOM 2423 N N . LYS A 1 322 ? -14.638 10.025 7.373 1.00 95.94 322 LYS A N 1
ATOM 2424 C CA . LYS A 1 322 ? -13.938 10.523 6.188 1.00 95.94 322 LYS A CA 1
ATOM 2425 C C . LYS A 1 322 ? -13.160 11.805 6.486 1.00 95.94 322 LYS A C 1
ATOM 2427 O O . LYS A 1 322 ? -12.037 11.946 6.009 1.00 95.94 322 LYS A O 1
ATOM 2432 N N . THR A 1 323 ? -13.730 12.716 7.278 1.00 97.12 323 THR A N 1
ATOM 2433 C CA . THR A 1 323 ? -13.042 13.931 7.731 1.00 97.12 323 THR A CA 1
ATOM 2434 C C . THR A 1 323 ? -11.811 13.579 8.551 1.00 97.12 323 THR A C 1
ATOM 2436 O O . THR A 1 323 ? -10.750 14.095 8.245 1.00 97.12 323 THR A O 1
ATOM 2439 N N . VAL A 1 324 ? -11.900 12.648 9.506 1.00 98.31 324 VAL A N 1
ATOM 2440 C CA . VAL A 1 324 ? -10.741 12.186 10.289 1.00 98.31 324 VAL A CA 1
ATOM 2441 C C . VAL A 1 324 ? -9.647 11.635 9.376 1.00 98.31 324 VAL A C 1
ATOM 2443 O O . VAL A 1 324 ? -8.484 12.001 9.530 1.00 98.31 324 VAL A O 1
ATOM 2446 N N . ALA A 1 325 ? -10.006 10.809 8.389 1.00 97.75 325 ALA A N 1
ATOM 2447 C CA . ALA A 1 325 ? -9.028 10.290 7.438 1.00 97.75 325 ALA A CA 1
ATOM 2448 C C . ALA A 1 325 ? -8.344 11.409 6.633 1.00 97.75 325 ALA A C 1
ATOM 2450 O O . ALA A 1 325 ? -7.123 11.409 6.469 1.00 97.75 325 ALA A O 1
ATOM 2451 N N . GLN A 1 326 ? -9.118 12.401 6.184 1.00 96.31 326 GLN A N 1
ATOM 2452 C CA . GLN A 1 326 ? -8.579 13.583 5.516 1.00 96.31 326 GLN A CA 1
ATOM 2453 C C . GLN A 1 326 ? -7.703 14.427 6.454 1.00 96.31 326 GLN A C 1
ATOM 2455 O O . GLN A 1 326 ? -6.645 14.882 6.038 1.00 96.31 326 GLN A O 1
ATOM 2460 N N . THR A 1 327 ? -8.078 14.592 7.724 1.00 97.25 327 THR A N 1
ATOM 2461 C CA . THR A 1 327 ? -7.288 15.321 8.723 1.00 97.25 327 THR A CA 1
ATOM 2462 C C . THR A 1 327 ? -5.933 14.658 8.957 1.00 97.25 327 THR A C 1
ATOM 2464 O O . THR A 1 327 ? -4.938 15.364 9.101 1.00 97.25 327 THR A O 1
ATOM 2467 N N . ILE A 1 328 ? -5.848 13.324 8.952 1.00 97.62 328 ILE A N 1
ATOM 2468 C CA . ILE A 1 328 ? -4.561 12.613 9.037 1.00 97.62 328 ILE A CA 1
ATOM 2469 C C . ILE A 1 328 ? -3.703 12.916 7.798 1.00 97.62 328 ILE A C 1
ATOM 2471 O O . ILE A 1 328 ? -2.529 13.258 7.940 1.00 97.62 328 ILE A O 1
ATOM 2475 N N . ILE A 1 329 ? -4.289 12.878 6.596 1.00 94.56 329 ILE A N 1
ATOM 2476 C CA . ILE A 1 329 ? -3.609 13.260 5.342 1.00 94.56 329 ILE A CA 1
ATOM 2477 C C . ILE A 1 329 ? -3.128 14.712 5.366 1.00 94.56 329 ILE A C 1
ATOM 2479 O O . ILE A 1 329 ? -2.036 15.005 4.891 1.00 94.56 329 ILE A O 1
ATOM 2483 N N . ASP A 1 330 ? -3.931 15.621 5.908 1.00 93.38 330 ASP A N 1
ATOM 2484 C CA . ASP A 1 330 ? -3.601 17.043 5.995 1.00 93.38 330 ASP A CA 1
ATOM 2485 C C . ASP A 1 330 ? -2.581 17.336 7.106 1.00 93.38 330 ASP A C 1
ATOM 2487 O O . ASP A 1 330 ? -1.857 18.328 7.028 1.00 93.38 330 ASP A O 1
ATOM 2491 N N . THR A 1 331 ? -2.507 16.467 8.119 1.00 94.81 331 THR A N 1
ATOM 2492 C CA . THR A 1 331 ? -1.492 16.514 9.180 1.00 94.81 331 THR A CA 1
ATOM 2493 C C . THR A 1 331 ? -0.144 16.015 8.678 1.00 94.81 331 THR A C 1
ATOM 2495 O O . THR A 1 331 ? 0.881 16.517 9.130 1.00 94.81 331 THR A O 1
ATOM 2498 N N . LEU A 1 332 ? -0.129 15.069 7.735 1.00 93.31 332 LEU A N 1
ATOM 2499 C CA . LEU A 1 332 ? 1.060 14.720 6.962 1.00 93.31 332 LEU A CA 1
ATOM 2500 C C . LEU A 1 332 ? 1.454 15.881 6.037 1.00 93.31 332 LEU A C 1
ATOM 2502 O O . LEU A 1 332 ? 0.611 16.588 5.483 1.00 93.31 332 LEU A O 1
ATOM 2506 N N . SER A 1 333 ? 2.754 16.062 5.798 1.00 87.25 333 SER A N 1
ATOM 2507 C CA . SER A 1 333 ? 3.192 17.047 4.808 1.00 87.25 333 SER A CA 1
ATOM 2508 C C . SER A 1 333 ? 2.807 16.610 3.383 1.00 87.25 333 SER A C 1
ATOM 2510 O O . SER A 1 333 ? 2.691 15.421 3.075 1.00 87.25 333 SER A O 1
ATOM 2512 N N . LYS A 1 334 ? 2.617 17.576 2.479 1.00 79.44 334 LYS A N 1
ATOM 2513 C CA . LYS A 1 334 ? 2.281 17.329 1.065 1.00 79.44 334 LYS A CA 1
ATOM 2514 C C . LYS A 1 334 ? 3.431 17.753 0.162 1.00 79.44 334 LYS A C 1
ATOM 2516 O O . LYS A 1 334 ? 4.156 18.693 0.476 1.00 79.44 334 LYS A O 1
ATOM 2521 N N . GLU A 1 335 ? 3.551 17.116 -0.999 1.00 68.88 335 GLU A N 1
ATOM 2522 C CA . GLU A 1 335 ? 4.484 17.516 -2.071 1.00 68.88 335 GLU A CA 1
ATOM 2523 C C . GLU A 1 335 ? 3.976 18.706 -2.913 1.00 68.88 335 GLU A C 1
ATOM 2525 O O . GLU A 1 335 ? 4.570 19.022 -3.941 1.00 68.88 335 GLU A O 1
ATOM 2530 N N . ALA A 1 336 ? 2.878 19.346 -2.498 1.00 61.12 336 ALA A N 1
ATOM 2531 C CA . ALA A 1 336 ? 2.223 20.426 -3.228 1.00 61.12 336 ALA A CA 1
ATOM 2532 C C . ALA A 1 336 ? 3.082 21.701 -3.336 1.00 61.12 336 ALA A C 1
ATOM 2534 O O . ALA A 1 336 ? 3.951 21.982 -2.511 1.00 61.12 336 ALA A O 1
ATOM 2535 N N . GLU A 1 337 ? 2.805 22.502 -4.361 1.00 51.62 337 GLU A N 1
ATOM 2536 C CA . GLU A 1 337 ? 3.466 23.785 -4.587 1.00 51.62 337 GLU A CA 1
ATOM 2537 C C . GLU A 1 337 ? 3.182 24.761 -3.428 1.00 51.62 337 GLU A C 1
ATOM 2539 O O . GLU A 1 337 ? 2.034 24.958 -3.031 1.00 51.62 337 GLU A O 1
ATOM 2544 N N . GLY A 1 338 ? 4.236 25.355 -2.855 1.00 58.41 338 GLY A N 1
ATOM 2545 C CA . GLY A 1 338 ? 4.140 26.290 -1.725 1.00 58.41 338 GLY A CA 1
ATOM 2546 C C . GLY A 1 338 ? 4.291 25.672 -0.327 1.00 58.41 338 GLY A C 1
ATOM 2547 O O . GLY A 1 338 ? 4.352 26.425 0.644 1.00 58.41 338 GLY A O 1
ATOM 2548 N N . SER A 1 339 ? 4.409 24.344 -0.199 1.00 66.19 339 SER A N 1
ATOM 2549 C CA . SER A 1 339 ? 4.839 23.688 1.046 1.00 66.19 339 SER A CA 1
ATOM 2550 C C . SER A 1 339 ? 6.346 23.398 1.032 1.00 66.19 339 SER A C 1
ATOM 2552 O O . SER A 1 339 ? 6.977 23.340 -0.026 1.00 66.19 339 SER A O 1
ATOM 2554 N N . THR A 1 340 ? 6.933 23.178 2.213 1.00 74.75 340 THR A N 1
ATOM 2555 C CA . THR A 1 340 ? 8.249 22.533 2.338 1.00 74.75 340 THR A CA 1
ATOM 2556 C C . THR A 1 340 ? 8.007 21.046 2.600 1.00 74.75 340 THR A C 1
ATOM 2558 O O . THR A 1 340 ? 7.608 20.691 3.709 1.00 74.75 340 THR A O 1
ATOM 2561 N N . PRO A 1 341 ? 8.204 20.150 1.615 1.00 76.88 341 PRO A N 1
ATOM 2562 C CA . PRO A 1 341 ? 7.870 18.741 1.787 1.00 76.88 341 PRO A CA 1
ATOM 2563 C C . PRO A 1 341 ? 8.678 18.105 2.917 1.00 76.88 341 PRO A C 1
ATOM 2565 O O . PRO A 1 341 ? 9.907 18.194 2.939 1.00 76.88 341 PRO A O 1
ATOM 2568 N N . GLY A 1 342 ? 7.996 17.400 3.814 1.00 81.19 342 GLY A N 1
ATOM 2569 C CA . GLY A 1 342 ? 8.582 16.816 5.016 1.00 81.19 342 GLY A CA 1
ATOM 2570 C C . GLY A 1 342 ? 8.661 17.748 6.224 1.00 81.19 342 GLY A C 1
ATOM 2571 O O . GLY A 1 342 ? 9.341 17.374 7.173 1.00 81.19 342 GLY A O 1
ATOM 2572 N N . VAL A 1 343 ? 8.026 18.924 6.172 1.00 85.44 343 VAL A N 1
ATOM 2573 C CA . VAL A 1 343 ? 7.855 19.843 7.308 1.00 85.44 343 VAL A CA 1
ATOM 2574 C C . VAL A 1 343 ? 6.370 19.949 7.632 1.00 85.44 343 VAL A C 1
ATOM 2576 O O . VAL A 1 343 ? 5.554 20.186 6.735 1.00 85.44 343 VAL A O 1
ATOM 2579 N N . HIS A 1 344 ? 6.026 19.779 8.905 1.00 90.31 344 HIS A N 1
ATOM 2580 C CA . HIS A 1 344 ? 4.648 19.741 9.378 1.00 90.31 344 HIS A CA 1
ATOM 2581 C C . HIS A 1 344 ? 4.300 21.040 10.118 1.00 90.31 344 HIS A C 1
ATOM 2583 O O . HIS A 1 344 ? 4.976 21.389 11.086 1.00 90.31 344 HIS A O 1
ATOM 2589 N N . PRO A 1 345 ? 3.242 21.767 9.711 1.00 83.38 345 PRO A N 1
ATOM 2590 C CA . PRO A 1 345 ? 2.880 23.039 10.340 1.00 83.38 345 PRO A CA 1
ATOM 2591 C C . PRO A 1 345 ? 2.253 22.875 11.735 1.00 83.38 345 PRO A C 1
ATOM 2593 O O . PRO A 1 345 ? 2.078 23.865 12.439 1.00 83.38 345 PRO A O 1
ATOM 2596 N N . THR A 1 346 ? 1.893 21.651 12.129 1.00 92.31 346 THR A N 1
ATOM 2597 C CA . THR A 1 346 ? 1.181 21.362 13.378 1.00 92.31 346 THR A CA 1
ATOM 2598 C C . THR A 1 346 ? 2.040 21.675 14.607 1.00 92.31 346 THR A C 1
ATOM 2600 O O . THR A 1 346 ? 3.095 21.068 14.814 1.00 92.31 346 THR A O 1
ATOM 2603 N N . VAL A 1 347 ? 1.550 22.586 15.450 1.00 93.88 347 VAL A N 1
ATOM 2604 C CA . VAL A 1 347 ? 2.061 22.854 16.802 1.00 93.88 347 VAL A CA 1
ATOM 2605 C C . VAL A 1 347 ? 1.283 21.965 17.770 1.00 93.88 347 VAL A C 1
ATOM 2607 O O . VAL A 1 347 ? 0.061 22.037 17.811 1.00 93.88 347 VAL A O 1
ATOM 2610 N N . ILE A 1 348 ? 1.979 21.090 18.496 1.00 95.25 348 ILE A N 1
ATOM 2611 C CA . ILE A 1 348 ? 1.362 20.099 19.399 1.00 95.25 348 ILE A CA 1
ATOM 2612 C C . ILE A 1 348 ? 1.296 20.583 20.852 1.00 95.25 348 ILE A C 1
ATOM 2614 O O . ILE A 1 348 ? 0.578 20.003 21.659 1.00 95.25 348 ILE A O 1
ATOM 2618 N N . ASP A 1 349 ? 2.040 21.638 21.176 1.00 91.94 349 ASP A N 1
ATOM 2619 C CA . ASP A 1 349 ? 2.024 22.305 22.474 1.00 91.94 349 ASP A CA 1
ATOM 2620 C C . ASP A 1 349 ? 2.297 23.800 22.263 1.00 91.94 349 ASP A C 1
ATOM 2622 O O . ASP A 1 349 ? 3.391 24.198 21.851 1.00 91.94 349 ASP A O 1
ATOM 2626 N N . GLU A 1 350 ? 1.284 24.630 22.515 1.00 88.75 350 GLU A N 1
ATOM 2627 C CA . GLU A 1 350 ? 1.375 26.084 22.356 1.00 88.75 350 GLU A CA 1
ATOM 2628 C C . GLU A 1 350 ? 2.254 26.750 23.425 1.00 88.75 350 GLU A C 1
ATOM 2630 O O . GLU A 1 350 ? 2.842 27.799 23.160 1.00 88.75 350 GLU A O 1
ATOM 2635 N N . GLU A 1 351 ? 2.374 26.159 24.618 1.00 90.06 351 GLU A N 1
ATOM 2636 C CA . GLU A 1 351 ? 3.141 26.736 25.727 1.00 90.06 351 GLU A CA 1
ATOM 2637 C C . GLU A 1 351 ? 4.644 26.574 25.503 1.00 90.06 351 GLU A C 1
ATOM 2639 O O . GLU A 1 351 ? 5.422 27.505 25.733 1.00 90.06 351 GLU A O 1
ATOM 2644 N N . THR A 1 352 ? 5.063 25.396 25.036 1.00 90.69 352 THR A N 1
ATOM 2645 C CA . THR A 1 352 ? 6.475 25.113 24.735 1.00 90.69 352 THR A CA 1
ATOM 2646 C C . THR A 1 352 ? 6.860 25.452 23.295 1.00 90.69 352 THR A C 1
ATOM 2648 O O . THR A 1 352 ? 8.049 25.562 22.989 1.00 90.69 352 THR A O 1
ATOM 2651 N N . GLY A 1 353 ? 5.875 25.632 22.409 1.00 91.12 353 GLY A N 1
ATOM 2652 C CA . GLY A 1 353 ? 6.083 25.788 20.971 1.00 91.12 353 GLY A CA 1
ATOM 2653 C C . GLY A 1 353 ? 6.534 24.495 20.285 1.00 91.12 353 GLY A C 1
ATOM 2654 O O . GLY A 1 353 ? 7.085 24.555 19.183 1.00 91.12 353 GLY A O 1
ATOM 2655 N N . ALA A 1 354 ? 6.354 23.333 20.926 1.00 93.69 354 ALA A N 1
ATOM 2656 C CA . ALA A 1 354 ? 6.728 22.053 20.343 1.00 93.69 354 ALA A CA 1
ATOM 2657 C C . ALA A 1 354 ? 5.882 21.771 19.093 1.00 93.69 354 ALA A C 1
ATOM 2659 O O . ALA A 1 354 ? 4.655 21.898 19.093 1.00 93.69 354 ALA A O 1
ATOM 2660 N N . THR A 1 355 ? 6.545 21.372 18.011 1.00 95.06 355 THR A N 1
ATOM 2661 C CA . THR A 1 355 ? 5.902 21.019 16.740 1.00 95.06 355 THR A CA 1
ATOM 2662 C C . THR A 1 355 ? 5.811 19.510 16.582 1.00 95.06 355 THR A C 1
ATOM 2664 O O . THR A 1 355 ? 6.550 18.767 17.232 1.00 95.06 355 THR A O 1
ATOM 2667 N N . LEU A 1 356 ? 4.961 19.038 15.670 1.00 95.25 356 LEU A N 1
ATOM 2668 C CA . LEU A 1 356 ? 4.933 17.623 15.296 1.00 95.25 356 LEU A CA 1
ATOM 2669 C C . LEU A 1 356 ? 6.333 17.131 14.883 1.00 95.25 356 LEU A C 1
ATOM 2671 O O . LEU A 1 356 ? 6.787 16.101 15.367 1.00 95.25 356 LEU A O 1
ATOM 2675 N N . ASP A 1 357 ? 7.075 17.918 14.097 1.00 94.25 357 ASP A N 1
ATOM 2676 C CA . ASP A 1 357 ? 8.448 17.583 13.686 1.00 94.25 357 ASP A CA 1
ATOM 2677 C C . ASP A 1 357 ? 9.425 17.385 14.858 1.00 94.25 357 ASP A C 1
ATOM 2679 O O . ASP A 1 357 ? 10.423 16.684 14.702 1.00 94.25 357 ASP A O 1
ATOM 2683 N N . SER A 1 358 ? 9.157 17.969 16.032 1.00 95.06 358 SER A N 1
ATOM 2684 C CA . SER A 1 358 ? 10.020 17.819 17.213 1.00 95.06 358 SER A CA 1
ATOM 2685 C C . SER A 1 358 ? 9.929 16.442 17.882 1.00 95.06 358 SER A C 1
ATOM 2687 O O . SER A 1 358 ? 10.831 16.078 18.637 1.00 95.06 358 SER A O 1
ATOM 2689 N N . ILE A 1 359 ? 8.873 15.673 17.589 1.00 95.69 359 ILE A N 1
ATOM 2690 C CA . ILE A 1 359 ? 8.628 14.335 18.152 1.00 95.69 359 ILE A CA 1
ATOM 2691 C C . ILE A 1 359 ? 8.666 13.216 17.103 1.00 95.69 359 ILE A C 1
ATOM 2693 O O . ILE A 1 359 ? 8.475 12.050 17.448 1.00 95.69 359 ILE A O 1
ATOM 2697 N N . LEU A 1 360 ? 8.887 13.557 15.831 1.00 96.81 360 LEU A N 1
ATOM 2698 C CA . LEU A 1 360 ? 9.103 12.582 14.766 1.00 96.81 360 LEU A CA 1
ATOM 2699 C C . LEU A 1 360 ? 10.578 12.211 14.662 1.00 96.81 360 LEU A C 1
ATOM 2701 O O . LEU A 1 360 ? 11.476 12.981 15.013 1.00 96.81 360 LEU A O 1
ATOM 2705 N N . SER A 1 361 ? 10.834 11.024 14.124 1.00 96.50 361 SER A N 1
ATOM 2706 C CA . SER A 1 361 ? 12.191 10.547 13.913 1.00 96.50 361 SER A CA 1
ATOM 2707 C C . SER A 1 361 ? 12.991 11.521 13.031 1.00 96.50 361 SER A C 1
ATOM 2709 O O . SER A 1 361 ? 12.498 11.976 11.992 1.00 96.50 361 SER A O 1
ATOM 2711 N N . PRO A 1 362 ? 14.247 11.854 13.389 1.00 92.81 362 PRO A N 1
ATOM 2712 C CA . PRO A 1 362 ? 15.024 12.846 12.656 1.00 92.81 362 PRO A CA 1
ATOM 2713 C C . PRO A 1 362 ? 15.137 12.519 11.165 1.00 92.81 362 PRO A C 1
ATOM 2715 O O . PRO A 1 362 ? 15.550 11.424 10.790 1.00 92.81 362 PRO A O 1
ATOM 2718 N N . LYS A 1 363 ? 14.841 13.508 10.310 1.00 89.94 363 LYS A N 1
ATOM 2719 C CA . LYS A 1 363 ? 14.873 13.398 8.837 1.00 89.94 363 LYS A CA 1
ATOM 2720 C C . LYS A 1 363 ? 13.853 12.415 8.240 1.00 89.94 363 LYS A C 1
ATOM 2722 O O . LYS A 1 363 ? 13.966 12.115 7.052 1.00 89.94 363 LYS A O 1
ATOM 2727 N N . SER A 1 364 ? 12.876 11.927 9.010 1.00 92.44 364 SER A N 1
ATOM 2728 C CA . SER A 1 364 ? 11.829 11.043 8.481 1.00 92.44 364 SER A CA 1
ATOM 2729 C C . SER A 1 364 ? 11.007 11.735 7.395 1.00 92.44 364 SER A C 1
ATOM 2731 O O . SER A 1 364 ? 10.750 11.148 6.347 1.00 92.44 364 SER A O 1
ATOM 2733 N N . SER A 1 365 ? 10.693 13.022 7.587 1.00 91.88 365 SER A N 1
ATOM 2734 C CA . SER A 1 365 ? 10.061 13.871 6.571 1.00 91.88 365 SER A CA 1
ATOM 2735 C C . SER A 1 365 ? 8.799 13.238 5.973 1.00 91.88 365 SER A C 1
ATOM 2737 O O . SER A 1 365 ? 8.616 13.276 4.752 1.00 91.88 365 SER A O 1
ATOM 2739 N N . TRP A 1 366 ? 7.965 12.648 6.840 1.00 94.69 366 TRP A N 1
ATOM 2740 C CA . TRP A 1 366 ? 6.715 11.974 6.490 1.00 94.69 366 TRP A CA 1
ATOM 2741 C C . TRP A 1 366 ? 5.823 12.812 5.583 1.00 94.69 366 TRP A C 1
ATOM 2743 O O . TRP A 1 366 ? 5.717 14.032 5.721 1.00 94.69 366 TRP A O 1
ATOM 2753 N N . ARG A 1 367 ? 5.197 12.141 4.620 1.00 92.12 367 ARG A N 1
ATOM 2754 C CA . ARG A 1 367 ? 4.326 12.755 3.618 1.00 92.12 367 ARG A CA 1
ATOM 2755 C C . ARG A 1 367 ? 3.123 11.876 3.396 1.00 92.12 367 ARG A C 1
ATOM 2757 O O . ARG A 1 367 ? 3.239 10.654 3.488 1.00 92.12 367 ARG A O 1
ATOM 2764 N N . SER A 1 368 ? 2.006 12.483 3.029 1.00 91.75 368 SER A N 1
ATOM 2765 C CA . SER A 1 368 ? 0.944 11.691 2.433 1.00 91.75 368 SER A CA 1
ATOM 2766 C C . SER A 1 368 ? 1.321 11.362 0.995 1.00 91.75 368 SER A C 1
ATOM 2768 O O . SER A 1 368 ? 1.785 12.233 0.251 1.00 91.75 368 SER A O 1
ATOM 2770 N N . ALA A 1 369 ? 1.149 10.100 0.611 1.00 87.56 369 ALA A N 1
ATOM 2771 C CA . ALA A 1 369 ? 1.318 9.681 -0.773 1.00 87.56 369 ALA A CA 1
ATOM 2772 C C . ALA A 1 369 ? 0.148 10.172 -1.647 1.00 87.56 369 ALA A C 1
ATOM 2774 O O . ALA A 1 369 ? 0.310 10.385 -2.847 1.00 87.56 369 ALA A O 1
ATOM 2775 N N . ARG A 1 370 ? -1.014 10.427 -1.031 1.00 86.69 370 ARG A N 1
ATOM 2776 C CA . ARG A 1 370 ? -2.261 10.826 -1.688 1.00 86.69 370 ARG A CA 1
ATOM 2777 C C . ARG A 1 370 ? -2.736 12.187 -1.186 1.00 86.69 370 ARG A C 1
ATOM 2779 O O . ARG A 1 370 ? -2.380 12.643 -0.109 1.00 86.69 370 ARG A O 1
ATOM 2786 N N . ILE A 1 371 ? -3.586 12.850 -1.965 1.00 85.12 371 ILE A N 1
ATOM 2787 C CA . ILE A 1 371 ? -4.224 14.109 -1.534 1.00 85.12 371 ILE A CA 1
ATOM 2788 C C . ILE A 1 371 ? -5.555 13.885 -0.803 1.00 85.12 371 ILE A C 1
ATOM 2790 O O . ILE A 1 371 ? -6.057 14.801 -0.152 1.00 85.12 371 ILE A O 1
ATOM 2794 N N . ALA A 1 372 ? -6.119 12.682 -0.918 1.00 88.88 372 ALA A N 1
ATOM 2795 C CA . ALA A 1 372 ? -7.396 12.273 -0.347 1.00 88.88 372 ALA A CA 1
ATOM 2796 C C . ALA A 1 372 ? -7.366 10.768 -0.026 1.00 88.88 372 ALA A C 1
ATOM 2798 O O . ALA A 1 372 ? -6.617 10.035 -0.678 1.00 88.88 372 ALA A O 1
ATOM 2799 N N . PRO A 1 373 ? -8.167 10.294 0.946 1.00 92.38 373 PRO A N 1
ATOM 2800 C CA . PRO A 1 373 ? -8.160 8.890 1.332 1.00 92.38 373 PRO A CA 1
ATOM 2801 C C . PRO A 1 373 ? -8.815 8.014 0.261 1.00 92.38 373 PRO A C 1
ATOM 2803 O O . PRO A 1 373 ? -9.837 8.388 -0.331 1.00 92.38 373 PRO A O 1
ATOM 2806 N N . ILE A 1 374 ? -8.277 6.813 0.060 1.00 92.25 374 ILE A N 1
ATOM 2807 C CA . ILE A 1 374 ? -8.868 5.811 -0.830 1.00 92.25 374 ILE A CA 1
ATOM 2808 C C . ILE A 1 374 ? -10.021 5.150 -0.082 1.00 92.25 374 ILE A C 1
ATOM 2810 O O . ILE A 1 374 ? -9.849 4.606 1.002 1.00 92.25 374 ILE A O 1
ATOM 2814 N N . SER A 1 375 ? -11.230 5.229 -0.632 1.00 91.06 375 SER A N 1
ATOM 2815 C CA . SER A 1 375 ? -12.400 4.600 -0.014 1.00 91.06 375 SER A CA 1
ATOM 2816 C C . SER A 1 375 ? -12.682 3.261 -0.679 1.00 91.06 375 SER A C 1
ATOM 2818 O O . SER A 1 375 ? -13.015 3.225 -1.863 1.00 91.06 375 SER A O 1
ATOM 2820 N N . ILE A 1 376 ? -12.580 2.183 0.093 1.00 92.44 376 ILE A N 1
ATOM 2821 C CA . ILE A 1 376 ? -12.913 0.821 -0.342 1.00 92.44 376 ILE A CA 1
ATOM 2822 C C . ILE A 1 376 ? -14.257 0.385 0.284 1.00 92.44 376 ILE A C 1
ATOM 2824 O O . ILE A 1 376 ? -14.784 1.084 1.167 1.00 92.44 376 ILE A O 1
ATOM 2828 N N . PRO A 1 377 ? -14.873 -0.722 -0.181 1.00 93.19 377 PRO A N 1
ATOM 2829 C CA . PRO A 1 377 ? -16.144 -1.212 0.345 1.00 93.19 377 PRO A CA 1
ATOM 2830 C C . PRO A 1 377 ? -16.198 -1.274 1.873 1.00 93.19 377 PRO A C 1
ATOM 2832 O O . PRO A 1 377 ? -15.192 -1.457 2.559 1.00 93.19 377 PRO A O 1
ATOM 2835 N N . GLY A 1 378 ? -17.399 -1.076 2.417 1.00 92.00 378 GLY A N 1
ATOM 2836 C CA . GLY A 1 378 ? -17.612 -1.046 3.865 1.00 92.00 378 GLY A CA 1
ATOM 2837 C C . GLY A 1 378 ? -17.278 0.292 4.518 1.00 92.00 378 GLY A C 1
ATOM 2838 O O . GLY A 1 378 ? -17.368 0.392 5.739 1.00 92.00 378 GLY A O 1
ATOM 2839 N N . LYS A 1 379 ? -16.976 1.338 3.735 1.00 93.19 379 LYS A N 1
ATOM 2840 C CA . LYS A 1 379 ? -16.622 2.681 4.241 1.00 93.19 379 LYS A CA 1
ATOM 2841 C C . LYS A 1 379 ? -15.316 2.639 5.042 1.00 93.19 379 LYS A C 1
ATOM 2843 O O . LYS A 1 379 ? -15.211 3.237 6.110 1.00 93.19 379 LYS A O 1
ATOM 2848 N N . ASN A 1 380 ? -14.357 1.870 4.536 1.00 94.94 380 ASN A N 1
ATOM 2849 C CA . ASN A 1 380 ? -12.981 1.873 5.008 1.00 94.94 380 ASN A CA 1
ATOM 2850 C C . ASN A 1 380 ? -12.224 2.958 4.236 1.00 94.94 380 ASN A C 1
ATOM 2852 O O . ASN A 1 380 ? -12.295 3.000 3.004 1.00 94.94 380 ASN A O 1
ATOM 2856 N N . HIS A 1 381 ? -11.551 3.857 4.953 1.00 96.44 381 HIS A N 1
ATOM 2857 C CA . HIS A 1 381 ? -10.799 4.963 4.365 1.00 96.44 381 HIS A CA 1
ATOM 2858 C C . HIS A 1 381 ? -9.303 4.730 4.563 1.00 96.44 381 HIS A C 1
ATOM 2860 O O . HIS A 1 381 ? -8.808 4.890 5.678 1.00 96.44 381 HIS A O 1
ATOM 2866 N N . ILE A 1 382 ? -8.615 4.350 3.490 1.00 96.50 382 ILE A N 1
ATOM 2867 C CA . ILE A 1 382 ? -7.180 4.076 3.470 1.00 96.50 382 ILE A CA 1
ATOM 2868 C C . ILE A 1 382 ? -6.407 5.378 3.278 1.00 96.50 382 ILE A C 1
ATOM 2870 O O . ILE A 1 382 ? -6.776 6.242 2.474 1.00 96.50 382 ILE A O 1
ATOM 2874 N N . ILE A 1 383 ? -5.332 5.508 4.035 1.00 96.81 383 ILE A N 1
ATOM 2875 C CA . ILE A 1 383 ? -4.374 6.598 4.022 1.00 96.81 383 ILE A CA 1
ATOM 2876 C C . ILE A 1 383 ? -3.008 5.975 3.807 1.00 96.81 383 ILE A C 1
ATOM 2878 O O . ILE A 1 383 ? -2.599 5.081 4.542 1.00 96.81 383 ILE A O 1
ATOM 2882 N N . GLU A 1 384 ? -2.285 6.521 2.848 1.00 94.88 384 GLU A N 1
ATOM 2883 C CA . GLU A 1 384 ? -0.931 6.103 2.534 1.00 94.88 384 GLU A CA 1
ATOM 2884 C C . GLU A 1 384 ? 0.053 7.168 3.016 1.00 94.88 384 GLU A C 1
ATOM 2886 O O . GLU A 1 384 ? 0.000 8.338 2.605 1.00 94.88 384 GLU A O 1
ATOM 2891 N N . ALA A 1 385 ? 0.956 6.761 3.900 1.00 95.00 385 ALA A N 1
ATOM 2892 C CA . ALA A 1 385 ? 1.990 7.601 4.478 1.00 95.00 385 ALA A CA 1
ATOM 2893 C C . ALA A 1 385 ? 3.369 7.093 4.053 1.00 95.00 385 ALA A C 1
ATOM 2895 O O . ALA A 1 385 ? 3.688 5.913 4.171 1.00 95.00 385 ALA A O 1
ATOM 2896 N N . CYS A 1 386 ? 4.226 7.993 3.580 1.00 93.94 386 CYS A N 1
ATOM 2897 C CA . CYS A 1 386 ? 5.570 7.648 3.139 1.00 93.94 386 CYS A CA 1
ATOM 2898 C C . CYS A 1 386 ? 6.603 8.581 3.769 1.00 93.94 386 CYS A C 1
ATOM 2900 O O . CYS A 1 386 ? 6.554 9.801 3.609 1.00 93.94 386 CYS A O 1
ATOM 2902 N N . SER A 1 387 ? 7.596 7.991 4.424 1.00 94.12 387 SER A N 1
ATOM 2903 C CA . SER A 1 387 ? 8.820 8.665 4.852 1.00 94.12 387 SER A CA 1
ATOM 2904 C C . SER A 1 387 ? 9.929 8.343 3.851 1.00 94.12 387 SER A C 1
ATOM 2906 O O . SER A 1 387 ? 10.278 7.170 3.689 1.00 94.12 387 SER A O 1
ATOM 2908 N N . PRO A 1 388 ? 10.519 9.345 3.168 1.00 91.00 388 PRO A N 1
ATOM 2909 C CA . PRO A 1 388 ? 11.663 9.118 2.291 1.00 91.00 388 PRO A CA 1
ATOM 2910 C C . PRO A 1 388 ? 12.843 8.433 2.984 1.00 91.00 388 PRO A C 1
ATOM 2912 O O . PRO A 1 388 ? 13.597 7.725 2.327 1.00 91.00 388 PRO A O 1
ATOM 2915 N N . LEU A 1 389 ? 13.019 8.637 4.292 1.00 92.25 389 LEU A N 1
ATOM 2916 C CA . LEU A 1 389 ? 14.068 7.979 5.068 1.00 92.25 389 LEU A CA 1
ATOM 2917 C C . LEU A 1 389 ? 13.848 6.460 5.123 1.00 92.25 389 LEU A C 1
ATOM 2919 O O . LEU A 1 389 ? 14.752 5.697 4.787 1.00 92.25 389 LEU A O 1
ATOM 2923 N N . TYR A 1 390 ? 12.645 6.027 5.508 1.00 94.38 390 TYR A N 1
ATOM 2924 C CA . TYR A 1 390 ? 12.323 4.606 5.660 1.00 94.38 390 TYR A CA 1
ATOM 2925 C C . TYR A 1 390 ? 12.141 3.901 4.317 1.00 94.38 390 TYR A C 1
ATOM 2927 O O . TYR A 1 390 ? 12.639 2.792 4.152 1.00 94.38 390 TYR A O 1
ATOM 2935 N N . ALA A 1 391 ? 11.542 4.570 3.328 1.00 93.19 391 ALA A N 1
ATOM 2936 C CA . ALA A 1 391 ? 11.412 4.034 1.974 1.00 93.19 391 ALA A CA 1
ATOM 2937 C C . ALA A 1 391 ? 12.779 3.727 1.342 1.00 93.19 391 ALA A C 1
ATOM 2939 O O . ALA A 1 391 ? 12.978 2.661 0.759 1.00 93.19 391 ALA A O 1
ATOM 2940 N N . LYS A 1 392 ? 13.753 4.635 1.507 1.00 91.81 392 LYS A N 1
ATOM 2941 C CA . LYS A 1 392 ? 15.124 4.425 1.023 1.00 91.81 392 LYS A CA 1
ATOM 2942 C C . LYS A 1 392 ? 15.826 3.278 1.729 1.00 91.81 392 LYS A C 1
ATOM 2944 O O . LYS A 1 392 ? 16.547 2.542 1.067 1.00 91.81 392 LYS A O 1
ATOM 2949 N N . MET A 1 393 ? 15.623 3.139 3.041 1.00 91.88 393 MET A N 1
ATOM 2950 C CA . MET A 1 393 ? 16.156 2.001 3.785 1.00 91.88 393 MET A CA 1
ATOM 2951 C C . MET A 1 393 ? 15.554 0.697 3.265 1.00 91.88 393 MET A C 1
ATOM 2953 O O . MET A 1 393 ? 16.302 -0.159 2.819 1.00 91.88 393 MET A O 1
ATOM 2957 N N . ALA A 1 394 ? 14.227 0.560 3.215 1.00 91.81 394 ALA A N 1
ATOM 2958 C CA . ALA A 1 394 ? 13.582 -0.651 2.701 1.00 91.81 394 ALA A CA 1
ATOM 2959 C C . ALA A 1 394 ? 14.130 -1.047 1.316 1.00 91.81 394 ALA A C 1
ATOM 2961 O O . ALA A 1 394 ? 14.637 -2.153 1.130 1.00 91.81 394 ALA A O 1
ATOM 2962 N N . MET A 1 395 ? 14.161 -0.102 0.375 1.00 91.88 395 MET A N 1
ATOM 2963 C CA . MET A 1 395 ? 14.677 -0.346 -0.972 1.00 91.88 395 MET A CA 1
ATOM 2964 C C . MET A 1 395 ? 16.197 -0.565 -1.054 1.00 91.88 395 MET A C 1
ATOM 2966 O O . MET A 1 395 ? 16.663 -1.088 -2.064 1.00 91.88 395 MET A O 1
ATOM 2970 N N . SER A 1 396 ? 16.989 -0.223 -0.029 1.00 89.88 396 SER A N 1
ATOM 2971 C CA . SER A 1 396 ? 18.437 -0.500 -0.040 1.00 89.88 396 SER A CA 1
ATOM 2972 C C . SER A 1 396 ? 18.764 -1.978 0.144 1.00 89.88 396 SER A C 1
ATOM 2974 O O . SER A 1 396 ? 19.902 -2.376 -0.074 1.00 89.88 396 SER A O 1
ATOM 2976 N N . THR A 1 397 ? 17.779 -2.791 0.530 1.00 88.69 397 THR A N 1
ATOM 2977 C CA . THR A 1 397 ? 17.892 -4.260 0.560 1.00 88.69 397 THR A CA 1
ATOM 2978 C C . THR A 1 397 ? 17.402 -4.923 -0.729 1.00 88.69 397 THR A C 1
ATOM 2980 O O . THR A 1 397 ? 17.482 -6.138 -0.870 1.00 88.69 397 THR A O 1
ATOM 2983 N N . GLY A 1 398 ? 16.912 -4.126 -1.682 1.00 89.00 398 GLY A N 1
ATOM 2984 C CA . GLY A 1 398 ? 16.365 -4.573 -2.957 1.00 89.00 398 GLY A CA 1
ATOM 2985 C C . GLY A 1 398 ? 15.233 -3.653 -3.407 1.00 89.00 398 GLY A C 1
ATOM 2986 O O . GLY A 1 398 ? 14.288 -3.412 -2.660 1.00 89.00 398 GLY A O 1
ATOM 2987 N N . LEU A 1 399 ? 15.292 -3.150 -4.644 1.00 88.94 399 LEU A N 1
ATOM 2988 C CA . LEU A 1 399 ? 14.253 -2.253 -5.173 1.00 88.94 399 LEU A CA 1
ATOM 2989 C C . LEU A 1 399 ? 12.873 -2.925 -5.284 1.00 88.94 399 LEU A C 1
ATOM 2991 O O . LEU A 1 399 ? 11.866 -2.228 -5.211 1.00 88.94 399 LEU A O 1
ATOM 2995 N N . SER A 1 400 ? 12.806 -4.259 -5.382 1.00 89.00 400 SER A N 1
ATOM 2996 C CA . SER A 1 400 ? 11.543 -5.016 -5.347 1.00 89.00 400 SER A CA 1
ATOM 2997 C C . SER A 1 400 ? 10.765 -4.845 -4.041 1.00 89.00 400 SER A C 1
ATOM 2999 O O . SER A 1 400 ? 9.556 -5.050 -4.025 1.00 89.00 400 SER A O 1
ATOM 3001 N N . HIS A 1 401 ? 11.417 -4.423 -2.954 1.00 91.94 401 HIS A N 1
ATOM 3002 C CA . HIS A 1 401 ? 10.737 -4.111 -1.696 1.00 91.94 401 HIS A CA 1
ATOM 3003 C C . HIS A 1 401 ? 9.889 -2.837 -1.753 1.00 91.94 401 HIS A C 1
ATOM 3005 O O . HIS A 1 401 ? 9.219 -2.502 -0.780 1.00 91.94 401 HIS A O 1
ATOM 3011 N N . VAL A 1 402 ? 9.875 -2.127 -2.886 1.00 92.88 402 VAL A N 1
ATOM 3012 C CA . VAL A 1 402 ? 8.918 -1.043 -3.107 1.00 92.88 402 VAL A CA 1
ATOM 3013 C C . VAL A 1 402 ? 7.464 -1.520 -3.001 1.00 92.88 402 VAL A C 1
ATOM 3015 O O . VAL A 1 402 ? 6.622 -0.734 -2.608 1.00 92.88 402 VAL A O 1
ATOM 3018 N N . ASN A 1 403 ? 7.173 -2.797 -3.273 1.00 91.19 403 ASN A N 1
ATOM 3019 C CA . ASN A 1 403 ? 5.840 -3.389 -3.101 1.00 91.19 403 ASN A CA 1
ATOM 3020 C C . ASN A 1 403 ? 5.414 -3.571 -1.630 1.00 91.19 403 ASN A C 1
ATOM 3022 O O . ASN A 1 403 ? 4.372 -4.145 -1.376 1.00 91.19 403 ASN A O 1
ATOM 3026 N N . ALA A 1 404 ? 6.241 -3.181 -0.660 1.00 91.00 404 ALA A N 1
ATOM 3027 C CA . ALA A 1 404 ? 5.868 -3.121 0.753 1.00 91.00 404 ALA A CA 1
ATOM 3028 C C . ALA A 1 404 ? 5.604 -1.672 1.213 1.00 91.00 404 ALA A C 1
ATOM 3030 O O . ALA A 1 404 ? 5.592 -1.397 2.415 1.00 91.00 404 ALA A O 1
ATOM 3031 N N . LEU A 1 405 ? 5.538 -0.731 0.266 1.00 93.12 405 LEU A N 1
ATOM 3032 C CA . LEU A 1 405 ? 5.465 0.707 0.489 1.00 93.12 405 LEU A CA 1
ATOM 3033 C C . LEU A 1 405 ? 4.367 1.301 -0.402 1.00 93.12 405 LEU A C 1
ATOM 3035 O O . LEU A 1 405 ? 4.330 0.973 -1.588 1.00 93.12 405 LEU A O 1
ATOM 3039 N N . PRO A 1 406 ? 3.636 2.325 0.069 1.00 94.31 406 PRO A N 1
ATOM 3040 C CA . PRO A 1 406 ? 3.822 3.091 1.313 1.00 94.31 406 PRO A CA 1
ATOM 3041 C C . PRO A 1 406 ? 3.245 2.414 2.575 1.00 94.31 406 PRO A C 1
ATOM 3043 O O . PRO A 1 406 ? 2.728 1.311 2.531 1.00 94.31 406 PRO A O 1
ATOM 3046 N N . CYS A 1 407 ? 3.366 3.061 3.742 1.00 96.62 407 CYS A N 1
ATOM 3047 C CA . CYS A 1 407 ? 2.699 2.576 4.954 1.00 96.62 407 CYS A CA 1
ATOM 3048 C C . CYS A 1 407 ? 1.196 2.863 4.880 1.00 96.62 407 CYS A C 1
ATOM 3050 O O . CYS A 1 407 ? 0.806 3.999 4.594 1.00 96.62 407 CYS A O 1
ATOM 3052 N N . GLU A 1 408 ? 0.372 1.879 5.230 1.00 96.56 408 GLU A N 1
ATOM 3053 C CA . GLU A 1 408 ? -1.085 1.994 5.187 1.00 96.56 408 GLU A CA 1
ATOM 3054 C C . GLU A 1 408 ? -1.711 2.200 6.573 1.00 96.56 408 GLU A C 1
ATOM 3056 O O . GLU A 1 408 ? -1.387 1.526 7.558 1.00 96.56 408 GLU A O 1
ATOM 3061 N N . ILE A 1 409 ? -2.659 3.135 6.633 1.00 98.44 409 ILE A N 1
ATOM 3062 C CA . ILE A 1 409 ? -3.520 3.404 7.786 1.00 98.44 409 ILE A CA 1
ATOM 3063 C C . ILE A 1 409 ? -4.969 3.375 7.307 1.00 98.44 409 ILE A C 1
ATOM 3065 O O . ILE A 1 409 ? -5.302 4.000 6.308 1.00 98.44 409 ILE A O 1
ATOM 3069 N N . THR A 1 410 ? -5.865 2.713 8.032 1.00 98.12 410 THR A N 1
ATOM 3070 C CA . THR A 1 410 ? -7.307 2.753 7.755 1.00 98.12 410 THR A CA 1
ATOM 3071 C C . THR A 1 410 ? -8.061 3.476 8.855 1.00 98.12 410 THR A C 1
ATOM 3073 O O . THR A 1 410 ? -7.791 3.253 10.029 1.00 98.12 410 THR A O 1
ATOM 3076 N N . VAL A 1 411 ? -9.076 4.257 8.483 1.00 98.44 411 VAL A N 1
ATOM 3077 C CA . VAL A 1 411 ? -10.102 4.778 9.398 1.00 98.44 411 VAL A CA 1
ATOM 3078 C C . VAL A 1 411 ? -11.455 4.137 9.088 1.00 98.44 411 VAL A C 1
ATOM 3080 O O . VAL A 1 411 ? -11.906 4.147 7.939 1.00 98.44 411 VAL A O 1
ATOM 3083 N N . LYS A 1 412 ? -12.125 3.608 10.118 1.00 97.19 412 LYS A N 1
ATOM 3084 C CA . LYS A 1 412 ? -13.416 2.917 9.995 1.00 97.19 412 LYS A CA 1
ATOM 3085 C C . LYS A 1 412 ? -14.292 3.120 11.231 1.00 97.19 412 LYS A C 1
ATOM 3087 O O . LYS A 1 412 ? -13.810 3.068 12.353 1.00 97.19 412 LYS A O 1
ATOM 3092 N N . ILE A 1 413 ? -15.599 3.292 11.042 1.00 97.62 413 ILE A N 1
ATOM 3093 C CA . ILE A 1 413 ? -16.584 3.225 12.136 1.00 97.62 413 ILE A CA 1
ATOM 3094 C C . ILE A 1 413 ? -17.116 1.802 12.321 1.00 97.62 413 ILE A C 1
ATOM 3096 O O . ILE A 1 413 ? -17.439 1.129 11.334 1.00 97.62 413 ILE A O 1
ATOM 3100 N N . ILE A 1 414 ? -17.248 1.377 13.578 1.00 96.06 414 ILE A N 1
ATOM 3101 C CA . ILE A 1 414 ? -17.762 0.058 13.983 1.00 96.06 414 ILE A CA 1
ATOM 3102 C C . ILE A 1 414 ? -18.816 0.201 15.086 1.00 96.06 414 ILE A C 1
ATOM 3104 O O . ILE A 1 414 ? -19.085 1.311 15.550 1.00 96.06 414 ILE A O 1
ATOM 3108 N N . ASP A 1 415 ? -19.418 -0.915 15.506 1.00 94.56 415 ASP A N 1
ATOM 3109 C CA . ASP A 1 415 ? -20.347 -0.980 16.645 1.00 94.56 415 ASP A CA 1
ATOM 3110 C C . ASP A 1 415 ? -21.475 0.066 16.550 1.00 94.56 415 ASP A C 1
ATOM 3112 O O . ASP A 1 415 ? -21.723 0.845 17.474 1.00 94.56 415 ASP A O 1
ATOM 3116 N N . GLY A 1 416 ? -22.110 0.156 15.376 1.00 92.50 416 GLY A N 1
ATOM 3117 C CA . GLY A 1 416 ? -23.179 1.127 15.111 1.00 92.50 416 GLY A CA 1
ATOM 3118 C C . GLY A 1 416 ? -22.729 2.594 15.123 1.00 92.50 416 GLY A C 1
ATOM 3119 O O . GLY A 1 416 ? -23.564 3.481 15.275 1.00 92.50 416 GLY A O 1
ATOM 3120 N N . GLY A 1 417 ? -21.426 2.857 14.987 1.00 95.88 417 GLY A N 1
ATOM 3121 C CA . GLY A 1 417 ? -20.833 4.194 15.031 1.00 95.88 417 GLY A CA 1
ATOM 3122 C C . GLY A 1 417 ? -20.320 4.599 16.412 1.00 95.88 417 GLY A C 1
ATOM 3123 O O . GLY A 1 417 ? -19.761 5.679 16.549 1.00 95.88 417 GLY A O 1
ATOM 3124 N N . THR A 1 418 ? -20.460 3.764 17.443 1.00 97.31 418 THR A N 1
ATOM 3125 C CA . THR A 1 418 ? -19.976 4.104 18.796 1.00 97.31 418 THR A CA 1
ATOM 3126 C C . THR A 1 418 ? -18.451 4.137 18.902 1.00 97.31 418 THR A C 1
ATOM 3128 O O . THR A 1 418 ? -17.918 4.786 19.802 1.00 97.31 418 THR A O 1
ATOM 3131 N N . LYS A 1 419 ? -17.741 3.483 17.973 1.00 97.69 419 LYS A N 1
ATOM 3132 C CA . LYS A 1 419 ? -16.278 3.496 17.907 1.00 97.69 419 LYS A CA 1
ATOM 3133 C C . LYS A 1 419 ? -15.779 3.882 16.522 1.00 97.69 419 LYS A C 1
ATOM 3135 O O . LYS A 1 419 ? -16.264 3.370 15.511 1.00 97.69 419 LYS A O 1
ATOM 3140 N N . LEU A 1 420 ? -14.757 4.729 16.505 1.00 98.38 420 LEU A N 1
ATOM 3141 C CA . LEU A 1 420 ? -13.891 4.961 15.355 1.00 98.38 420 LEU A CA 1
ATOM 3142 C C . LEU A 1 420 ? -12.616 4.142 15.560 1.00 98.38 420 LEU A C 1
ATOM 3144 O O . LEU A 1 420 ? -11.936 4.308 16.566 1.00 98.38 420 LEU A O 1
ATOM 3148 N N . VAL A 1 421 ? -12.302 3.245 14.637 1.00 98.31 421 VAL A N 1
ATOM 3149 C CA . VAL A 1 421 ? -11.089 2.431 14.658 1.00 98.31 421 VAL A CA 1
ATOM 3150 C C . VAL A 1 421 ? -10.100 2.985 13.653 1.00 98.31 421 VAL A C 1
ATOM 3152 O O . VAL A 1 421 ? -10.451 3.228 12.496 1.00 98.31 421 VAL A O 1
ATOM 3155 N N . ILE A 1 422 ? -8.865 3.156 14.114 1.00 98.56 422 ILE A N 1
ATOM 3156 C CA . ILE A 1 422 ? -7.709 3.416 13.271 1.00 98.56 422 ILE A CA 1
ATOM 3157 C C . ILE A 1 422 ? -6.829 2.172 13.287 1.00 98.56 422 ILE A C 1
ATOM 3159 O O . ILE A 1 422 ? -6.356 1.749 14.345 1.00 98.56 422 ILE A O 1
ATOM 3163 N N . SER A 1 423 ? -6.649 1.582 12.113 1.00 98.12 423 SER A N 1
ATOM 3164 C CA . SER A 1 423 ? -5.832 0.392 11.897 1.00 98.12 423 SER A CA 1
ATOM 3165 C C . SER A 1 423 ? -4.545 0.780 11.186 1.00 98.12 423 SER A C 1
ATOM 3167 O O . SER A 1 423 ? -4.592 1.568 10.249 1.00 98.12 423 SER A O 1
ATOM 3169 N N . TYR A 1 424 ? -3.424 0.204 11.593 1.00 98.00 424 TYR A N 1
ATOM 3170 C CA . TYR A 1 424 ? -2.123 0.370 10.953 1.00 98.00 424 TYR A CA 1
ATOM 3171 C C . TYR A 1 424 ? -1.688 -0.983 10.410 1.00 98.00 424 TYR A C 1
ATOM 3173 O O . TYR A 1 424 ? -1.804 -1.982 11.128 1.00 98.00 424 TYR A O 1
ATOM 3181 N N . LEU A 1 425 ? -1.158 -1.005 9.190 1.00 96.19 425 LEU A N 1
ATOM 3182 C CA . LEU A 1 425 ? -0.360 -2.130 8.720 1.00 96.19 425 LEU A CA 1
ATOM 3183 C C . LEU A 1 425 ? 0.937 -2.163 9.531 1.00 96.19 425 LEU A C 1
ATOM 3185 O O . LEU A 1 425 ? 1.669 -1.173 9.542 1.00 96.19 425 LEU A O 1
ATOM 3189 N N . ASP A 1 426 ? 1.185 -3.241 10.274 1.00 95.25 426 ASP A N 1
ATOM 3190 C CA . ASP A 1 426 ? 2.281 -3.293 11.242 1.00 95.25 426 ASP A CA 1
ATOM 3191 C C . ASP A 1 426 ? 3.641 -3.409 10.527 1.00 95.25 426 ASP A C 1
ATOM 3193 O O . ASP A 1 426 ? 3.926 -4.447 9.921 1.00 95.25 426 ASP A O 1
ATOM 3197 N N . PRO A 1 427 ? 4.524 -2.392 10.610 1.00 94.12 427 PRO A N 1
ATOM 3198 C CA . PRO A 1 427 ? 5.847 -2.438 10.000 1.00 94.12 427 PRO A CA 1
ATOM 3199 C C . PRO A 1 427 ? 6.706 -3.602 10.503 1.00 94.12 427 PRO A C 1
ATOM 3201 O O . PRO A 1 427 ? 7.594 -4.048 9.778 1.00 94.12 427 PRO A O 1
ATOM 3204 N N . ASP A 1 428 ? 6.479 -4.081 11.732 1.00 93.06 428 ASP A N 1
ATOM 3205 C CA . ASP A 1 428 ? 7.247 -5.194 12.300 1.00 93.06 428 ASP A CA 1
ATOM 3206 C C . ASP A 1 428 ? 6.884 -6.501 11.594 1.00 93.06 428 ASP A C 1
ATOM 3208 O O . ASP A 1 428 ? 7.766 -7.233 11.139 1.00 93.06 428 ASP A O 1
ATOM 3212 N N . PHE A 1 429 ? 5.585 -6.734 11.395 1.00 94.25 429 PHE A N 1
ATOM 3213 C CA . PHE A 1 429 ? 5.105 -7.838 10.574 1.00 94.25 429 PHE A CA 1
ATOM 3214 C C . PHE A 1 429 ? 5.536 -7.694 9.111 1.00 94.25 429 PHE A C 1
ATOM 3216 O O . PHE A 1 429 ? 6.040 -8.654 8.532 1.00 94.25 429 PHE A O 1
ATOM 3223 N N . MET A 1 430 ? 5.380 -6.511 8.508 1.00 93.00 430 MET A N 1
ATOM 3224 C CA . MET A 1 430 ? 5.748 -6.264 7.105 1.00 93.00 430 MET A CA 1
ATOM 3225 C C . MET A 1 430 ? 7.218 -6.581 6.837 1.00 93.00 430 MET A C 1
ATOM 3227 O O . MET A 1 430 ? 7.539 -7.267 5.870 1.00 93.00 430 MET A O 1
ATOM 3231 N N . LEU A 1 431 ? 8.119 -6.136 7.715 1.00 89.06 431 LEU A N 1
ATOM 3232 C CA . LEU A 1 431 ? 9.542 -6.430 7.587 1.00 89.06 431 LEU A CA 1
ATOM 3233 C C . LEU A 1 431 ? 9.813 -7.935 7.729 1.00 89.06 431 LEU A C 1
ATOM 3235 O O . LEU A 1 431 ? 10.520 -8.519 6.913 1.00 89.06 431 LEU A O 1
ATOM 3239 N N . LYS A 1 432 ? 9.229 -8.587 8.738 1.00 89.88 432 LYS A N 1
ATOM 3240 C CA . LYS A 1 432 ? 9.424 -10.028 8.963 1.00 89.88 432 LYS A CA 1
ATOM 3241 C C . LYS A 1 432 ? 8.826 -10.893 7.857 1.00 89.88 432 LYS A C 1
ATOM 3243 O O . LYS A 1 432 ? 9.335 -11.985 7.626 1.00 89.88 432 LYS A O 1
ATOM 3248 N N . SER A 1 433 ? 7.773 -10.422 7.189 1.00 91.75 433 SER A N 1
ATOM 3249 C CA . SER A 1 433 ? 7.051 -11.190 6.173 1.00 91.75 433 SER A CA 1
ATOM 3250 C C . SER A 1 433 ? 7.547 -10.959 4.746 1.00 91.75 433 SER A C 1
ATOM 3252 O O . SER A 1 433 ? 7.672 -11.897 3.963 1.00 91.75 433 SER A O 1
ATOM 3254 N N . LEU A 1 434 ? 7.861 -9.714 4.391 1.00 91.81 434 LEU A N 1
ATOM 3255 C CA . LEU A 1 434 ? 8.223 -9.348 3.019 1.00 91.81 434 LEU A CA 1
ATOM 3256 C C . LEU A 1 434 ? 9.736 -9.239 2.802 1.00 91.81 434 LEU A C 1
ATOM 3258 O O . LEU A 1 434 ? 10.168 -9.237 1.655 1.00 91.81 434 LEU A O 1
ATOM 3262 N N . PHE A 1 435 ? 10.523 -9.184 3.881 1.00 90.62 435 PHE A N 1
ATOM 3263 C CA . PHE A 1 435 ? 11.980 -9.007 3.851 1.00 90.62 435 PHE A CA 1
ATOM 3264 C C . PHE A 1 435 ? 12.705 -10.147 4.583 1.00 90.62 435 PHE A C 1
ATOM 3266 O O . PHE 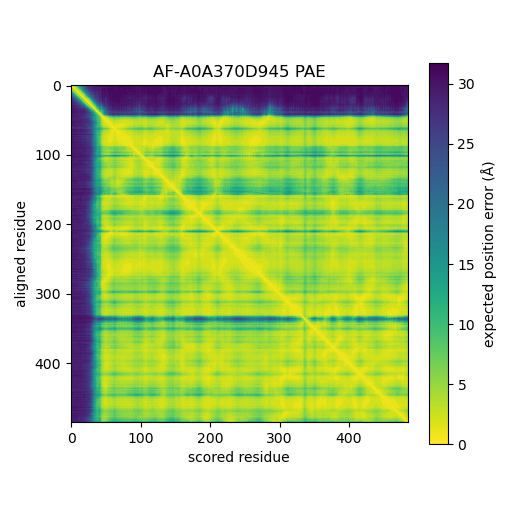A 1 435 ? 13.844 -9.990 5.026 1.00 90.62 435 PHE A O 1
ATOM 3273 N N . ALA A 1 436 ? 12.065 -11.308 4.766 1.00 88.06 436 ALA A N 1
ATOM 3274 C CA . ALA A 1 436 ? 12.669 -12.422 5.505 1.00 88.06 436 ALA A CA 1
ATOM 3275 C C . ALA A 1 436 ? 13.960 -12.958 4.844 1.00 88.06 436 ALA A C 1
ATOM 3277 O O . ALA A 1 436 ? 14.792 -13.583 5.511 1.00 88.06 436 ALA A O 1
ATOM 3278 N N . ASP A 1 437 ? 14.134 -12.685 3.549 1.00 85.19 437 ASP A N 1
ATOM 3279 C CA . ASP A 1 437 ? 15.251 -13.081 2.694 1.00 85.19 437 ASP A CA 1
ATOM 3280 C C . ASP A 1 437 ? 16.443 -12.105 2.703 1.00 85.19 437 ASP A C 1
ATOM 3282 O O . ASP A 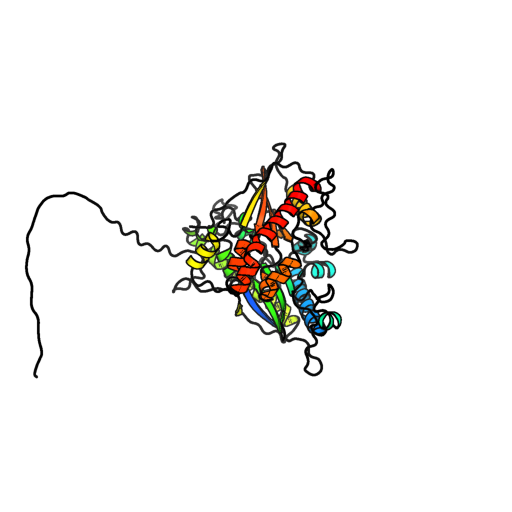1 437 ? 17.473 -12.405 2.092 1.00 85.19 437 ASP A O 1
ATOM 3286 N N . ILE A 1 438 ? 16.358 -10.973 3.414 1.00 90.00 438 ILE A N 1
ATOM 3287 C CA . ILE A 1 438 ? 17.491 -10.043 3.537 1.00 90.00 438 ILE A CA 1
ATOM 3288 C C . ILE A 1 438 ? 18.608 -10.626 4.416 1.00 90.00 438 ILE A C 1
ATOM 3290 O O . ILE A 1 438 ? 18.398 -11.525 5.236 1.00 90.00 438 ILE A O 1
ATOM 3294 N N . SER A 1 439 ? 19.822 -10.088 4.266 1.00 89.75 439 SER A N 1
ATOM 3295 C CA . SER A 1 439 ? 20.987 -10.536 5.034 1.00 89.75 439 SER A CA 1
ATOM 3296 C C . SER A 1 439 ? 20.816 -10.300 6.543 1.00 89.75 439 SER A C 1
ATOM 3298 O O . SER A 1 439 ? 20.157 -9.350 6.960 1.00 89.75 439 SER A O 1
ATOM 3300 N N . GLU A 1 440 ? 21.458 -11.112 7.390 1.00 89.94 440 GLU A N 1
ATOM 3301 C CA . GLU A 1 440 ? 21.443 -10.898 8.851 1.00 89.94 440 GLU A CA 1
ATOM 3302 C C . GLU A 1 440 ? 22.038 -9.538 9.256 1.00 89.94 440 GLU A C 1
ATOM 3304 O O . GLU A 1 440 ? 21.598 -8.918 10.226 1.00 89.94 440 GLU A O 1
ATOM 3309 N N . GLU A 1 441 ? 23.012 -9.043 8.485 1.00 89.19 441 GLU A N 1
ATOM 3310 C CA . GLU A 1 441 ? 23.556 -7.696 8.658 1.00 89.19 441 GLU A CA 1
ATOM 3311 C C . GLU A 1 441 ? 22.463 -6.641 8.454 1.00 89.19 441 GLU A C 1
ATOM 3313 O O . GLU A 1 441 ? 22.321 -5.726 9.267 1.00 89.19 441 GLU A O 1
ATOM 3318 N N . ASP A 1 442 ? 21.661 -6.787 7.399 1.00 89.44 442 ASP A N 1
ATOM 3319 C CA . ASP A 1 442 ? 20.566 -5.868 7.126 1.00 89.44 442 ASP A CA 1
ATOM 3320 C C . ASP A 1 442 ? 19.451 -6.020 8.158 1.00 89.44 442 ASP A C 1
ATOM 3322 O O . ASP A 1 442 ? 19.054 -5.009 8.730 1.00 89.44 442 ASP A O 1
ATOM 3326 N N . LYS A 1 443 ? 19.030 -7.239 8.529 1.00 88.00 443 LYS A N 1
ATOM 3327 C CA . LYS A 1 443 ? 18.060 -7.451 9.627 1.00 88.00 443 LYS A CA 1
ATOM 3328 C C . LYS A 1 443 ? 18.473 -6.712 10.899 1.00 88.00 443 LYS A C 1
ATOM 3330 O O . LYS A 1 443 ? 17.649 -6.040 11.519 1.00 88.00 443 LYS A O 1
ATOM 3335 N N . SER A 1 444 ? 19.761 -6.748 11.251 1.00 87.31 444 SER A N 1
ATOM 3336 C CA . SER A 1 444 ? 20.281 -5.994 12.393 1.00 87.31 444 SER A CA 1
ATOM 3337 C C . SER A 1 444 ? 20.176 -4.475 12.212 1.00 87.31 444 SER A C 1
ATOM 3339 O O . SER A 1 444 ? 19.913 -3.781 13.194 1.00 87.31 444 SER A O 1
ATOM 3341 N N . LYS A 1 445 ? 20.370 -3.939 10.998 1.00 85.31 445 LYS A N 1
ATOM 3342 C CA . LYS A 1 445 ? 20.174 -2.505 10.700 1.00 85.31 445 LYS A CA 1
ATOM 3343 C C . LYS A 1 445 ? 18.702 -2.104 10.799 1.00 85.31 445 LYS A C 1
ATOM 3345 O O . LYS A 1 445 ? 18.409 -0.992 11.236 1.00 85.31 445 LYS A O 1
ATOM 3350 N N . PHE A 1 446 ? 17.785 -3.000 10.433 1.00 84.19 446 PHE A N 1
ATOM 3351 C CA . PHE A 1 446 ? 16.347 -2.747 10.509 1.00 84.19 446 PHE A CA 1
ATOM 3352 C C . PHE A 1 446 ? 15.736 -2.990 11.887 1.00 84.19 446 PHE A C 1
ATOM 3354 O O . PHE A 1 446 ? 14.625 -2.531 12.106 1.00 84.19 446 PHE A O 1
ATOM 3361 N N . GLY A 1 447 ? 16.422 -3.642 12.830 1.00 85.12 447 GLY A N 1
ATOM 3362 C CA . GLY A 1 447 ? 15.799 -4.122 14.073 1.00 85.12 447 GLY A CA 1
ATOM 3363 C C . GLY A 1 447 ? 14.999 -3.080 14.873 1.00 85.12 447 GLY A C 1
ATOM 3364 O O . GLY A 1 447 ? 13.976 -3.417 15.456 1.00 85.12 447 GLY A O 1
ATOM 3365 N N . ALA A 1 448 ? 15.415 -1.807 14.876 1.00 89.44 448 ALA A N 1
ATOM 3366 C CA . ALA A 1 448 ? 14.681 -0.722 15.546 1.00 89.44 448 ALA A CA 1
ATOM 3367 C C . ALA A 1 448 ? 13.692 0.031 14.633 1.00 89.44 448 ALA A C 1
ATOM 3369 O O . ALA A 1 448 ? 12.842 0.778 15.119 1.00 89.44 448 ALA A O 1
ATOM 3370 N N . ILE A 1 449 ? 13.815 -0.123 13.313 1.00 91.94 449 ILE A N 1
ATOM 3371 C CA . ILE A 1 449 ? 13.101 0.676 12.314 1.00 91.94 449 ILE A CA 1
ATOM 3372 C C . ILE A 1 449 ? 11.580 0.482 12.386 1.00 91.94 449 ILE A C 1
ATOM 3374 O O . ILE A 1 449 ? 10.890 1.502 12.409 1.00 91.94 449 ILE A O 1
ATOM 3378 N N . PRO A 1 450 ? 11.032 -0.745 12.503 1.00 93.00 450 PRO A N 1
ATOM 3379 C CA . PRO A 1 450 ? 9.593 -0.932 12.648 1.00 93.00 450 PRO A CA 1
ATOM 3380 C C . PRO A 1 450 ? 8.965 -0.150 13.803 1.00 93.00 450 PRO A C 1
ATOM 3382 O O . PRO A 1 450 ? 7.958 0.534 13.619 1.00 93.00 450 PRO A O 1
ATOM 3385 N N . GLY A 1 451 ? 9.603 -0.180 14.978 1.00 94.81 451 GLY A N 1
ATOM 3386 C CA . GLY A 1 451 ? 9.132 0.547 16.156 1.00 94.81 451 GLY A CA 1
ATOM 3387 C C . GLY A 1 451 ? 9.155 2.064 15.962 1.00 94.81 451 GLY A C 1
ATOM 3388 O O . GLY A 1 451 ? 8.229 2.753 16.393 1.00 94.81 451 GLY A O 1
ATOM 3389 N N . LEU A 1 452 ? 10.172 2.591 15.268 1.00 96.12 452 LEU A N 1
ATOM 3390 C CA . LEU A 1 452 ? 10.249 4.015 14.926 1.00 96.12 452 LEU A CA 1
ATOM 3391 C C . LEU A 1 452 ? 9.169 4.419 13.915 1.00 96.12 452 LEU A C 1
ATOM 3393 O O . LEU A 1 452 ? 8.521 5.444 14.109 1.00 96.12 452 LEU A O 1
ATOM 3397 N N . ILE A 1 453 ? 8.929 3.599 12.884 1.00 97.00 453 ILE A N 1
ATOM 3398 C CA . ILE A 1 453 ? 7.854 3.834 11.911 1.00 97.00 453 ILE A CA 1
ATOM 3399 C C . ILE A 1 453 ? 6.504 3.887 12.626 1.00 97.00 453 ILE A C 1
ATOM 3401 O O . ILE A 1 453 ? 5.778 4.867 12.486 1.00 97.00 453 ILE A O 1
ATOM 3405 N N . MET A 1 454 ? 6.181 2.868 13.428 1.00 97.12 454 MET A N 1
ATOM 3406 C CA . MET A 1 454 ? 4.917 2.818 14.164 1.00 97.12 454 MET A CA 1
ATOM 3407 C C . MET A 1 454 ? 4.772 4.015 15.115 1.00 97.12 454 MET A C 1
ATOM 3409 O O . MET A 1 454 ? 3.713 4.635 15.158 1.00 97.12 454 MET A O 1
ATOM 3413 N N . THR A 1 455 ? 5.835 4.385 15.836 1.00 97.62 455 THR A N 1
ATOM 3414 C CA . THR A 1 455 ? 5.822 5.545 16.745 1.00 97.62 455 THR A CA 1
ATOM 3415 C C . THR A 1 455 ? 5.538 6.845 15.996 1.00 97.62 455 THR A C 1
ATOM 3417 O O . THR A 1 455 ? 4.655 7.601 16.400 1.00 97.62 455 THR A O 1
ATOM 3420 N N . ASP A 1 456 ? 6.234 7.093 14.885 1.00 98.25 456 ASP A N 1
ATOM 3421 C CA . ASP A 1 456 ? 6.014 8.284 14.066 1.00 98.25 456 ASP A CA 1
ATOM 3422 C C . ASP A 1 456 ? 4.572 8.334 13.525 1.00 98.25 456 ASP A C 1
ATOM 3424 O O . ASP A 1 456 ? 3.908 9.366 13.641 1.00 98.25 456 ASP A O 1
ATOM 3428 N N . LEU A 1 457 ? 4.057 7.223 12.979 1.00 98.31 457 LEU A N 1
ATOM 3429 C CA . LEU A 1 457 ? 2.687 7.144 12.455 1.00 98.31 457 LEU A CA 1
ATOM 3430 C C . LEU A 1 457 ? 1.642 7.384 13.552 1.00 98.31 457 LEU A C 1
ATOM 3432 O O . LEU A 1 457 ? 0.691 8.137 13.338 1.00 98.31 457 LEU A O 1
ATOM 3436 N N . GLN A 1 458 ? 1.827 6.806 14.743 1.00 98.00 458 GLN A N 1
ATOM 3437 C CA . GLN A 1 458 ? 0.940 7.053 15.881 1.00 98.00 458 GLN A CA 1
ATOM 3438 C C . GLN A 1 458 ? 1.016 8.506 16.365 1.00 98.00 458 GLN A C 1
ATOM 3440 O O . GLN A 1 458 ? -0.021 9.068 16.709 1.00 98.00 458 GLN A O 1
ATOM 3445 N N . ASN A 1 459 ? 2.192 9.142 16.349 1.00 98.00 459 ASN A N 1
ATOM 3446 C CA . ASN A 1 459 ? 2.345 10.562 16.683 1.00 98.00 459 ASN A CA 1
ATOM 3447 C C . ASN A 1 459 ? 1.628 11.468 15.671 1.00 98.00 459 ASN A C 1
ATOM 3449 O O . ASN A 1 459 ? 0.955 12.419 16.068 1.00 98.00 459 ASN A O 1
ATOM 3453 N N . ILE A 1 460 ? 1.715 11.150 14.376 1.00 98.12 460 ILE A N 1
ATOM 3454 C CA . ILE A 1 460 ? 0.995 11.858 13.307 1.00 98.12 460 ILE A CA 1
ATOM 3455 C C . ILE A 1 460 ? -0.515 11.729 13.501 1.00 98.12 460 ILE A C 1
ATOM 3457 O O . ILE A 1 460 ? -1.224 12.735 13.493 1.00 98.12 460 ILE A O 1
ATOM 3461 N N . VAL A 1 461 ? -1.017 10.510 13.713 1.00 98.25 461 VAL A N 1
ATOM 3462 C CA . VAL A 1 461 ? -2.448 10.282 13.947 1.00 98.25 461 VAL A CA 1
ATOM 3463 C C . VAL A 1 461 ? -2.902 10.964 15.232 1.00 98.25 461 VAL A C 1
ATOM 3465 O O . VAL A 1 461 ? -3.935 11.624 15.233 1.00 98.25 461 VAL A O 1
ATOM 3468 N N . LYS A 1 462 ? -2.125 10.877 16.313 1.00 97.44 462 LYS A N 1
ATOM 3469 C CA . LYS A 1 462 ? -2.432 11.551 17.576 1.00 97.44 462 LYS A CA 1
ATOM 3470 C C . LYS A 1 462 ? -2.560 13.060 17.382 1.00 97.44 462 LYS A C 1
ATOM 3472 O O . LYS A 1 462 ? -3.574 13.626 17.773 1.00 97.44 462 LYS A O 1
ATOM 3477 N N . ALA A 1 463 ? -1.599 13.696 16.711 1.00 97.06 463 AL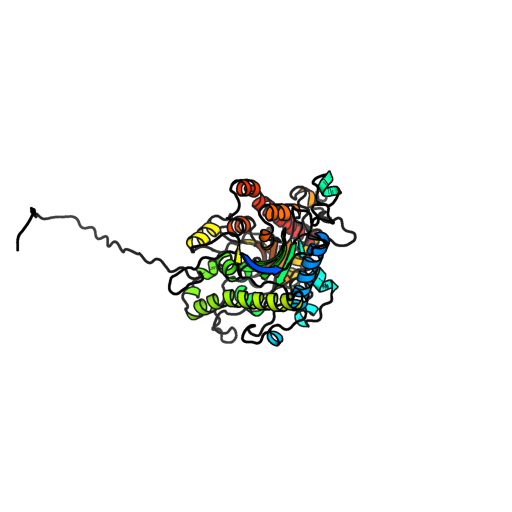A A N 1
ATOM 3478 C CA . ALA A 1 463 ? -1.670 15.121 16.396 1.00 97.06 463 ALA A CA 1
ATOM 3479 C C . ALA A 1 463 ? -2.886 15.456 15.512 1.00 97.06 463 ALA A C 1
ATOM 3481 O O . ALA A 1 463 ? -3.577 16.445 15.753 1.00 97.06 463 ALA A O 1
ATOM 3482 N N . ALA A 1 464 ? -3.200 14.605 14.531 1.00 97.50 464 ALA A N 1
ATOM 3483 C CA . ALA A 1 464 ? -4.385 14.772 13.698 1.00 97.50 464 ALA A CA 1
ATOM 3484 C C . ALA A 1 464 ? -5.676 14.755 14.531 1.00 97.50 464 ALA A C 1
ATOM 3486 O O . ALA A 1 464 ? -6.541 15.606 14.336 1.00 97.50 464 ALA A O 1
ATOM 3487 N N . LEU A 1 465 ? -5.802 13.818 15.471 1.00 97.62 465 LEU A N 1
ATOM 3488 C CA . LEU A 1 465 ? -6.987 13.677 16.314 1.00 97.62 465 LEU A CA 1
ATOM 3489 C C . LEU A 1 465 ? -7.088 14.777 17.377 1.00 97.62 465 LEU A C 1
ATOM 3491 O O . LEU A 1 465 ? -8.136 15.409 17.483 1.00 97.62 465 LEU A O 1
ATOM 3495 N N . GLU A 1 466 ? -6.020 15.017 18.135 1.00 95.38 466 GLU A N 1
ATOM 3496 C CA . GLU A 1 466 ? -6.035 15.892 19.314 1.00 95.38 466 GLU A CA 1
ATOM 3497 C C . GLU A 1 466 ? -5.959 17.380 18.963 1.00 95.38 466 GLU A C 1
ATOM 3499 O O . GLU A 1 466 ? -6.555 18.199 19.658 1.00 95.38 466 GLU A O 1
ATOM 3504 N N . VAL A 1 467 ? -5.259 17.732 17.881 1.00 94.62 467 VAL A N 1
ATOM 3505 C CA . VAL A 1 467 ? -5.015 19.133 17.506 1.00 94.62 467 VAL A CA 1
ATOM 3506 C C . VAL A 1 467 ? -5.887 19.554 16.326 1.00 94.62 467 VAL A C 1
ATOM 3508 O O . VAL A 1 467 ? -6.510 20.613 16.358 1.00 94.62 467 VAL A O 1
ATOM 3511 N N . ASN A 1 468 ? -5.964 18.723 15.281 1.00 93.81 468 ASN A N 1
ATOM 3512 C CA . ASN A 1 468 ? -6.479 19.166 13.981 1.00 93.81 468 ASN A CA 1
ATOM 3513 C C . ASN A 1 468 ? -7.927 18.743 13.682 1.00 93.81 468 ASN A C 1
ATOM 3515 O O . ASN A 1 468 ? -8.568 19.351 12.826 1.00 93.81 468 ASN A O 1
ATOM 3519 N N . SER A 1 469 ? -8.458 17.704 14.339 1.00 94.38 469 SER A N 1
ATOM 3520 C CA . SER A 1 469 ? -9.751 17.117 13.944 1.00 94.38 469 SER A CA 1
ATOM 3521 C C . SER A 1 469 ? -10.959 17.948 14.370 1.00 94.38 469 SER A C 1
ATOM 3523 O O . SER A 1 469 ? -12.013 17.878 13.739 1.00 94.38 469 SER A O 1
ATOM 3525 N N . GLY A 1 470 ? -10.830 18.704 15.465 1.00 93.94 470 GLY A N 1
ATOM 3526 C CA . GLY A 1 470 ? -11.952 19.382 16.114 1.00 93.94 470 GLY A CA 1
ATOM 3527 C C . GLY A 1 470 ? -12.977 18.435 16.757 1.00 93.94 470 GLY A C 1
ATOM 3528 O O . GLY A 1 470 ? -14.028 18.898 17.198 1.00 93.94 470 GLY A O 1
ATOM 3529 N N . ILE A 1 471 ? -12.700 17.127 16.825 1.00 95.56 471 ILE A N 1
ATOM 3530 C CA . ILE A 1 471 ? -13.570 16.127 17.451 1.00 95.56 471 ILE A CA 1
ATOM 3531 C C . ILE A 1 471 ? -12.956 15.709 18.787 1.00 95.56 471 ILE A C 1
ATOM 3533 O O . ILE A 1 471 ? -11.888 15.105 18.831 1.00 95.56 471 ILE A O 1
ATOM 3537 N N . ALA A 1 472 ? -13.658 15.984 19.887 1.00 96.06 472 ALA A N 1
ATOM 3538 C CA . ALA A 1 472 ? -13.225 15.556 21.212 1.00 96.06 472 ALA A CA 1
ATOM 3539 C C . ALA A 1 472 ? -13.400 14.035 21.375 1.00 96.06 472 ALA A C 1
ATOM 3541 O O . ALA A 1 472 ? -14.526 13.527 21.448 1.00 96.06 472 ALA A O 1
ATOM 3542 N N . MET A 1 473 ? -12.285 13.309 21.456 1.00 96.69 473 MET A N 1
ATOM 3543 C CA . MET A 1 473 ? -12.249 11.856 21.641 1.00 96.69 473 MET A CA 1
ATOM 3544 C C . MET A 1 473 ? -11.569 11.490 22.963 1.00 96.69 473 MET A C 1
ATOM 3546 O O . MET A 1 473 ? -10.668 12.188 23.421 1.00 96.69 473 MET A O 1
ATOM 3550 N N . ASN A 1 474 ? -12.008 10.393 23.578 1.00 97.38 474 ASN A N 1
ATOM 3551 C CA . ASN A 1 474 ? -11.281 9.774 24.684 1.00 97.38 474 ASN A CA 1
ATOM 3552 C C . ASN A 1 474 ? -9.972 9.151 24.175 1.00 97.38 474 ASN A C 1
ATOM 3554 O O . ASN A 1 474 ? -9.827 8.888 22.977 1.00 97.38 474 ASN A O 1
ATOM 3558 N N . GLU A 1 475 ? -9.050 8.863 25.097 1.00 96.06 475 GLU A N 1
ATOM 3559 C CA . GLU A 1 475 ? -7.813 8.148 24.777 1.00 96.06 475 GLU A CA 1
ATOM 3560 C C . GLU A 1 475 ? -8.113 6.827 24.052 1.00 96.06 475 GLU A C 1
ATOM 3562 O O . GLU A 1 475 ? -9.039 6.087 24.403 1.00 96.06 475 GLU A O 1
ATOM 3567 N N . GLY A 1 476 ? -7.335 6.559 23.003 1.00 97.06 476 GLY A N 1
ATOM 3568 C CA . GLY A 1 476 ? -7.504 5.377 22.173 1.00 97.06 476 GLY A CA 1
ATOM 3569 C C . GLY A 1 476 ? -7.192 4.095 22.938 1.00 97.06 476 GLY A C 1
ATOM 3570 O O . GLY A 1 476 ? -6.173 3.991 23.618 1.00 97.06 476 GLY A O 1
ATOM 3571 N N . VAL A 1 477 ? -8.044 3.086 22.781 1.00 97.25 477 VAL A N 1
ATOM 3572 C CA . VAL A 1 477 ? -7.869 1.767 23.393 1.00 97.25 477 VAL A CA 1
ATOM 3573 C C . VAL A 1 477 ? -7.491 0.766 22.317 1.00 97.25 477 VAL A C 1
ATOM 3575 O O . VAL A 1 477 ? -8.147 0.676 21.280 1.00 97.25 477 VAL A O 1
ATOM 3578 N N . GLN A 1 478 ? -6.441 -0.013 22.561 1.00 95.75 478 GLN A N 1
ATOM 3579 C CA . GLN A 1 478 ? -6.042 -1.053 21.626 1.00 95.75 478 GLN A CA 1
ATOM 3580 C C . GLN A 1 478 ? -7.139 -2.117 21.472 1.00 95.75 478 GLN A C 1
ATOM 3582 O O . GLN A 1 478 ? -7.671 -2.625 22.459 1.00 95.75 478 GLN A O 1
ATOM 3587 N N . ILE A 1 479 ? -7.422 -2.490 20.226 1.00 94.38 479 ILE A N 1
ATOM 3588 C CA . ILE A 1 479 ? -8.281 -3.621 19.873 1.00 94.38 479 ILE A CA 1
ATOM 3589 C C . ILE A 1 479 ? -7.388 -4.735 19.320 1.00 94.38 479 ILE A C 1
ATOM 3591 O O . ILE A 1 479 ? -6.424 -4.467 18.601 1.00 94.38 479 ILE A O 1
ATOM 3595 N N . LYS A 1 480 ? -7.683 -5.985 19.681 1.00 91.38 480 LYS A N 1
ATOM 3596 C CA . LYS A 1 480 ? -6.947 -7.164 19.216 1.00 91.38 480 LYS A CA 1
ATOM 3597 C C . LYS A 1 480 ? -7.909 -8.158 18.578 1.00 91.38 480 LYS A C 1
ATOM 3599 O O . LYS A 1 480 ? -8.976 -8.410 19.136 1.00 91.38 480 LYS A O 1
ATOM 3604 N N . TYR A 1 481 ? -7.490 -8.729 17.456 1.00 89.12 481 TYR A N 1
ATOM 3605 C CA . TYR A 1 481 ? -8.117 -9.885 16.822 1.00 89.12 481 TYR A CA 1
ATOM 3606 C C . TYR A 1 481 ? -7.163 -11.065 16.929 1.00 89.12 481 TYR A C 1
ATOM 3608 O O . TYR A 1 481 ? -5.947 -10.872 16.938 1.00 89.12 481 TYR A O 1
ATOM 3616 N N . ASN A 1 482 ? -7.709 -12.268 17.084 1.00 87.62 482 ASN A N 1
ATOM 3617 C CA . ASN A 1 482 ? -6.882 -13.461 17.137 1.00 87.62 482 ASN A CA 1
ATOM 3618 C C . ASN A 1 482 ? -6.512 -13.876 15.710 1.00 87.62 482 ASN A C 1
ATOM 3620 O O . ASN A 1 482 ? -7.369 -14.380 14.994 1.00 87.62 482 ASN A O 1
ATOM 3624 N N . MET A 1 483 ? -5.253 -13.660 15.328 1.00 88.19 483 MET A N 1
ATOM 3625 C CA . MET A 1 483 ? -4.720 -14.018 14.006 1.00 88.19 483 MET A CA 1
ATOM 3626 C C . MET A 1 483 ? -4.080 -15.413 13.974 1.00 88.19 483 MET A C 1
ATOM 3628 O O . MET A 1 483 ? -3.529 -15.814 12.948 1.00 88.19 483 MET A O 1
ATOM 3632 N N . LEU A 1 484 ? -4.124 -16.137 15.097 1.00 85.19 484 LEU A N 1
ATOM 3633 C CA . LEU A 1 484 ? -3.476 -17.430 15.298 1.00 85.19 484 LEU A CA 1
ATOM 3634 C C . LEU A 1 484 ? -4.505 -18.521 15.679 1.00 85.19 484 LEU A C 1
ATOM 3636 O O . LEU A 1 484 ? -5.527 -18.190 16.285 1.00 85.19 484 LEU A O 1
ATOM 3640 N N . PRO A 1 485 ? -4.246 -19.803 15.339 1.00 75.06 485 PRO A N 1
ATOM 3641 C CA . PRO A 1 485 ? -5.107 -20.932 15.707 1.00 75.06 485 PRO A CA 1
ATOM 3642 C C . PRO A 1 485 ? -5.290 -21.153 17.216 1.00 75.06 485 PRO A C 1
ATOM 3644 O O . PRO A 1 485 ? -4.361 -20.831 17.997 1.00 75.06 485 PRO A O 1
#

Secondary structure (DSSP, 8-state):
-----------------------------------TTS-EETTEEPPB-SEEEEEEEEPPEETTEE-HHHHHHHHHHHHHHHHHHHHH--HHHHH-TTTS-SS-EEETTS-HHHHHHS---HHHHHHHSEEEEPSS-SSTT-HHHHHH-PPPGGG-EEEEEEEEEEHHHHHHHTTSS-SBS-TTTT--B--TTGGGGGGG-SEEEEEEEETTEEEEEEE-HHHHHHHH-HHHHTSGGGGSHHHHHHHHHHHHHHHHHHHHHHHHHHHHH-TTPEEEEEEESPPB-SHHHHHHHHHTSTTSSSEEEEEE-BTTSPPPPHHHHHHHHHHHHHHSB---TTS-TT----EEETTTTEEGGGTSPTT---EESSSSPEEETTTEEEEEEE-HHHHHHHHHT-GGGGGG-SEEEEEEEEGGGTEEEEEEE-HHHHHHHHSTTS-HHHHHHHTTHHHHHHHHHHHHHHHIIIIIS---BPPPEEE------

InterPro domains:
  IPR005180 Domain of unknown function DUF302 [PF03625] (379-434)
  IPR035923 TT1751-like domain superfamily [G3DSA:3.30.310.70] (143-248)
  IPR035923 TT1751-like domain superfamily [G3DSA:3.30.310.70] (373-463)
  IPR035923 TT1751-like domain superfamily [SSF103247] (379-441)

Nearest PDB structures (foldseek):
  1j3m-assembly1_B  TM=6.604E-01  e=6.669E-03  Thermus thermophilus
  7tj1-assembly1_C  TM=6.025E-01  e=1.047E-02  Brucella abortus 2308
  1q9u-assembly1_B  TM=4.514E-01  e=1.217E-02  Geobacillus stearothermophilus
  7woo-assembly1_C  TM=1.875E-01  e=2.863E+00  Saccharomyces cerevisiae
  8tj5-assembly1_0  TM=3.313E-01  e=7.797E+00  Saccharomyces cerevisiae

Sequence (485 aa):
MKVKSTSTVNQWVKKSVCGGVLLALGLTMGSTAAVAGAPESKQGFKPFTPVSRIASMNVVRVKGQIDYTASYAKAREASVALATYVARMKEADQLGSDVIQGIDWKLGGTSKTCIDTRVCTDDEINHAVLAIPSPDPINPNDATYVETGVVTKANTKKANVLDFCNGKYAALAMGVDPITGSAEDGTGKYIVNGYSHAPALPCEVSIWLDEDKIYVDMLDPSAIFTLFFSDVLVSEEMADRDFRDALYAMPPQVKDEIKATIYAALLDFDPATKILDKKIGPVYDSMEDIIEVVASSDQQSPYKHVGYTKVDGGVFTETESKTVAQTIIDTLSKEAEGSTPGVHPTVIDEETGATLDSILSPKSSWRSARIAPISIPGKNHIIEACSPLYAKMAMSTGLSHVNALPCEITVKIIDGGTKLVISYLDPDFMLKSLFADISEEDKSKFGAIPGLIMTDLQNIVKAALEVNSGIAMNEGVQIKYNMLP